Protein 3SGV (pdb70)

Radius of gyration: 23.48 Å; Cα contacts (8 Å, |Δi|>4): 774; chains: 2; bounding box: 66×46×63 Å

GO terms:
  GO:0000287 magnesium ion binding (F, IDA)
  GO:0005737 cytoplasm (C, IDA)
  GO:0005829 cytosol (C, IDA)
  GO:0008834 ditrans,polycis-undecaprenyl-diphosphate synthase [(2E,6E)-farnesyl-diphosphate specific] activity (F, IDA)
  GO:0042803 protein homodimerization activity (F, IDA)
  GO:0016094 polyprenol biosynthetic process (P, IDA)
  GO:0043164 Gram-negative-bacterium-type cell wall biogenesis (P, IMP)
  GO:0009252 peptidoglycan biosynthetic process (P, IMP)
  GO:0036094 small molecule binding (F, EXP)

B-factor: mean 25.58, std 12.19, range [3.76, 89.55]

Solvent-accessible surface area: 21080 Å² total; per-residue (Å²): 167,40,111,22,21,0,91,0,0,0,0,6,18,44,2,22,14,105,49,0,169,146,94,74,86,124,151,39,81,0,21,104,21,5,35,99,1,36,93,75,5,8,43,22,0,39,119,54,46,7,80,1,0,0,2,30,51,50,126,85,60,65,41,65,58,37,76,196,24,22,63,82,52,4,92,46,25,73,188,106,63,0,63,6,56,20,16,13,37,35,85,197,15,87,93,166,47,44,96,115,11,123,96,3,47,72,79,0,61,68,22,122,34,6,5,4,0,39,1,0,40,12,6,1,45,57,1,1,3,36,0,2,78,81,1,4,72,79,4,82,115,55,114,12,76,8,106,97,1,75,65,102,48,0,41,97,22,3,24,16,89,102,26,10,100,10,32,0,4,0,20,0,5,25,80,64,72,2,34,19,2,0,0,1,22,2,0,129,1,2,1,59,46,22,107,46,12,2,12,68,4,44,81,140,42,2,87,33,0,4,71,30,8,41,130,87,128,103,24,114,0,0,0,0,7,21,42,5,23,16,138,33,1,169,157,92,68,111,138,79,53,75,0,65,152,21,2,38,132,0,37,118,58,4,12,62,25,0,41,122,84,63,9,75,0,0,0,3,14,65,98,29,59,108,27,75,110,136,95,82,159,69,27,62,42,53,15,96,102,49,2,162,40,17,52,63,52,11,149,40,22,65,178,124,60,2,52,2,65,21,14,16,44,37,85,131,12,92,94,142,8,67,90,92,6,128,137,4,48,52,80,0,57,67,20,121,34,8,4,6,0,24,17,11,50,12,7,1,41,67,0,1,10,36,0,2,82,86,1,2,85,80,4,81,129,58,112,7,89,3,124,98,0,66,69,113,47,0,41,86,38,2,24,12,79,91,25,14,102,9,28,0,4,0,21,0,8,14,62,46,46,1,35,19,1,1,1,1,20,2,0,131,0,12,1,55,42,21,107,45,18,2,12,73,2,50,82,152,37,1,97,26,0,33,76,28,42,85,152

Foldseek 3Di:
DFLLPFQEEEEQQAFLCVVQVVVVHHSVVSVVLLVVLVVQVVVLCLVRNHAEYEYDHAPPVVVVVCQVCVVVVLVVCQVSLEQEEEDAPCVPPDPVRVVSNVVSNVSNVPRDTHYYYYYYNHFQVVQLVQLVVVQVVCVVVVNDDPVPDDPVSSLCRGPPSVGDQGAEYEYEQPDDDPRRHHDSRCPPHHYHYYPHHNSRCHSVNVVVRSNVSSVVD/DAAEEEEEAFFLCVVQVVVVHHSVNSVVLLVVLVVQVVVLCQVVQRAEYEYHHDDVVVQPDPPVVNLVVLVVVLVSLVVCLVVCQVSLEQEAEDADPVPHDPVSVVSRVVSNVSNVPGRTHYYYYYDHAFQVVQLVQLVVVVVVCVVVVNDDPVRDDDVSSLVRGPPSVGDQRAEYEYEQDDDDPRRDHDSRCPPHHYHYYNHHSSRCHSVNVVVRVVVSVD

Organism: Escherichia coli (strain K12) (NCBI:txid83333)

Nearest PDB structures (foldseek):
  3sgv-assembly1_B  TM=1.005E+00  e=1.023E-47  Escherichia coli K-12
  2e9c-assembly1_B  TM=9.812E-01  e=3.934E-41  Escherichia coli
  3sgx-assembly1_A  TM=9.791E-01  e=6.577E-41  Escherichia coli K-12
  4h2m-assembly1_B  TM=9.699E-01  e=5.086E-41  Escherichia coli
  1jp3-assembly1_B  TM=9.753E-01  e=7.013E-41  Escherichia coli

Sequence (439 aa):
LPAHGCCRHVAIIMDGNGRWAKKQGKIRAFGHKAGAKKSVRRAVSSFAANNGIEALTLYAFVSALMELFVWALDSEVKSLHRHNVRLRIIGDTSRFNSRLLQERIRKSEALTAGNTGLTLNIAANYGGRWDIVQGVRQLAEKVQQGNLQPDQIDEEMLNQHVCMHELAPVDLVIRTGGEHRISNFLLWQIAYAELYFTDVLWPDFDEQDFEGALNAFANREGCRHVAIIMDDGNGRWAKKQGKIRAFGHKAGAKSVRRAVSFAANNGIEALTLYAFSSENWNRPAQEVSALMELFVWALDSEVKSLHRHNVRRLRIIGDTSRFNSRLQERIRKSEALTAGNTGLTLNIAANYGGRWDIVQQGVRQLAEKVQQGNLQPDQIDEEMLNQHVCMHELAPVDLVIRTGGEHRISNFLLWQIAYAELYFTDVLWPDFDEQDFEGALNAFAN

Secondary structure (DSSP, 8-state):
---EEEEE---HHHHHHHTT--HHHHHHHHHHHHHHHHHHHHHTT-SEEEEE---HHHH-S-HHHHHHHHHHHHHHHHHHHHHHHHTTPEEEEES-GGGS-HHHHHHHHHHHHHHTT--S-EEEEESS--HHHHHHHHHHHHHHHHHTTS--GGG--HHHHHTTSTTTTSPPP-EEEE-SS----TTS-SGGGTT-EEEE--S-GGG--HHHHHHHHHHHH-/--TT--SEEEEEE--HHHHHHHTT--HHHHHHHHHHHHHHHHHHHHHTT-SEEEEE---HHHHHHHHTTHHHHHHHHHHTTPEEEEES-GGGS-HHHHHHHHHHHHHHTT--S-EEEEESS--HHHHHHHHHHHHHHHHHHTSS-GGG--HHHHHTTSTTTTSPPP-EEEEESS----TTS-SGGGTT-EEEE--S-GGG--HHHHHHHHHHHHHH-

Structure (mmCIF, N/CA/C/O backbone):
data_3SGV
#
_entry.id   3SGV
#
_cell.length_a   63.139
_cell.length_b   69.004
_cell.length_c   112.561
_cell.angle_alpha   90.000
_cell.angle_beta   90.000
_cell.angle_gamma   90.000
#
_symmetry.space_group_name_H-M   'P 21 21 21'
#
loop_
_entity.id
_entity.type
_entity.pdbx_description
1 polymer 'Undecaprenyl pyrophosphate synthase'
2 non-polymer '2-{[3-(3,4-dimethylphenoxy)phenyl]carbamoyl}-4-nitrobenzoic acid'
3 water water
#
loop_
_atom_site.group_PDB
_atom_site.id
_atom_site.type_symbol
_atom_site.label_atom_id
_atom_site.label_alt_id
_atom_site.label_comp_id
_atom_site.label_asym_id
_atom_site.label_entity_id
_atom_site.label_seq_id
_atom_site.pdbx_PDB_ins_code
_atom_site.Cartn_x
_atom_site.Cartn_y
_atom_site.Cartn_z
_atom_site.occupancy
_atom_site.B_iso_or_equiv
_atom_site.auth_seq_id
_atom_site.auth_comp_id
_atom_site.auth_asym_id
_atom_site.auth_atom_id
_atom_site.pdbx_PDB_model_num
ATOM 1 N N . LEU A 1 13 ? 2.311 -23.767 8.038 1.00 41.39 13 LEU B N 1
ATOM 2 C CA . LEU A 1 13 ? 2.784 -22.347 7.838 1.00 37.96 13 LEU B CA 1
ATOM 3 C C . LEU A 1 13 ? 3.487 -22.220 6.464 1.00 37.16 13 LEU B C 1
ATOM 4 O O . LEU A 1 13 ? 4.340 -23.054 6.126 1.00 38.21 13 LEU B O 1
ATOM 9 N N . PRO A 1 14 ? 3.115 -21.207 5.653 1.00 33.69 14 PRO B N 1
ATOM 10 C CA . PRO A 1 14 ? 3.659 -21.015 4.287 1.00 33.42 14 PRO B CA 1
ATOM 11 C C . PRO A 1 14 ? 5.125 -20.740 4.418 1.00 30.71 14 PRO B C 1
ATOM 12 O O . PRO A 1 14 ? 5.563 -20.351 5.496 1.00 28.04 14 PRO B O 1
ATOM 16 N N . ALA A 1 15 ? 5.899 -20.967 3.356 1.00 29.38 15 ALA B N 1
ATOM 17 C CA . ALA A 1 15 ? 7.358 -20.728 3.461 1.00 29.09 15 ALA B CA 1
ATOM 18 C C . ALA A 1 15 ? 7.700 -19.304 3.787 1.00 26.30 15 ALA B C 1
ATOM 19 O O . ALA A 1 15 ? 8.739 -19.057 4.406 1.00 30.23 15 ALA B O 1
ATOM 21 N N . HIS A 1 16 ? 6.876 -18.341 3.435 1.00 22.17 16 HIS B N 1
ATOM 22 C CA . HIS A 1 16 ? 7.208 -16.948 3.781 1.00 22.35 16 HIS B CA 1
ATOM 23 C C . HIS A 1 16 ? 7.057 -16.656 5.290 1.00 23.18 16 HIS B C 1
ATOM 24 O O . HIS A 1 16 ? 7.562 -15.660 5.744 1.00 25.93 16 HIS B O 1
ATOM 31 N N . GLY A 1 17 ? 6.352 -17.522 6.014 1.00 22.78 17 GLY B N 1
ATOM 32 C CA . GLY A 1 17 ? 6.184 -17.376 7.450 1.00 24.35 17 GLY B CA 1
ATOM 33 C C . GLY A 1 17 ? 5.189 -16.338 7.920 1.00 24.81 17 GLY B C 1
ATOM 34 O O . GLY A 1 17 ? 5.128 -16.132 9.161 1.00 25.67 17 GLY B O 1
ATOM 35 N N . CYS A 1 18 ? 4.369 -15.745 7.031 1.00 20.81 18 CYS B N 1
ATOM 36 C CA A CYS A 1 18 ? 3.562 -14.643 7.431 0.50 20.42 18 CYS B CA 1
ATOM 37 C CA B CYS A 1 18 ? 3.511 -14.625 7.449 0.50 20.50 18 CYS B CA 1
ATOM 38 C C . CYS A 1 18 ? 2.113 -15.122 7.548 1.00 20.37 18 CYS B C 1
ATOM 39 O O . CYS A 1 18 ? 1.561 -15.670 6.525 1.00 24.90 18 CYS B O 1
ATOM 44 N N . ARG A 1 19 ? 1.515 -14.980 8.701 1.00 16.87 19 ARG B N 1
ATOM 45 C CA . ARG A 1 19 ? 0.102 -15.320 8.869 1.00 15.27 19 ARG B CA 1
ATOM 46 C C . ARG A 1 19 ? -0.775 -14.131 8.645 1.00 15.20 19 ARG B C 1
ATOM 47 O O . ARG A 1 19 ? -1.928 -14.288 8.219 1.00 15.75 19 ARG B O 1
ATOM 55 N N . HIS A 1 20 ? -0.342 -12.936 9.035 1.00 12.65 20 HIS B N 1
ATOM 56 C CA . HIS A 1 20 ? -1.283 -11.753 8.981 1.00 11.73 20 HIS B CA 1
ATOM 57 C C . HIS A 1 20 ? -0.478 -10.559 8.524 1.00 13.11 20 HIS B C 1
ATOM 58 O O . HIS A 1 20 ? 0.585 -10.203 9.104 1.00 12.48 20 HIS B O 1
ATOM 65 N N . VAL A 1 21 ? -0.879 -10.011 7.376 1.00 11.67 21 VAL B N 1
ATOM 66 C CA . VAL A 1 21 ? -0.269 -8.818 6.778 1.00 11.55 21 VAL B CA 1
ATOM 67 C C . VAL A 1 21 ? -1.246 -7.645 6.862 1.00 11.35 21 VAL B C 1
ATOM 68 O O . VAL A 1 21 ? -2.452 -7.825 6.643 1.00 11.19 21 VAL B O 1
ATOM 72 N N . ALA A 1 22 ? -0.690 -6.466 7.239 1.00 10.91 22 ALA B N 1
ATOM 73 C CA . ALA A 1 22 ? -1.514 -5.295 7.222 1.00 10.51 22 ALA B CA 1
ATOM 74 C C . ALA A 1 22 ? -0.946 -4.298 6.229 1.00 12.59 22 ALA B C 1
ATOM 75 O O . ALA A 1 22 ? 0.287 -4.260 6.150 1.00 12.76 22 ALA B O 1
ATOM 77 N N . ILE A 1 23 ? -1.789 -3.531 5.496 1.00 10.16 23 ILE B N 1
ATOM 78 C CA . ILE A 1 23 ? -1.253 -2.654 4.449 1.00 10.58 23 ILE B CA 1
ATOM 79 C C . ILE A 1 23 ? -1.869 -1.247 4.583 1.00 10.41 23 ILE B C 1
ATOM 80 O O . ILE A 1 23 ? -3.118 -1.135 4.664 1.00 11.66 23 ILE B O 1
ATOM 85 N N . ILE A 1 24 ? -0.995 -0.214 4.616 1.00 10.83 24 ILE B N 1
ATOM 86 C CA . ILE A 1 24 ? -1.429 1.175 4.456 1.00 11.26 24 ILE B CA 1
ATOM 87 C C . ILE A 1 24 ? -1.297 1.449 2.972 1.00 12.78 24 ILE B C 1
ATOM 88 O O . ILE A 1 24 ? -0.180 1.478 2.454 1.00 12.27 24 ILE B O 1
ATOM 93 N N . MET A 1 25 ? -2.442 1.599 2.287 1.00 11.92 25 MET B N 1
ATOM 94 C CA . MET A 1 25 ? -2.458 1.619 0.796 1.00 12.96 25 MET B CA 1
ATOM 95 C C . MET A 1 25 ? -2.410 3.034 0.251 1.00 16.74 25 MET B C 1
ATOM 96 O O . MET A 1 25 ? -3.335 3.494 -0.386 1.00 20.38 25 MET B O 1
ATOM 101 N N . ASP A 1 26 ? -1.321 3.680 0.462 1.00 12.79 26 ASP B N 1
ATOM 102 C CA . ASP A 1 26 ? -1.183 5.096 0.020 1.00 14.11 26 ASP B CA 1
ATOM 103 C C . ASP A 1 26 ? -0.601 5.243 -1.349 1.00 14.53 26 ASP B C 1
ATOM 104 O O . ASP A 1 26 ? 0.073 4.367 -1.902 1.00 13.76 26 ASP B O 1
ATOM 109 N N . GLY A 1 27 ? -0.966 6.346 -2.003 1.00 15.59 27 GLY B N 1
ATOM 110 C CA . GLY A 1 27 ? -0.389 6.637 -3.309 1.00 14.53 27 GLY B CA 1
ATOM 111 C C . GLY A 1 27 ? -1.431 6.759 -4.415 1.00 16.87 27 GLY B C 1
ATOM 112 O O . GLY A 1 27 ? -1.041 7.014 -5.550 1.00 18.31 27 GLY B O 1
ATOM 113 N N . ASN A 1 28 ? -2.720 6.567 -4.140 1.00 16.29 28 ASN B N 1
ATOM 114 C CA . ASN A 1 28 ? -3.740 6.586 -5.204 1.00 16.06 28 ASN B CA 1
ATOM 115 C C . ASN A 1 28 ? -3.903 7.996 -5.789 1.00 16.99 28 ASN B C 1
ATOM 116 O O . ASN A 1 28 ? -3.924 8.131 -7.004 1.00 18.38 28 ASN B O 1
ATOM 121 N N . GLY A 1 29 ? -3.923 8.996 -4.938 1.00 17.97 29 GLY B N 1
ATOM 122 C CA . GLY A 1 29 ? -4.092 10.316 -5.450 1.00 19.92 29 GLY B CA 1
ATOM 123 C C . GLY A 1 29 ? -2.869 10.760 -6.228 1.00 19.36 29 GLY B C 1
ATOM 124 O O . GLY A 1 29 ? -3.011 11.406 -7.269 1.00 19.25 29 GLY B O 1
ATOM 125 N N . ARG A 1 30 ? -1.676 10.494 -5.679 1.00 18.11 30 ARG B N 1
ATOM 126 C CA . ARG A 1 30 ? -0.449 10.828 -6.456 1.00 20.04 30 ARG B CA 1
ATOM 127 C C . ARG A 1 30 ? -0.424 10.095 -7.786 1.00 17.95 30 ARG B C 1
ATOM 128 O O . ARG A 1 30 ? 0.041 10.644 -8.763 1.00 19.44 30 ARG B O 1
ATOM 136 N N . TRP A 1 31 ? -0.850 8.866 -7.802 1.00 17.30 31 TRP B N 1
ATOM 137 C CA . TRP A 1 31 ? -0.820 8.088 -9.072 1.00 16.90 31 TRP B CA 1
ATOM 138 C C . TRP A 1 31 ? -1.722 8.745 -10.121 1.00 17.22 31 TRP B C 1
ATOM 139 O O . TRP A 1 31 ? -1.305 8.827 -11.286 1.00 18.71 31 TRP B O 1
ATOM 150 N N . ALA A 1 32 ? -2.883 9.248 -9.704 1.00 15.94 32 ALA B N 1
ATOM 151 C CA . ALA A 1 32 ? -3.807 9.927 -10.627 1.00 18.62 32 ALA B CA 1
ATOM 152 C C . ALA A 1 32 ? -3.181 11.268 -11.077 1.00 18.26 32 ALA B C 1
ATOM 153 O O . ALA A 1 32 ? -3.174 11.586 -12.295 1.00 19.34 32 ALA B O 1
ATOM 155 N N . LYS A 1 33 ? -2.621 12.030 -10.143 1.00 18.56 33 LYS B N 1
ATOM 156 C CA . LYS A 1 33 ? -2.015 13.366 -10.454 1.00 22.67 33 LYS B CA 1
ATOM 157 C C . LYS A 1 33 ? -0.885 13.239 -11.481 1.00 23.01 33 LYS B C 1
ATOM 158 O O . LYS A 1 33 ? -0.765 14.102 -12.387 1.00 24.56 33 LYS B O 1
ATOM 164 N N . LYS A 1 34 ? -0.050 12.210 -11.310 1.00 23.43 34 LYS B N 1
ATOM 165 C CA . LYS A 1 34 ? 1.121 12.002 -12.234 1.00 27.95 34 LYS B CA 1
ATOM 166 C C . LYS A 1 34 ? 0.734 11.874 -13.684 1.00 28.88 34 LYS B C 1
ATOM 167 O O . LYS A 1 34 ? 1.483 12.273 -14.574 1.00 31.59 34 LYS B O 1
ATOM 173 N N . GLN A 1 35 ? -0.478 11.382 -13.889 1.00 27.95 35 GLN B N 1
ATOM 174 C CA . GLN A 1 35 ? -1.028 11.134 -15.228 1.00 31.10 35 GLN B CA 1
ATOM 175 C C . GLN A 1 35 ? -1.983 12.197 -15.694 1.00 30.61 35 GLN B C 1
ATOM 176 O O . GLN A 1 35 ? -2.605 12.095 -16.787 1.00 34.19 35 GLN B O 1
ATOM 182 N N . GLY A 1 36 ? -2.100 13.250 -14.905 1.00 28.83 36 GLY B N 1
ATOM 183 C CA . GLY A 1 36 ? -3.008 14.312 -15.313 1.00 27.43 36 GLY B CA 1
ATOM 184 C C . GLY A 1 36 ? -4.467 13.884 -15.191 1.00 25.54 36 GLY B C 1
ATOM 185 O O . GLY A 1 36 ? -5.321 14.468 -15.903 1.00 26.91 36 GLY B O 1
ATOM 186 N N . LYS A 1 37 ? -4.745 12.918 -14.301 1.00 23.14 37 LYS B N 1
ATOM 187 C CA . LYS A 1 37 ? -6.111 12.453 -14.095 1.00 25.31 37 LYS B CA 1
ATOM 188 C C . LYS A 1 37 ? -6.699 12.955 -12.770 1.00 24.26 37 LYS B C 1
ATOM 189 O O . LYS A 1 37 ? -5.956 13.170 -11.788 1.00 23.09 37 LYS B O 1
ATOM 195 N N . ILE A 1 38 ? -8.031 13.043 -12.701 1.00 22.26 38 ILE B N 1
ATOM 196 C CA . ILE A 1 38 ? -8.641 13.443 -11.442 1.00 23.18 38 ILE B CA 1
ATOM 197 C C . ILE A 1 38 ? -8.657 12.250 -10.452 1.00 22.22 38 ILE B C 1
ATOM 198 O O . ILE A 1 38 ? -8.421 11.097 -10.820 1.00 19.52 38 ILE B O 1
ATOM 203 N N . ARG A 1 39 ? -8.918 12.584 -9.197 1.00 23.71 39 ARG B N 1
ATOM 204 C CA . ARG A 1 39 ? -8.758 11.619 -8.071 1.00 23.55 39 ARG B CA 1
ATOM 205 C C . ARG A 1 39 ? -9.558 10.357 -8.264 1.00 22.72 39 ARG B C 1
ATOM 206 O O . ARG A 1 39 ? -9.055 9.282 -7.977 1.00 20.67 39 ARG B O 1
ATOM 214 N N . ALA A 1 40 ? -10.750 10.461 -8.837 1.00 24.73 40 ALA B N 1
ATOM 215 C CA . ALA A 1 40 ? -11.584 9.278 -9.023 1.00 24.28 40 ALA B CA 1
ATOM 216 C C . ALA A 1 40 ? -10.895 8.196 -9.823 1.00 20.02 40 ALA B C 1
ATOM 217 O O . ALA A 1 40 ? -11.167 6.981 -9.580 1.00 22.54 40 ALA B O 1
ATOM 219 N N . PHE A 1 41 ? -10.033 8.586 -10.781 1.00 19.50 41 PHE B N 1
ATOM 220 C CA . PHE A 1 41 ? -9.314 7.602 -11.516 1.00 19.48 41 PHE B CA 1
ATOM 221 C C . PHE A 1 41 ? -8.332 6.834 -10.671 1.00 18.60 41 PHE B C 1
ATOM 222 O O . PHE A 1 41 ? -8.130 5.640 -10.859 1.00 19.20 41 PHE B O 1
ATOM 230 N N . GLY A 1 42 ? -7.730 7.537 -9.756 1.00 16.73 42 GLY B N 1
ATOM 231 C CA . GLY A 1 42 ? -6.835 6.867 -8.787 1.00 16.57 42 GLY B CA 1
ATOM 232 C C . GLY A 1 42 ? -7.575 5.949 -7.854 1.00 16.52 42 GLY B C 1
ATOM 233 O O . GLY A 1 42 ? -7.070 4.921 -7.476 1.00 17.28 42 GLY B O 1
ATOM 234 N N . HIS A 1 43 ? -8.777 6.350 -7.456 1.00 17.82 43 HIS B N 1
ATOM 235 C CA . HIS A 1 43 ? -9.520 5.440 -6.634 1.00 18.26 43 HIS B CA 1
ATOM 236 C C . HIS A 1 43 ? -9.927 4.181 -7.308 1.00 17.90 43 HIS B C 1
ATOM 237 O O . HIS A 1 43 ? -9.910 3.145 -6.671 1.00 17.75 43 HIS B O 1
ATOM 244 N N . LYS A 1 44 ? -10.338 4.281 -8.574 1.00 18.75 44 LYS B N 1
ATOM 245 C CA . LYS A 1 44 ? -10.691 3.100 -9.353 1.00 20.29 44 LYS B CA 1
ATOM 246 C C . LYS A 1 44 ? -9.482 2.214 -9.557 1.00 19.73 44 LYS B C 1
ATOM 247 O O . LYS A 1 44 ? -9.560 1.005 -9.351 1.00 20.25 44 LYS B O 1
ATOM 253 N N . ALA A 1 45 ? -8.299 2.820 -9.821 1.00 18.28 45 ALA B N 1
ATOM 254 C CA . ALA A 1 45 ? -7.090 2.010 -9.949 1.00 18.44 45 ALA B CA 1
ATOM 255 C C . ALA A 1 45 ? -6.667 1.397 -8.600 1.00 15.71 45 ALA B C 1
ATOM 256 O O . ALA A 1 45 ? -6.197 0.245 -8.550 1.00 17.06 45 ALA B O 1
ATOM 258 N N . GLY A 1 46 ? -6.882 2.126 -7.528 1.00 14.65 46 GLY B N 1
ATOM 259 C CA . GLY A 1 46 ? -6.622 1.638 -6.153 1.00 14.30 46 GLY B CA 1
ATOM 260 C C . GLY A 1 46 ? -7.521 0.455 -5.794 1.00 14.58 46 GLY B C 1
ATOM 261 O O . GLY A 1 46 ? -7.085 -0.516 -5.259 1.00 14.35 46 GLY B O 1
ATOM 262 N N . ALA A 1 47 ? -8.790 0.530 -6.202 1.00 15.75 47 ALA B N 1
ATOM 263 C CA . ALA A 1 47 ? -9.721 -0.596 -5.979 1.00 16.80 47 ALA B CA 1
ATOM 264 C C . ALA A 1 47 ? -9.309 -1.822 -6.760 1.00 16.33 47 ALA B C 1
ATOM 265 O O . ALA A 1 47 ? -9.374 -2.961 -6.211 1.00 15.17 47 ALA B O 1
ATOM 267 N N . LYS A 1 48 ? -8.812 -1.645 -7.996 1.00 16.85 48 LYS B N 1
ATOM 268 C CA A LYS A 1 48 ? -8.358 -2.814 -8.725 0.50 18.14 48 LYS B CA 1
ATOM 269 C CA B LYS A 1 48 ? -8.267 -2.755 -8.784 0.50 18.03 48 LYS B CA 1
ATOM 270 C C . LYS A 1 48 ? -7.141 -3.403 -7.990 1.00 16.70 48 LYS B C 1
ATOM 271 O O . LYS A 1 48 ? -6.988 -4.621 -7.924 1.00 16.66 48 LYS B O 1
ATOM 282 N N . SER A 1 49 ? -6.268 -2.533 -7.430 1.00 14.65 49 SER B N 1
ATOM 283 C CA . SER A 1 49 ? -5.104 -3.065 -6.702 1.00 13.56 49 SER B CA 1
ATOM 284 C C . SER A 1 49 ? -5.553 -3.819 -5.395 1.00 13.93 49 SER B C 1
ATOM 285 O O . SER A 1 49 ? -4.930 -4.783 -4.952 1.00 13.81 49 SER B O 1
ATOM 288 N N . VAL A 1 50 ? -6.592 -3.301 -4.758 1.00 13.26 50 VAL B N 1
ATOM 289 C CA . VAL A 1 50 ? -7.139 -4.050 -3.580 1.00 13.18 50 VAL B CA 1
ATOM 290 C C . VAL A 1 50 ? -7.617 -5.456 -3.983 1.00 12.88 50 VAL B C 1
ATOM 291 O O . VAL A 1 50 ? -7.217 -6.442 -3.349 1.00 13.60 50 VAL B O 1
ATOM 295 N N . ARG A 1 51 ? -8.393 -5.566 -5.050 1.00 15.39 51 ARG B N 1
ATOM 296 C CA . ARG A 1 51 ? -8.883 -6.935 -5.445 1.00 15.84 51 ARG B CA 1
ATOM 297 C C . ARG A 1 51 ? -7.694 -7.844 -5.709 1.00 15.75 51 ARG B C 1
ATOM 298 O O . ARG A 1 51 ? -7.754 -9.029 -5.400 1.00 16.95 51 ARG B O 1
ATOM 306 N N . ARG A 1 52 ? -6.686 -7.282 -6.435 1.00 15.34 52 ARG B N 1
ATOM 307 C CA . ARG A 1 52 ? -5.513 -8.048 -6.775 1.00 16.18 52 ARG B CA 1
ATOM 308 C C . ARG A 1 52 ? -4.753 -8.507 -5.513 1.00 14.06 52 ARG B C 1
ATOM 309 O O . ARG A 1 52 ? -4.327 -9.704 -5.442 1.00 16.03 52 ARG B O 1
ATOM 317 N N . ALA A 1 53 ? -4.635 -7.592 -4.521 1.00 13.04 53 ALA B N 1
ATOM 318 C CA . ALA A 1 53 ? -3.913 -7.980 -3.280 1.00 12.83 53 ALA B CA 1
ATOM 319 C C . ALA A 1 53 ? -4.691 -9.046 -2.492 1.00 12.88 53 ALA B C 1
ATOM 320 O O . ALA A 1 53 ? -4.091 -9.914 -1.867 1.00 13.88 53 ALA B O 1
ATOM 322 N N . VAL A 1 54 ? -6.023 -8.893 -2.434 1.00 13.63 54 VAL B N 1
ATOM 323 C CA . VAL A 1 54 ? -6.910 -9.862 -1.712 1.00 14.56 54 VAL B CA 1
ATOM 324 C C . VAL A 1 54 ? -6.717 -11.240 -2.362 1.00 14.72 54 VAL B C 1
ATOM 325 O O . VAL A 1 54 ? -6.465 -12.241 -1.684 1.00 16.14 54 VAL B O 1
ATOM 329 N N . SER A 1 55 ? -6.795 -11.280 -3.694 1.00 16.86 55 SER B N 1
ATOM 330 C CA A SER A 1 55 ? -6.621 -12.521 -4.439 0.50 18.10 55 SER B CA 1
ATOM 331 C CA B SER A 1 55 ? -6.632 -12.522 -4.410 0.50 18.32 55 SER B CA 1
ATOM 332 C C . SER A 1 55 ? -5.229 -13.124 -4.180 1.00 18.16 55 SER B C 1
ATOM 333 O O . SER A 1 55 ? -5.058 -14.338 -3.901 1.00 18.13 55 SER B O 1
ATOM 338 N N . PHE A 1 56 ? -4.217 -12.266 -4.204 1.00 15.52 56 PHE B N 1
ATOM 339 C CA . PHE A 1 56 ? -2.873 -12.832 -3.982 1.00 16.71 56 PHE B CA 1
ATOM 340 C C . PHE A 1 56 ? -2.761 -13.399 -2.543 1.00 17.07 56 PHE B C 1
ATOM 341 O O . PHE A 1 56 ? -2.225 -14.492 -2.338 1.00 18.66 56 PHE B O 1
ATOM 349 N N . ALA A 1 57 ? -3.251 -12.658 -1.536 1.00 15.98 57 ALA B N 1
ATOM 350 C CA . ALA A 1 57 ? -3.117 -13.149 -0.134 1.00 16.52 57 ALA B CA 1
ATOM 351 C C . ALA A 1 57 ? -3.893 -14.475 -0.004 1.00 18.07 57 ALA B C 1
ATOM 352 O O . ALA A 1 57 ? -3.370 -15.455 0.581 1.00 18.67 57 ALA B O 1
ATOM 354 N N . ALA A 1 58 ? -5.094 -14.513 -0.588 1.00 17.57 58 ALA B N 1
ATOM 355 C CA . ALA A 1 58 ? -5.968 -15.737 -0.503 1.00 20.88 58 ALA B CA 1
ATOM 356 C C . ALA A 1 58 ? -5.234 -16.951 -1.097 1.00 23.77 58 ALA B C 1
ATOM 357 O O . ALA A 1 58 ? -5.405 -18.103 -0.634 1.00 26.89 58 ALA B O 1
ATOM 359 N N . ASN A 1 59 ? -4.476 -16.703 -2.150 1.00 20.45 59 ASN B N 1
ATOM 360 C CA . ASN A 1 59 ? -3.762 -17.739 -2.905 1.00 22.46 59 ASN B CA 1
ATOM 361 C C . ASN A 1 59 ? -2.367 -18.112 -2.365 1.00 23.69 59 ASN B C 1
ATOM 362 O O . ASN A 1 59 ? -1.706 -19.116 -2.830 1.00 24.76 59 ASN B O 1
ATOM 367 N N . ASN A 1 60 ? -1.913 -17.365 -1.376 1.00 20.28 60 ASN B N 1
ATOM 368 C CA . ASN A 1 60 ? -0.583 -17.538 -0.907 1.00 21.42 60 ASN B CA 1
ATOM 369 C C . ASN A 1 60 ? -0.601 -17.834 0.595 1.00 22.33 60 ASN B C 1
ATOM 370 O O . ASN A 1 60 ? 0.428 -17.586 1.290 1.00 24.13 60 ASN B O 1
ATOM 375 N N . GLY A 1 61 ? -1.678 -18.411 1.070 1.00 22.63 61 GLY B N 1
ATOM 376 C CA . GLY A 1 61 ? -1.683 -18.987 2.413 1.00 23.09 61 GLY B CA 1
ATOM 377 C C . GLY A 1 61 ? -1.734 -18.002 3.569 1.00 20.49 61 GLY B C 1
ATOM 378 O O . GLY A 1 61 ? -1.517 -18.416 4.702 1.00 23.48 61 GLY B O 1
ATOM 379 N N . ILE A 1 62 ? -1.948 -16.725 3.276 1.00 18.54 62 ILE B N 1
ATOM 380 C CA . ILE A 1 62 ? -2.041 -15.706 4.367 1.00 15.35 62 ILE B CA 1
ATOM 381 C C . ILE A 1 62 ? -3.392 -15.968 5.078 1.00 16.04 62 ILE B C 1
ATOM 382 O O . ILE A 1 62 ? -4.482 -16.166 4.423 1.00 18.41 62 ILE B O 1
ATOM 387 N N . GLU A 1 63 ? -3.388 -15.912 6.411 1.00 13.90 63 GLU B N 1
ATOM 388 C CA . GLU A 1 63 ? -4.634 -16.118 7.168 1.00 15.16 63 GLU B CA 1
ATOM 389 C C . GLU A 1 63 ? -5.456 -14.867 7.210 1.00 15.62 63 GLU B C 1
ATOM 390 O O . GLU A 1 63 ? -6.714 -14.981 7.192 1.00 16.75 63 GLU B O 1
ATOM 396 N N . ALA A 1 64 ? -4.813 -13.701 7.327 1.00 15.29 64 ALA B N 1
ATOM 397 C CA . ALA A 1 64 ? -5.594 -12.493 7.540 1.00 12.70 64 ALA B CA 1
ATOM 398 C C . ALA A 1 64 ? -4.869 -11.354 6.850 1.00 12.89 64 ALA B C 1
ATOM 399 O O . ALA A 1 64 ? -3.593 -11.310 6.812 1.00 12.27 64 ALA B O 1
ATOM 401 N N . LEU A 1 65 ? -5.673 -10.508 6.220 1.00 10.40 65 LEU B N 1
ATOM 402 C CA . LEU A 1 65 ? -5.130 -9.323 5.491 1.00 10.57 65 LEU B CA 1
ATOM 403 C C . LEU A 1 65 ? -5.952 -8.143 6.023 1.00 12.41 65 LEU B C 1
ATOM 404 O O . LEU A 1 65 ? -7.203 -8.217 5.954 1.00 14.27 65 LEU B O 1
ATOM 409 N N . THR A 1 66 ? -5.244 -7.106 6.537 1.00 9.92 66 THR B N 1
ATOM 410 C CA . THR A 1 66 ? -5.983 -5.955 7.124 1.00 10.27 66 THR B CA 1
ATOM 411 C C . THR A 1 66 ? -5.541 -4.726 6.357 1.00 11.19 66 THR B C 1
ATOM 412 O O . THR A 1 66 ? -4.336 -4.412 6.240 1.00 13.24 66 THR B O 1
ATOM 416 N N . LEU A 1 67 ? -6.549 -4.027 5.780 1.00 11.03 67 LEU B N 1
ATOM 417 C CA . LEU A 1 67 ? -6.258 -2.902 4.857 1.00 11.36 67 LEU B CA 1
ATOM 418 C C . LEU A 1 67 ? -6.773 -1.590 5.423 1.00 12.60 67 LEU B C 1
ATOM 419 O O . LEU A 1 67 ? -7.914 -1.484 5.859 1.00 13.50 67 LEU B O 1
ATOM 424 N N . TYR A 1 68 ? -5.921 -0.568 5.344 1.00 12.67 68 TYR B N 1
ATOM 425 C CA . TYR A 1 68 ? -6.260 0.768 5.764 1.00 13.83 68 TYR B CA 1
ATOM 426 C C . TYR A 1 68 ? -6.120 1.629 4.423 1.00 21.97 68 TYR B C 1
ATOM 427 O O . TYR A 1 68 ? -4.990 1.766 3.868 1.00 27.94 68 TYR B O 1
ATOM 436 N N . ALA A 1 69 ? -7.037 2.445 4.165 1.00 26.96 69 ALA B N 1
ATOM 437 C CA . ALA A 1 69 ? -6.737 3.773 3.600 1.00 33.43 69 ALA B CA 1
ATOM 438 C C . ALA A 1 69 ? -7.765 4.694 4.208 1.00 37.41 69 ALA B C 1
ATOM 439 O O . ALA A 1 69 ? -7.396 5.676 4.751 1.00 40.11 69 ALA B O 1
ATOM 441 N N . PHE A 1 70 ? -9.024 4.271 4.283 1.00 40.09 70 PHE B N 1
ATOM 442 C CA . PHE A 1 70 ? -10.003 5.006 5.129 1.00 44.43 70 PHE B CA 1
ATOM 443 C C . PHE A 1 70 ? -9.477 5.627 6.494 1.00 44.22 70 PHE B C 1
ATOM 444 O O . PHE A 1 70 ? -10.034 5.404 7.621 1.00 46.27 70 PHE B O 1
ATOM 452 N N . VAL A 1 82 ? -12.018 11.489 1.849 1.00 48.40 82 VAL B N 1
ATOM 453 C CA . VAL A 1 82 ? -12.837 10.481 2.569 1.00 46.10 82 VAL B CA 1
ATOM 454 C C . VAL A 1 82 ? -14.261 10.415 2.015 1.00 47.01 82 VAL B C 1
ATOM 455 O O . VAL A 1 82 ? -14.770 9.321 1.759 1.00 44.59 82 VAL B O 1
ATOM 459 N N . SER A 1 83 ? -14.899 11.578 1.842 1.00 48.37 83 SER B N 1
ATOM 460 C CA . SER A 1 83 ? -16.296 11.609 1.388 1.00 50.32 83 SER B CA 1
ATOM 461 C C . SER A 1 83 ? -16.455 10.859 0.057 1.00 49.06 83 SER B C 1
ATOM 462 O O . SER A 1 83 ? -17.397 10.071 -0.081 1.00 49.15 83 SER B O 1
ATOM 464 N N . ALA A 1 84 ? -15.514 11.055 -0.885 1.00 46.81 84 ALA B N 1
ATOM 465 C CA . ALA A 1 84 ? -15.604 10.384 -2.203 1.00 45.92 84 ALA B CA 1
ATOM 466 C C . ALA A 1 84 ? -15.427 8.871 -2.043 1.00 43.61 84 ALA B C 1
ATOM 467 O O . ALA A 1 84 ? -16.188 8.086 -2.626 1.00 42.75 84 ALA B O 1
ATOM 469 N N . LEU A 1 85 ? -14.446 8.457 -1.233 1.00 40.65 85 LEU B N 1
ATOM 470 C CA . LEU A 1 85 ? -14.261 7.033 -0.995 1.00 39.21 85 LEU B CA 1
ATOM 471 C C . LEU A 1 85 ? -15.382 6.433 -0.178 1.00 39.53 85 LEU B C 1
ATOM 472 O O . LEU A 1 85 ? -15.627 5.243 -0.278 1.00 39.30 85 LEU B O 1
ATOM 477 N N . MET A 1 86 ? -16.072 7.249 0.625 1.00 40.34 86 MET B N 1
ATOM 478 C CA . MET A 1 86 ? -17.269 6.745 1.310 1.00 42.07 86 MET B CA 1
ATOM 479 C C . MET A 1 86 ? -18.435 6.523 0.374 1.00 42.49 86 MET B C 1
ATOM 480 O O . MET A 1 86 ? -19.213 5.560 0.560 1.00 40.93 86 MET B O 1
ATOM 485 N N . GLU A 1 87 ? -18.583 7.427 -0.600 1.00 41.77 87 GLU B N 1
ATOM 486 C CA . GLU A 1 87 ? -19.594 7.229 -1.606 1.00 43.01 87 GLU B CA 1
ATOM 487 C C . GLU A 1 87 ? -19.292 5.985 -2.446 1.00 40.91 87 GLU B C 1
ATOM 488 O O . GLU A 1 87 ? -20.213 5.231 -2.809 1.00 41.58 87 GLU B O 1
ATOM 490 N N . LEU A 1 88 ? -18.013 5.776 -2.763 1.00 38.15 88 LEU B N 1
ATOM 491 C CA . LEU A 1 88 ? -17.578 4.520 -3.409 1.00 37.25 88 LEU B CA 1
ATOM 492 C C . LEU A 1 88 ? -17.865 3.270 -2.574 1.00 36.89 88 LEU B C 1
ATOM 493 O O . LEU A 1 88 ? -18.435 2.302 -3.123 1.00 37.62 88 LEU B O 1
ATOM 498 N N . PHE A 1 89 ? -17.552 3.329 -1.267 1.00 42.30 89 PHE B N 1
ATOM 499 C CA . PHE A 1 89 ? -17.766 2.248 -0.262 1.00 40.99 89 PHE B CA 1
ATOM 500 C C . PHE A 1 89 ? -19.194 1.725 -0.275 1.00 42.49 89 PHE B C 1
ATOM 501 O O . PHE A 1 89 ? -19.418 0.499 -0.308 1.00 38.23 89 PHE B O 1
ATOM 509 N N . VAL A 1 90 ? -20.147 2.662 -0.268 1.00 45.19 90 VAL B N 1
ATOM 510 C CA . VAL A 1 90 ? -21.591 2.317 -0.173 1.00 46.43 90 VAL B CA 1
ATOM 511 C C . VAL A 1 90 ? -22.086 1.684 -1.466 1.00 46.78 90 VAL B C 1
ATOM 512 O O . VAL A 1 90 ? -22.738 0.630 -1.489 1.00 44.99 90 VAL B O 1
ATOM 516 N N . TRP A 1 91 ? -21.857 2.392 -2.568 1.00 48.33 91 TRP B N 1
ATOM 517 C CA . TRP A 1 91 ? -21.986 1.768 -3.862 1.00 51.16 91 TRP B CA 1
ATOM 518 C C . TRP A 1 91 ? -21.142 0.471 -3.695 1.00 49.62 91 TRP B C 1
ATOM 519 O O . TRP A 1 91 ? -21.407 -0.361 -2.793 1.00 50.07 91 TRP B O 1
ATOM 530 N N . ALA A 1 92 ? -20.101 0.303 -4.493 1.00 48.09 92 ALA B N 1
ATOM 531 C CA . ALA A 1 92 ? -19.417 -0.981 -4.608 1.00 45.19 92 ALA B CA 1
ATOM 532 C C . ALA A 1 92 ? -19.811 -2.155 -3.681 1.00 42.74 92 ALA B C 1
ATOM 533 O O . ALA A 1 92 ? -19.752 -3.280 -4.118 1.00 40.91 92 ALA B O 1
ATOM 535 N N . LEU A 1 93 ? -20.146 -1.864 -2.423 1.00 42.94 93 LEU B N 1
ATOM 536 C CA . LEU A 1 93 ? -20.132 -2.857 -1.307 1.00 40.63 93 LEU B CA 1
ATOM 537 C C . LEU A 1 93 ? -20.771 -4.165 -1.658 1.00 38.76 93 LEU B C 1
ATOM 538 O O . LEU A 1 93 ? -20.206 -5.225 -1.401 1.00 34.05 93 LEU B O 1
ATOM 543 N N . ASP A 1 94 ? -21.958 -4.072 -2.238 1.00 39.84 94 ASP B N 1
ATOM 544 C CA . ASP A 1 94 ? -22.682 -5.256 -2.621 1.00 39.79 94 ASP B CA 1
ATOM 545 C C . ASP A 1 94 ? -21.966 -6.102 -3.648 1.00 36.44 94 ASP B C 1
ATOM 546 O O . ASP A 1 94 ? -21.859 -7.320 -3.488 1.00 34.99 94 ASP B O 1
ATOM 551 N N . SER A 1 95 ? -21.494 -5.480 -4.729 1.00 36.04 95 SER B N 1
ATOM 552 C CA . SER A 1 95 ? -20.832 -6.222 -5.812 1.00 34.79 95 SER B CA 1
ATOM 553 C C . SER A 1 95 ? -19.495 -6.735 -5.307 1.00 32.72 95 SER B C 1
ATOM 554 O O . SER A 1 95 ? -19.079 -7.891 -5.646 1.00 31.70 95 SER B O 1
ATOM 557 N N . GLU A 1 96 ? -18.810 -5.889 -4.503 1.00 29.66 96 GLU B N 1
ATOM 558 C CA . GLU A 1 96 ? -17.520 -6.338 -4.016 1.00 23.57 96 GLU B CA 1
ATOM 559 C C . GLU A 1 96 ? -17.723 -7.526 -3.060 1.00 22.48 96 GLU B C 1
ATOM 560 O O . GLU A 1 96 ? -16.929 -8.490 -3.122 1.00 22.55 96 GLU B O 1
ATOM 566 N N . VAL A 1 97 ? -18.718 -7.471 -2.133 1.00 21.74 97 VAL B N 1
ATOM 567 C CA . VAL A 1 97 ? -18.932 -8.591 -1.204 1.00 24.39 97 VAL B CA 1
ATOM 568 C C . VAL A 1 97 ? -19.300 -9.870 -1.946 1.00 22.73 97 VAL B C 1
ATOM 569 O O . VAL A 1 97 ? -18.903 -10.962 -1.543 1.00 23.26 97 VAL B O 1
ATOM 573 N N . LYS A 1 98 ? -20.048 -9.739 -3.053 1.00 24.05 98 LYS B N 1
ATOM 574 C CA . LYS A 1 98 ? -20.420 -10.982 -3.778 1.00 26.07 98 LYS B CA 1
ATOM 575 C C . LYS A 1 98 ? -19.166 -11.663 -4.315 1.00 26.21 98 LYS B C 1
ATOM 576 O O . LYS A 1 98 ? -19.017 -12.898 -4.205 1.00 23.31 98 LYS B O 1
ATOM 582 N N . SER A 1 99 ? -18.243 -10.885 -4.882 1.00 23.73 99 SER B N 1
ATOM 583 C CA . SER A 1 99 ? -16.967 -11.453 -5.316 1.00 23.89 99 SER B CA 1
ATOM 584 C C . SER A 1 99 ? -16.147 -11.992 -4.157 1.00 22.89 99 SER B C 1
ATOM 585 O O . SER A 1 99 ? -15.631 -13.089 -4.261 1.00 22.02 99 SER B O 1
ATOM 588 N N . LEU A 1 100 ? -16.101 -11.286 -3.010 1.00 19.25 100 LEU B N 1
ATOM 589 C CA . LEU A 1 100 ? -15.366 -11.896 -1.868 1.00 17.11 100 LEU B CA 1
ATOM 590 C C . LEU A 1 100 ? -15.946 -13.248 -1.452 1.00 18.58 100 LEU B C 1
ATOM 591 O O . LEU A 1 100 ? -15.199 -14.231 -1.177 1.00 18.55 100 LEU B O 1
ATOM 596 N N . HIS A 1 101 ? -17.316 -13.292 -1.431 1.00 18.49 101 HIS B N 1
ATOM 597 C CA . HIS A 1 101 ? -17.981 -14.484 -0.978 1.00 20.42 101 HIS B CA 1
ATOM 598 C C . HIS A 1 101 ? -17.637 -15.699 -1.923 1.00 21.64 101 HIS B C 1
ATOM 599 O O . HIS A 1 101 ? -17.356 -16.887 -1.479 1.00 21.49 101 HIS B O 1
ATOM 606 N N . ARG A 1 102 ? -17.630 -15.405 -3.218 1.00 22.90 102 ARG B N 1
ATOM 607 C CA . ARG A 1 102 ? -17.287 -16.371 -4.207 1.00 23.29 102 ARG B CA 1
ATOM 608 C C . ARG A 1 102 ? -15.801 -16.806 -4.146 1.00 24.35 102 ARG B C 1
ATOM 609 O O . ARG A 1 102 ? -15.442 -17.798 -4.789 1.00 26.49 102 ARG B O 1
ATOM 617 N N . HIS A 1 103 ? -14.947 -16.046 -3.445 1.00 21.80 103 HIS B N 1
ATOM 618 C CA . HIS A 1 103 ? -13.555 -16.461 -3.264 1.00 20.75 103 HIS B CA 1
ATOM 619 C C . HIS A 1 103 ? -13.312 -17.024 -1.816 1.00 18.98 103 HIS B C 1
ATOM 620 O O . HIS A 1 103 ? -12.180 -17.126 -1.320 1.00 17.79 103 HIS B O 1
ATOM 627 N N . ASN A 1 104 ? -14.387 -17.306 -1.096 1.00 18.39 104 ASN B N 1
ATOM 628 C CA . ASN A 1 104 ? -14.293 -17.920 0.246 1.00 17.51 104 ASN B CA 1
ATOM 629 C C . ASN A 1 104 ? -13.581 -17.021 1.260 1.00 18.15 104 ASN B C 1
ATOM 630 O O . ASN A 1 104 ? -12.959 -17.494 2.177 1.00 18.40 104 ASN B O 1
ATOM 635 N N . VAL A 1 105 ? -13.785 -15.704 1.096 1.00 14.18 105 VAL B N 1
ATOM 636 C CA . VAL A 1 105 ? -13.174 -14.712 1.983 1.00 13.83 105 VAL B CA 1
ATOM 637 C C . VAL A 1 105 ? -14.175 -14.308 3.043 1.00 14.56 105 VAL B C 1
ATOM 638 O O . VAL A 1 105 ? -15.363 -14.072 2.782 1.00 16.42 105 VAL B O 1
ATOM 642 N N . ARG A 1 106 ? -13.672 -14.240 4.301 1.00 14.97 106 ARG B N 1
ATOM 643 C CA . ARG A 1 106 ? -14.497 -13.818 5.417 1.00 15.96 106 ARG B CA 1
ATOM 644 C C . ARG A 1 106 ? -14.198 -12.329 5.634 1.00 16.67 106 ARG B C 1
ATOM 645 O O . ARG A 1 106 ? -13.031 -11.961 5.865 1.00 16.78 106 ARG B O 1
ATOM 653 N N . LEU A 1 107 ? -15.242 -11.499 5.502 1.00 15.71 107 LEU B N 1
ATOM 654 C CA . LEU A 1 107 ? -15.059 -10.017 5.554 1.00 16.47 107 LEU B CA 1
ATOM 655 C C . LEU A 1 107 ? -15.441 -9.454 6.933 1.00 18.66 107 LEU B C 1
ATOM 656 O O . LEU A 1 107 ? -16.533 -9.742 7.458 1.00 18.62 107 LEU B O 1
ATOM 661 N N . ARG A 1 108 ? -14.580 -8.594 7.469 1.00 18.14 108 ARG B N 1
ATOM 662 C CA . ARG A 1 108 ? -14.942 -7.824 8.652 1.00 19.05 108 ARG B CA 1
ATOM 663 C C . ARG A 1 108 ? -14.569 -6.404 8.476 1.00 17.84 108 ARG B C 1
ATOM 664 O O . ARG A 1 108 ? -13.534 -6.087 7.872 1.00 17.38 108 ARG B O 1
ATOM 672 N N . ILE A 1 109 ? -15.374 -5.510 9.006 1.00 18.51 109 ILE B N 1
ATOM 673 C CA . ILE A 1 109 ? -14.997 -4.104 9.023 1.00 19.77 109 ILE B CA 1
ATOM 674 C C . ILE A 1 109 ? -14.552 -3.736 10.438 1.00 20.66 109 ILE B C 1
ATOM 675 O O . ILE A 1 109 ? -15.299 -4.048 11.403 1.00 23.51 109 ILE B O 1
ATOM 680 N N . ILE A 1 110 ? -13.358 -3.117 10.587 1.00 17.88 110 ILE B N 1
ATOM 681 C CA . ILE A 1 110 ? -12.940 -2.711 11.915 1.00 18.32 110 ILE B CA 1
ATOM 682 C C . ILE A 1 110 ? -12.923 -1.167 11.932 1.00 18.52 110 ILE B C 1
ATOM 683 O O . ILE A 1 110 ? -12.607 -0.549 10.925 1.00 19.43 110 ILE B O 1
ATOM 688 N N . GLY A 1 111 ? -13.267 -0.589 13.071 1.00 18.28 111 GLY B N 1
ATOM 689 C CA . GLY A 1 111 ? -13.287 0.896 13.202 1.00 20.55 111 GLY B CA 1
ATOM 690 C C . GLY A 1 111 ? -14.626 1.356 13.814 1.00 22.85 111 GLY B C 1
ATOM 691 O O . GLY A 1 111 ? -15.472 0.544 14.150 1.00 24.94 111 GLY B O 1
ATOM 692 N N . ASP A 1 112 ? -14.782 2.659 13.959 1.00 26.30 112 ASP B N 1
ATOM 693 C CA . ASP A 1 112 ? -15.987 3.173 14.565 1.00 31.78 112 ASP B CA 1
ATOM 694 C C . ASP A 1 112 ? -17.116 3.319 13.539 1.00 33.72 112 ASP B C 1
ATOM 695 O O . ASP A 1 112 ? -17.294 4.379 12.915 1.00 34.84 112 ASP B O 1
ATOM 700 N N . THR A 1 113 ? -17.876 2.248 13.380 1.00 35.52 113 THR B N 1
ATOM 701 C CA . THR A 1 113 ? -18.964 2.205 12.400 1.00 38.12 113 THR B CA 1
ATOM 702 C C . THR A 1 113 ? -20.281 2.839 12.956 1.00 41.95 113 THR B C 1
ATOM 703 O O . THR A 1 113 ? -21.228 3.046 12.200 1.00 42.80 113 THR B O 1
ATOM 707 N N . SER A 1 114 ? -20.301 3.120 14.254 1.00 45.38 114 SER B N 1
ATOM 708 C CA . SER A 1 114 ? -21.410 3.843 14.918 1.00 51.21 114 SER B CA 1
ATOM 709 C C . SER A 1 114 ? -21.705 5.195 14.210 1.00 55.13 114 SER B C 1
ATOM 710 O O . SER A 1 114 ? -22.824 5.720 14.280 1.00 59.33 114 SER B O 1
ATOM 713 N N . ARG A 1 115 ? -20.676 5.715 13.514 1.00 55.35 115 ARG B N 1
ATOM 714 C CA . ARG A 1 115 ? -20.745 6.995 12.791 1.00 58.27 115 ARG B CA 1
ATOM 715 C C . ARG A 1 115 ? -21.615 6.935 11.528 1.00 58.49 115 ARG B C 1
ATOM 716 O O . ARG A 1 115 ? -22.190 7.943 11.094 1.00 62.78 115 ARG B O 1
ATOM 724 N N . PHE A 1 116 ? -21.730 5.728 10.980 1.00 54.37 116 PHE B N 1
ATOM 725 C CA . PHE A 1 116 ? -22.510 5.433 9.799 1.00 54.73 116 PHE B CA 1
ATOM 726 C C . PHE A 1 116 ? -24.020 5.347 10.196 1.00 57.04 116 PHE B C 1
ATOM 727 O O . PHE A 1 116 ? -24.343 4.916 11.316 1.00 57.51 116 PHE B O 1
ATOM 735 N N . ASN A 1 117 ? -24.948 5.776 9.335 1.00 59.25 117 ASN B N 1
ATOM 736 C CA . ASN A 1 117 ? -26.394 5.734 9.711 1.00 62.37 117 ASN B CA 1
ATOM 737 C C . ASN A 1 117 ? -26.873 4.284 9.896 1.00 59.95 117 ASN B C 1
ATOM 738 O O . ASN A 1 117 ? -26.129 3.360 9.564 1.00 56.74 117 ASN B O 1
ATOM 743 N N . SER A 1 118 ? -28.065 4.070 10.461 1.00 63.48 118 SER B N 1
ATOM 744 C CA . SER A 1 118 ? -28.499 2.713 10.833 1.00 62.23 118 SER B CA 1
ATOM 745 C C . SER A 1 118 ? -28.774 1.782 9.642 1.00 60.55 118 SER B C 1
ATOM 746 O O . SER A 1 118 ? -28.534 0.586 9.740 1.00 57.28 118 SER B O 1
ATOM 749 N N . ARG A 1 119 ? -29.320 2.330 8.545 1.00 63.49 119 ARG B N 1
ATOM 750 C CA . ARG A 1 119 ? -29.426 1.591 7.264 1.00 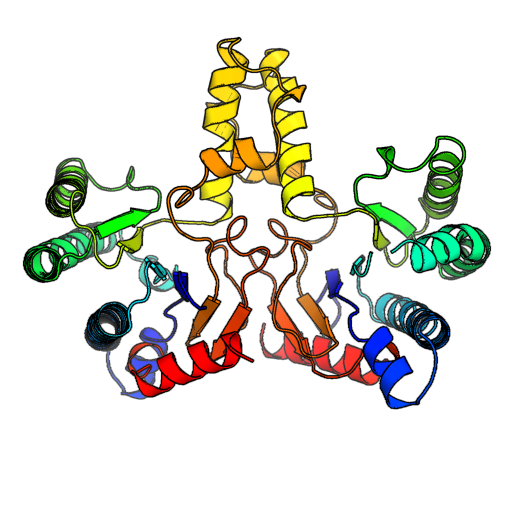63.10 119 ARG B CA 1
ATOM 751 C C . ARG A 1 119 ? -27.999 1.229 6.772 1.00 57.71 119 ARG B C 1
ATOM 752 O O . ARG A 1 119 ? -27.757 0.112 6.267 1.00 56.05 119 ARG B O 1
ATOM 760 N N . LEU A 1 120 ? -27.075 2.165 6.964 1.00 56.44 120 LEU B N 1
ATOM 761 C CA A LEU A 1 120 ? -25.660 2.055 6.535 0.50 51.96 120 LEU B CA 1
ATOM 762 C CA B LEU A 1 120 ? -25.680 2.015 6.500 0.50 52.15 120 LEU B CA 1
ATOM 763 C C . LEU A 1 120 ? -24.916 0.952 7.316 1.00 48.30 120 LEU B C 1
ATOM 764 O O . LEU A 1 120 ? -24.196 0.143 6.775 1.00 46.50 120 LEU B O 1
ATOM 773 N N . GLN A 1 121 ? -25.118 0.949 8.623 1.00 48.38 121 GLN B N 1
ATOM 774 C CA . GLN A 1 121 ? -24.620 -0.088 9.493 1.00 44.69 121 GLN B CA 1
ATOM 775 C C . GLN A 1 121 ? -25.245 -1.461 9.160 1.00 44.49 121 GLN B C 1
ATOM 776 O O . GLN A 1 121 ? -24.531 -2.451 9.191 1.00 41.69 121 GLN B O 1
ATOM 782 N N . GLU A 1 122 ? -26.553 -1.522 8.834 1.00 45.53 122 GLU B N 1
ATOM 783 C CA . GLU A 1 122 ? -27.219 -2.800 8.491 1.00 47.07 122 GLU B CA 1
ATOM 784 C C . GLU A 1 122 ? -26.574 -3.544 7.294 1.00 44.28 122 GLU B C 1
ATOM 785 O O . GLU A 1 122 ? -26.371 -4.763 7.335 1.00 43.59 122 GLU B O 1
ATOM 791 N N . ARG A 1 123 ? -26.276 -2.800 6.245 1.00 42.71 123 ARG B N 1
ATOM 792 C CA . ARG A 1 123 ? -25.604 -3.367 5.088 1.00 42.18 123 ARG B CA 1
ATOM 793 C C . ARG A 1 123 ? -24.199 -3.924 5.327 1.00 38.25 123 ARG B C 1
ATOM 794 O O . ARG A 1 123 ? -23.824 -4.965 4.744 1.00 38.13 123 ARG B O 1
ATOM 802 N N . ILE A 1 124 ? -23.385 -3.193 6.099 1.00 33.19 124 ILE B N 1
ATOM 803 C CA . ILE A 1 124 ? -22.099 -3.697 6.514 1.00 31.29 124 ILE B CA 1
ATOM 804 C C . ILE A 1 124 ? -22.393 -4.959 7.267 1.00 28.12 124 ILE B C 1
ATOM 805 O O . ILE A 1 124 ? -21.758 -5.992 7.036 1.00 27.25 124 ILE B O 1
ATOM 810 N N . ARG A 1 125 ? -23.397 -4.891 8.159 1.00 30.00 125 ARG B N 1
ATOM 811 C CA . ARG A 1 125 ? -23.720 -6.070 8.918 1.00 29.38 125 ARG B CA 1
ATOM 812 C C . ARG A 1 125 ? -24.128 -7.280 8.040 1.00 29.77 125 ARG B C 1
ATOM 813 O O . ARG A 1 125 ? -23.748 -8.412 8.323 1.00 26.64 125 ARG B O 1
ATOM 821 N N . LYS A 1 126 ? -24.911 -7.056 6.999 1.00 30.86 126 LYS B N 1
ATOM 822 C CA . LYS A 1 126 ? -25.341 -8.192 6.183 1.00 32.76 126 LYS B CA 1
ATOM 823 C C . LYS A 1 126 ? -24.165 -8.791 5.404 1.00 29.13 126 LYS B C 1
ATOM 824 O O . LYS A 1 126 ? -24.091 -10.009 5.210 1.00 28.37 126 LYS B O 1
ATOM 830 N N . SER A 1 127 ? -23.204 -7.939 5.035 1.00 26.49 127 SER B N 1
ATOM 831 C CA . SER A 1 127 ? -22.007 -8.432 4.347 1.00 25.03 127 SER B CA 1
ATOM 832 C C . SER A 1 127 ? -21.143 -9.315 5.243 1.00 23.15 127 SER B C 1
ATOM 833 O O . SER A 1 127 ? -20.587 -10.361 4.803 1.00 23.06 127 SER B O 1
ATOM 836 N N . GLU A 1 128 ? -20.956 -8.849 6.464 1.00 23.88 128 GLU B N 1
ATOM 837 C CA . GLU A 1 128 ? -20.231 -9.652 7.459 1.00 20.97 128 GLU B CA 1
ATOM 838 C C . GLU A 1 128 ? -20.961 -10.961 7.714 1.00 23.70 128 GLU B C 1
ATOM 839 O O . GLU A 1 128 ? -20.322 -12.075 7.720 1.00 22.90 128 GLU B O 1
ATOM 845 N N . ALA A 1 129 ? -22.300 -10.913 7.808 1.00 24.23 129 ALA B N 1
ATOM 846 C CA . ALA A 1 129 ? -23.008 -12.080 8.162 1.00 26.11 129 ALA B CA 1
ATOM 847 C C . ALA A 1 129 ? -22.914 -13.116 7.010 1.00 25.77 129 ALA B C 1
ATOM 848 O O . ALA A 1 129 ? -22.751 -14.313 7.257 1.00 27.70 129 ALA B O 1
ATOM 850 N N . LEU A 1 130 ? -23.007 -12.647 5.758 1.00 24.76 130 LEU B N 1
ATOM 851 C CA . LEU A 1 130 ? -23.000 -13.516 4.637 1.00 25.39 130 LEU B CA 1
ATOM 852 C C . LEU A 1 130 ? -21.706 -14.319 4.587 1.00 25.18 130 LEU B C 1
ATOM 853 O O . LEU A 1 130 ? -21.677 -15.523 4.177 1.00 23.98 130 LEU B O 1
ATOM 858 N N . THR A 1 131 ? -20.596 -13.627 4.891 1.00 21.55 131 THR B N 1
ATOM 859 C CA . THR A 1 131 ? -19.287 -14.263 4.702 1.00 20.04 131 THR B CA 1
ATOM 860 C C . THR A 1 131 ? -18.732 -14.894 5.952 1.00 18.30 131 THR B C 1
ATOM 861 O O . THR A 1 131 ? -17.580 -15.365 5.986 1.00 20.64 131 THR B O 1
ATOM 865 N N . ALA A 1 132 ? -19.474 -14.797 7.050 1.00 20.31 132 ALA B N 1
ATOM 866 C CA . ALA A 1 132 ? -18.900 -15.149 8.359 1.00 21.78 132 ALA B CA 1
ATOM 867 C C . ALA A 1 132 ? -18.541 -16.660 8.464 1.00 24.46 132 ALA B C 1
ATOM 868 O O . ALA A 1 132 ? -17.665 -17.023 9.222 1.00 26.39 132 ALA B O 1
ATOM 870 N N . GLY A 1 133 ? -19.162 -17.495 7.649 1.00 26.13 133 GLY B N 1
ATOM 871 C CA . GLY A 1 133 ? -18.884 -18.948 7.605 1.00 24.89 133 GLY B CA 1
ATOM 872 C C . GLY A 1 133 ? -17.775 -19.347 6.641 1.00 25.77 133 GLY B C 1
ATOM 873 O O . GLY A 1 133 ? -17.413 -20.527 6.549 1.00 25.29 133 GLY B O 1
ATOM 874 N N . ASN A 1 134 ? -17.219 -18.362 5.943 1.00 20.20 134 ASN B N 1
ATOM 875 C CA . ASN A 1 134 ? -16.147 -18.599 4.954 1.00 19.25 134 ASN B CA 1
ATOM 876 C C . ASN A 1 134 ? -14.860 -18.999 5.621 1.00 21.61 134 ASN B C 1
ATOM 877 O O . ASN A 1 134 ? -14.471 -18.409 6.637 1.00 24.12 134 ASN B O 1
ATOM 882 N N . THR A 1 135 ? -14.155 -19.923 5.013 1.00 20.73 135 THR B N 1
ATOM 883 C CA . THR A 1 135 ? -13.017 -20.550 5.702 1.00 24.43 135 THR B CA 1
ATOM 884 C C . THR A 1 135 ? -11.676 -20.155 5.092 1.00 24.31 135 THR B C 1
ATOM 885 O O . THR A 1 135 ? -10.626 -20.634 5.515 1.00 26.21 135 THR B O 1
ATOM 889 N N . GLY A 1 136 ? -11.703 -19.245 4.123 1.00 20.25 136 GLY B N 1
ATOM 890 C CA . GLY A 1 136 ? -10.504 -18.745 3.452 1.00 19.65 136 GLY B CA 1
ATOM 891 C C . GLY A 1 136 ? -9.889 -17.532 4.163 1.00 16.65 136 GLY B C 1
ATOM 892 O O . GLY A 1 136 ? -9.853 -17.464 5.428 1.00 19.41 136 GLY B O 1
ATOM 893 N N . LEU A 1 137 ? -9.321 -16.668 3.393 1.00 15.51 137 LEU B N 1
ATOM 894 C CA . LEU A 1 137 ? -8.687 -15.486 3.981 1.00 16.05 137 LEU B CA 1
ATOM 895 C C . LEU A 1 137 ? -9.703 -14.706 4.830 1.00 14.58 137 LEU B C 1
ATOM 896 O O . LEU A 1 137 ? -10.871 -14.531 4.422 1.00 16.56 137 LEU B O 1
ATOM 901 N N . THR A 1 138 ? -9.239 -14.180 5.966 1.00 14.94 138 THR B N 1
ATOM 902 C CA . THR A 1 138 ? -10.070 -13.152 6.676 1.00 15.63 138 THR B CA 1
ATOM 903 C C . THR A 1 138 ? -9.516 -11.758 6.279 1.00 14.43 138 THR B C 1
ATOM 904 O O . THR A 1 138 ? -8.359 -11.525 6.393 1.00 15.58 138 THR B O 1
ATOM 908 N N . LEU A 1 139 ? -10.398 -10.995 5.658 1.00 13.33 139 LEU B N 1
ATOM 909 C CA . LEU A 1 139 ? -10.059 -9.641 5.156 1.00 13.32 139 LEU B CA 1
ATOM 910 C C . LEU A 1 139 ? -10.710 -8.674 6.117 1.00 14.45 139 LEU B C 1
ATOM 911 O O . LEU A 1 139 ? -11.968 -8.589 6.237 1.00 14.44 139 LEU B O 1
ATOM 916 N N . ASN A 1 140 ? -9.878 -7.838 6.769 1.00 11.98 140 ASN B N 1
ATOM 917 C CA . ASN A 1 140 ? -10.374 -6.775 7.655 1.00 11.46 140 ASN B CA 1
ATOM 918 C C . ASN A 1 140 ? -10.185 -5.461 6.961 1.00 16.35 140 ASN B C 1
ATOM 919 O O . ASN A 1 140 ? -9.103 -5.123 6.505 1.00 14.90 140 ASN B O 1
ATOM 924 N N . ILE A 1 141 ? -11.274 -4.741 6.806 1.00 13.63 141 ILE B N 1
ATOM 925 C CA . ILE A 1 141 ? -11.209 -3.428 6.167 1.00 15.20 141 ILE B CA 1
ATOM 926 C C . ILE A 1 141 ? -11.364 -2.345 7.255 1.00 15.81 141 ILE B C 1
ATOM 927 O O . ILE A 1 141 ? -12.396 -2.362 8.018 1.00 15.50 141 ILE B O 1
ATOM 932 N N . ALA A 1 142 ? -10.341 -1.530 7.444 1.00 16.46 142 ALA B N 1
ATOM 933 C CA . ALA A 1 142 ? -10.359 -0.583 8.498 1.00 18.08 142 ALA B CA 1
ATOM 934 C C . ALA A 1 142 ? -10.955 0.651 7.999 1.00 23.51 142 ALA B C 1
ATOM 935 O O . ALA A 1 142 ? -10.186 1.374 7.309 1.00 28.62 142 ALA B O 1
ATOM 937 N N . ALA A 1 143 ? -12.177 0.937 8.482 1.00 22.12 143 ALA B N 1
ATOM 938 C CA . ALA A 1 143 ? -13.006 2.084 8.151 1.00 25.28 143 ALA B CA 1
ATOM 939 C C . ALA A 1 143 ? -13.424 2.918 9.347 1.00 23.60 143 ALA B C 1
ATOM 940 O O . ALA A 1 143 ? -13.993 2.450 10.292 1.00 22.82 143 ALA B O 1
ATOM 942 N N . ASN A 1 144 ? -13.010 4.182 9.292 1.00 24.05 144 ASN B N 1
ATOM 943 C CA . ASN A 1 144 ? -13.126 5.073 10.424 1.00 24.07 144 ASN B CA 1
ATOM 944 C C . ASN A 1 144 ? -12.410 4.460 11.609 1.00 21.44 144 ASN B C 1
ATOM 945 O O . ASN A 1 144 ? -12.945 4.430 12.739 1.00 23.44 144 ASN B O 1
ATOM 950 N N . TYR A 1 145 ? -11.194 3.980 11.303 1.00 20.96 145 TYR B N 1
ATOM 951 C CA . TYR A 1 145 ? -10.410 3.230 12.294 1.00 17.80 145 TYR B CA 1
ATOM 952 C C . TYR A 1 145 ? -9.255 4.098 12.689 1.00 19.28 145 TYR B C 1
ATOM 953 O O . TYR A 1 145 ? -8.622 4.706 11.834 1.00 18.67 145 TYR B O 1
ATOM 962 N N . GLY A 1 146 ? -8.901 4.037 13.986 1.00 17.10 146 GLY B N 1
ATOM 963 C CA . GLY A 1 146 ? -7.555 4.558 14.373 1.00 16.70 146 GLY B CA 1
ATOM 964 C C . GLY A 1 146 ? -6.982 3.674 15.446 1.00 16.12 146 GLY B C 1
ATOM 965 O O . GLY A 1 146 ? -7.736 3.135 16.246 1.00 15.66 146 GLY B O 1
ATOM 966 N N . GLY A 1 147 ? -5.641 3.614 15.537 1.00 14.13 147 GLY B N 1
ATOM 967 C CA . GLY A 1 147 ? -4.980 2.770 16.495 1.00 15.16 147 GLY B CA 1
ATOM 968 C C . GLY A 1 147 ? -5.269 3.308 17.927 1.00 15.86 147 GLY B C 1
ATOM 969 O O . GLY A 1 147 ? -5.502 2.454 18.866 1.00 16.06 147 GLY B O 1
ATOM 970 N N . ARG A 1 148 ? -5.224 4.640 18.163 1.00 14.89 148 ARG B N 1
ATOM 971 C CA . ARG A 1 148 ? -5.581 5.188 19.483 1.00 13.78 148 ARG B CA 1
ATOM 972 C C . ARG A 1 148 ? -7.047 4.958 19.849 1.00 17.41 148 ARG B C 1
ATOM 973 O O . ARG A 1 148 ? -7.352 4.509 20.958 1.00 15.90 148 ARG B O 1
ATOM 981 N N . TRP A 1 149 ? -7.959 5.144 18.899 1.00 16.08 149 TRP B N 1
ATOM 982 C CA . TRP A 1 149 ? -9.371 4.770 19.132 1.00 16.61 149 TRP B CA 1
ATOM 983 C C . TRP A 1 149 ? -9.542 3.300 19.551 1.00 16.70 149 TRP B C 1
ATOM 984 O O . TRP A 1 149 ? -10.321 3.018 20.478 1.00 17.43 149 TRP B O 1
ATOM 995 N N . 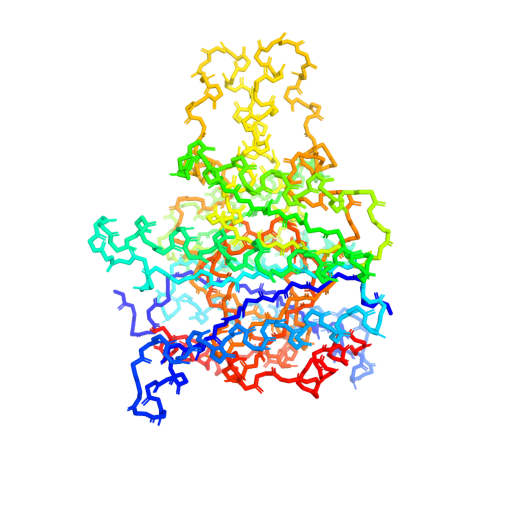ASP A 1 150 ? -8.820 2.380 18.877 1.00 14.79 150 ASP B N 1
ATOM 996 C CA . ASP A 1 150 ? -8.987 0.943 19.133 1.00 15.80 150 ASP B CA 1
ATOM 997 C C . ASP A 1 150 ? -8.571 0.702 20.576 1.00 14.58 150 ASP B C 1
ATOM 998 O O . ASP A 1 150 ? -9.278 0.013 21.335 1.00 16.78 150 ASP B O 1
ATOM 1003 N N . ILE A 1 151 ? -7.425 1.253 20.989 1.00 15.18 151 ILE B N 1
ATOM 1004 C CA . ILE A 1 151 ? -6.980 1.079 22.389 1.00 14.69 151 ILE B CA 1
ATOM 1005 C C . ILE A 1 151 ? -8.056 1.641 23.313 1.00 16.59 151 ILE B C 1
ATOM 1006 O O . ILE A 1 151 ? -8.464 0.985 24.299 1.00 16.76 151 ILE B O 1
ATOM 1011 N N . VAL A 1 152 ? -8.529 2.856 23.062 1.00 15.70 152 VAL B N 1
ATOM 1012 C CA . VAL A 1 152 ? -9.524 3.492 23.981 1.00 17.97 152 VAL B CA 1
ATOM 1013 C C . VAL A 1 152 ? -10.815 2.665 24.041 1.00 18.27 152 VAL B C 1
ATOM 1014 O O . VAL A 1 152 ? -11.410 2.510 25.120 1.00 18.41 152 VAL B O 1
ATOM 1018 N N . GLN A 1 153 ? -11.332 2.117 22.925 1.00 17.42 153 GLN B N 1
ATOM 1019 C CA . GLN A 1 153 ? -12.527 1.281 23.067 1.00 21.38 153 GLN B CA 1
ATOM 1020 C C . GLN A 1 153 ? -12.312 0.043 23.946 1.00 19.82 153 GLN B C 1
ATOM 1021 O O . GLN A 1 153 ? -13.194 -0.299 24.699 1.00 19.27 153 GLN B O 1
ATOM 1027 N N . GLY A 1 154 ? -11.114 -0.516 23.874 1.00 19.45 154 GLY B N 1
ATOM 1028 C CA . GLY A 1 154 ? -10.792 -1.704 24.722 1.00 19.06 154 GLY B CA 1
ATOM 1029 C C . GLY A 1 154 ? -10.742 -1.222 26.201 1.00 19.31 154 GLY B C 1
ATOM 1030 O O . GLY A 1 154 ? -11.236 -1.895 27.115 1.00 20.86 154 GLY B O 1
ATOM 1031 N N . VAL A 1 155 ? -10.100 -0.087 26.422 1.00 18.01 155 VAL B N 1
ATOM 1032 C CA . VAL A 1 155 ? -10.049 0.518 27.796 1.00 18.13 155 VAL B CA 1
ATOM 1033 C C . VAL A 1 155 ? -11.446 0.749 28.367 1.00 20.85 155 VAL B C 1
ATOM 1034 O O . VAL A 1 155 ? -11.749 0.485 29.563 1.00 20.91 155 VAL B O 1
ATOM 1038 N N . ARG A 1 156 ? -12.360 1.209 27.495 1.00 18.76 156 ARG B N 1
ATOM 1039 C CA . ARG A 1 156 ? -13.736 1.465 27.937 1.00 21.02 156 ARG B CA 1
ATOM 1040 C C . ARG A 1 156 ? -14.436 0.170 28.314 1.00 21.42 156 ARG B C 1
ATOM 1041 O O . ARG A 1 156 ? -15.213 0.171 29.237 1.00 24.54 156 ARG B O 1
ATOM 1049 N N . GLN A 1 157 ? -14.148 -0.916 27.610 1.00 22.31 157 GLN B N 1
ATOM 1050 C CA . GLN A 1 157 ? -14.744 -2.190 27.965 1.00 23.40 157 GLN B CA 1
ATOM 1051 C C . GLN A 1 157 ? -14.261 -2.613 29.356 1.00 24.21 157 GLN B C 1
ATOM 1052 O O . GLN A 1 157 ? -15.077 -3.121 30.153 1.00 24.87 157 GLN B O 1
ATOM 1058 N N . LEU A 1 158 ? -12.957 -2.393 29.615 1.00 20.53 158 LEU B N 1
ATOM 1059 C CA . LEU A 1 158 ? -12.390 -2.796 30.926 1.00 21.50 158 LEU B CA 1
ATOM 1060 C C . LEU A 1 158 ? -12.954 -1.918 31.974 1.00 23.98 158 LEU B C 1
ATOM 1061 O O . LEU A 1 158 ? -13.319 -2.415 33.053 1.00 22.18 158 LEU B O 1
ATOM 1066 N N . ALA A 1 159 ? -13.177 -0.656 31.649 1.00 22.45 159 ALA B N 1
ATOM 1067 C CA . ALA A 1 159 ? -13.705 0.253 32.666 1.00 23.66 159 ALA B CA 1
ATOM 1068 C C . ALA A 1 159 ? -15.110 -0.062 33.049 1.00 24.49 159 ALA B C 1
ATOM 1069 O O . ALA A 1 159 ? -15.523 0.066 34.226 1.00 26.29 159 ALA B O 1
ATOM 1071 N N . GLU A 1 160 ? -15.865 -0.518 32.052 1.00 24.91 160 GLU B N 1
ATOM 1072 C CA . GLU A 1 160 ? -17.229 -0.916 32.361 1.00 27.62 160 GLU B CA 1
ATOM 1073 C C . GLU A 1 160 ? -17.234 -2.106 33.296 1.00 28.49 160 GLU B C 1
ATOM 1074 O O . GLU A 1 160 ? -18.066 -2.145 34.199 1.00 28.48 160 GLU B O 1
ATOM 1080 N N . LYS A 1 161 ? -16.300 -3.043 33.090 1.00 24.56 161 LYS B N 1
ATOM 1081 C CA . LYS A 1 161 ? -16.275 -4.264 33.946 1.00 26.07 161 LYS B CA 1
ATOM 1082 C C . LYS A 1 161 ? -15.828 -3.862 35.344 1.00 25.50 161 LYS B C 1
ATOM 1083 O O . LYS A 1 161 ? -16.324 -4.370 36.320 1.00 27.28 161 LYS B O 1
ATOM 1089 N N . VAL A 1 162 ? -14.861 -2.959 35.441 1.00 24.11 162 VAL B N 1
ATOM 1090 C CA . VAL A 1 162 ? -14.515 -2.404 36.782 1.00 25.84 162 VAL B CA 1
ATOM 1091 C C . VAL A 1 162 ? -15.714 -1.775 37.455 1.00 27.38 162 VAL B C 1
ATOM 1092 O O . VAL A 1 162 ? -15.979 -1.984 38.674 1.00 27.26 162 VAL B O 1
ATOM 1096 N N . GLN A 1 163 ? -16.508 -1.007 36.720 1.00 28.48 163 GLN B N 1
ATOM 1097 C CA . GLN A 1 163 ? -17.594 -0.317 37.395 1.00 31.46 163 GLN B CA 1
ATOM 1098 C C . GLN A 1 163 ? -18.653 -1.304 37.916 1.00 32.25 163 GLN B C 1
ATOM 1099 O O . GLN A 1 163 ? -19.227 -1.090 39.004 1.00 33.29 163 GLN B O 1
ATOM 1105 N N . GLN A 1 164 ? -18.873 -2.360 37.146 1.00 31.18 164 GLN B N 1
ATOM 1106 C CA . GLN A 1 164 ? -19.789 -3.451 37.542 1.00 34.16 164 GLN B CA 1
ATOM 1107 C C . GLN A 1 164 ? -19.289 -4.174 38.799 1.00 34.34 164 GLN B C 1
ATOM 1108 O O . GLN A 1 164 ? -20.073 -4.812 39.478 1.00 36.70 164 GLN B O 1
ATOM 1114 N N . GLY A 1 165 ? -18.023 -4.004 39.172 1.00 31.06 165 GLY B N 1
ATOM 1115 C CA . GLY A 1 165 ? -17.403 -4.738 40.260 1.00 33.08 165 GLY B CA 1
ATOM 1116 C C . GLY A 1 165 ? -17.050 -6.125 39.692 1.00 34.05 165 GLY B C 1
ATOM 1117 O O . GLY A 1 165 ? -16.889 -7.028 40.443 1.00 38.32 165 GLY B O 1
ATOM 1118 N N . ASN A 1 166 ? -17.038 -6.305 38.373 1.00 35.63 166 ASN B N 1
ATOM 1119 C CA . ASN A 1 166 ? -16.548 -7.579 37.782 1.00 36.06 166 ASN B CA 1
ATOM 1120 C C . ASN A 1 166 ? -15.000 -7.735 37.614 1.00 35.77 166 ASN B C 1
ATOM 1121 O O . ASN A 1 166 ? -14.552 -8.814 37.192 1.00 40.03 166 ASN B O 1
ATOM 1126 N N . LEU A 1 167 ? -14.230 -6.676 37.847 1.00 32.40 167 LEU B N 1
ATOM 1127 C CA . LEU A 1 167 ? -12.773 -6.625 37.497 1.00 28.44 167 LEU B CA 1
ATOM 1128 C C . LEU A 1 167 ? -12.070 -5.652 38.437 1.00 28.38 167 LEU B C 1
ATOM 1129 O O . LEU A 1 167 ? -12.601 -4.540 38.680 1.00 29.75 167 LEU B O 1
ATOM 1134 N N . GLN A 1 168 ? -10.966 -6.094 39.033 1.00 30.14 168 GLN B N 1
ATOM 1135 C CA . GLN A 1 168 ? -10.121 -5.267 39.899 1.00 31.89 168 GLN B CA 1
ATOM 1136 C C . GLN A 1 168 ? -9.071 -4.544 39.056 1.00 30.30 168 GLN B C 1
ATOM 1137 O O . GLN A 1 168 ? -8.438 -5.152 38.190 1.00 28.79 168 GLN B O 1
ATOM 1143 N N . PRO A 1 169 ? -8.885 -3.228 39.282 1.00 31.52 169 PRO B N 1
ATOM 1144 C CA . PRO A 1 169 ? -7.826 -2.538 38.483 1.00 31.33 169 PRO B CA 1
ATOM 1145 C C . PRO A 1 169 ? -6.508 -3.296 38.485 1.00 31.51 169 PRO B C 1
ATOM 1146 O O . PRO A 1 169 ? -5.835 -3.381 37.408 1.00 30.42 169 PRO B O 1
ATOM 1150 N N . ASP A 1 170 ? -6.093 -3.864 39.624 1.00 34.42 170 ASP B N 1
ATOM 1151 C CA . ASP A 1 170 ? -4.776 -4.543 39.689 1.00 36.00 170 ASP B CA 1
ATOM 1152 C C . ASP A 1 170 ? -4.679 -5.868 38.935 1.00 34.55 170 ASP B C 1
ATOM 1153 O O . ASP A 1 170 ? -3.568 -6.372 38.709 1.00 38.16 170 ASP B O 1
ATOM 1158 N N . GLN A 1 171 ? -5.811 -6.377 38.446 1.00 30.84 171 GLN B N 1
ATOM 1159 C CA . GLN A 1 171 ? -5.865 -7.541 37.538 1.00 29.21 171 GLN B CA 1
ATOM 1160 C C . GLN A 1 171 ? -5.638 -7.184 36.067 1.00 26.84 171 GLN B C 1
ATOM 1161 O O . GLN A 1 171 ? -5.395 -8.097 35.220 1.00 26.20 171 GLN B O 1
ATOM 1167 N N . ILE A 1 172 ? -5.703 -5.882 35.695 1.00 25.50 172 ILE B N 1
ATOM 1168 C CA . ILE A 1 172 ? -5.518 -5.454 34.320 1.00 23.36 172 ILE B CA 1
ATOM 1169 C C . ILE A 1 172 ? -4.042 -5.471 33.969 1.00 23.77 172 ILE B C 1
ATOM 1170 O O . ILE A 1 172 ? -3.205 -4.818 34.599 1.00 27.81 172 ILE B O 1
ATOM 1175 N N . ASP A 1 173 ? -3.772 -6.331 33.018 1.00 21.32 173 ASP B N 1
ATOM 1176 C CA . ASP A 1 173 ? -2.408 -6.504 32.524 1.00 22.03 173 ASP B CA 1
ATOM 1177 C C . ASP A 1 173 ? -2.414 -6.458 30.987 1.00 20.24 173 ASP B C 1
ATOM 1178 O O . ASP A 1 173 ? -3.457 -6.299 30.353 1.00 19.25 173 ASP B O 1
ATOM 1183 N N . GLU A 1 174 ? -1.221 -6.564 30.410 1.00 20.31 174 GLU B N 1
ATOM 1184 C CA . GLU A 1 174 ? -1.135 -6.481 28.962 1.00 20.23 174 GLU B CA 1
ATOM 1185 C C . GLU A 1 174 ? -1.940 -7.543 28.283 1.00 19.11 174 GLU B C 1
ATOM 1186 O O . GLU A 1 174 ? -2.555 -7.270 27.253 1.00 18.32 174 GLU B O 1
ATOM 1192 N N . GLU A 1 175 ? -1.955 -8.764 28.832 1.00 20.91 175 GLU B N 1
ATOM 1193 C CA . GLU A 1 175 ? -2.680 -9.800 28.151 1.00 22.45 175 GLU B CA 1
ATOM 1194 C C . GLU A 1 175 ? -4.146 -9.484 28.145 1.00 21.38 175 GLU B C 1
ATOM 1195 O O . GLU A 1 175 ? -4.842 -9.806 27.151 1.00 20.18 175 GLU B O 1
ATOM 1201 N N . MET A 1 176 ? -4.637 -8.925 29.262 1.00 20.48 176 MET B N 1
ATOM 1202 C CA . MET A 1 176 ? -6.070 -8.613 29.370 1.00 20.80 176 MET B CA 1
ATOM 1203 C C . MET A 1 176 ? -6.447 -7.531 28.394 1.00 19.29 176 MET B C 1
ATOM 1204 O O . MET A 1 176 ? -7.421 -7.722 27.599 1.00 18.03 176 MET B O 1
ATOM 1209 N N . LEU A 1 177 ? -5.647 -6.428 28.323 1.00 17.42 177 LEU B N 1
ATOM 1210 C CA . LEU A 1 177 ? -5.986 -5.402 27.331 1.00 16.03 177 LEU B CA 1
ATOM 1211 C C . LEU A 1 177 ? -5.841 -5.947 25.929 1.00 17.01 177 LEU B C 1
ATOM 1212 O O . LEU A 1 177 ? -6.655 -5.641 25.056 1.00 18.57 177 LEU B O 1
ATOM 1217 N N . ASN A 1 178 ? -4.884 -6.844 25.659 1.00 16.20 178 ASN B N 1
ATOM 1218 C CA . ASN A 1 178 ? -4.739 -7.433 24.336 1.00 17.46 178 ASN B CA 1
ATOM 1219 C C . ASN A 1 178 ? -6.017 -8.147 23.882 1.00 18.56 178 ASN B C 1
ATOM 1220 O O . ASN A 1 178 ? -6.378 -8.102 22.698 1.00 20.50 178 ASN B O 1
ATOM 1225 N N . GLN A 1 179 ? -6.717 -8.726 24.849 1.00 17.65 179 GLN B N 1
ATOM 1226 C CA . GLN A 1 179 ? -7.897 -9.537 24.500 1.00 19.84 179 GLN B CA 1
ATOM 1227 C C . GLN A 1 179 ? -9.090 -8.608 24.271 1.00 19.39 179 GLN B C 1
ATOM 1228 O O . GLN A 1 179 ? -10.186 -9.132 23.946 1.00 21.75 179 GLN B O 1
ATOM 1234 N N . HIS A 1 180 ? -8.905 -7.292 24.413 1.00 18.64 180 HIS B N 1
ATOM 1235 C CA . HIS A 1 180 ? -9.989 -6.328 24.118 1.00 18.98 180 HIS B CA 1
ATOM 1236 C C . HIS A 1 180 ? -9.756 -5.370 22.954 1.00 20.23 180 HIS B C 1
ATOM 1237 O O . HIS A 1 180 ? -10.594 -4.524 22.675 1.00 23.31 180 HIS B O 1
ATOM 1244 N N . VAL A 1 181 ? -8.663 -5.529 22.207 1.00 15.77 181 VAL B N 1
ATOM 1245 C CA . VAL A 1 181 ? -8.399 -4.693 21.055 1.00 16.01 181 VAL B CA 1
ATOM 1246 C C . VAL A 1 181 ? -8.793 -5.409 19.782 1.00 16.14 181 VAL B C 1
ATOM 1247 O O . VAL A 1 181 ? -8.923 -6.652 19.751 1.00 17.47 181 VAL B O 1
ATOM 1251 N N . CYS A 1 182 ? -8.956 -4.629 18.692 1.00 15.58 182 CYS B N 1
ATOM 1252 C CA . CYS A 1 182 ? -9.481 -5.239 17.451 1.00 17.15 182 CYS B CA 1
ATOM 1253 C C . CYS A 1 182 ? -8.541 -6.371 17.024 1.00 16.65 182 CYS B C 1
ATOM 1254 O O . CYS A 1 182 ? -7.301 -6.293 17.085 1.00 16.19 182 CYS B O 1
ATOM 1257 N N . MET A 1 183 ? -9.151 -7.447 16.519 1.00 16.28 183 MET B N 1
ATOM 1258 C CA . MET A 1 183 ? -8.429 -8.581 15.867 1.00 15.23 183 MET B CA 1
ATOM 1259 C C . MET A 1 183 ? -7.651 -9.444 16.862 1.00 14.76 183 MET B C 1
ATOM 1260 O O . MET A 1 183 ? -6.842 -10.273 16.397 1.00 15.12 183 MET B O 1
ATOM 1265 N N . HIS A 1 184 ? -7.946 -9.375 18.156 1.00 17.49 184 HIS B N 1
ATOM 1266 C CA . HIS A 1 184 ? -7.221 -10.149 19.112 1.00 17.98 184 HIS B CA 1
ATOM 1267 C C . HIS A 1 184 ? -7.387 -11.637 18.898 1.00 17.73 184 HIS B C 1
ATOM 1268 O O . HIS A 1 184 ? -6.504 -12.384 19.298 1.00 21.05 184 HIS B O 1
ATOM 1275 N N . GLU A 1 185 ? -8.475 -12.040 18.262 1.00 15.89 185 GLU B N 1
ATOM 1276 C CA . GLU A 1 185 ? -8.619 -13.484 18.001 1.00 18.15 185 GLU B CA 1
ATOM 1277 C C . GLU A 1 185 ? -7.974 -14.024 16.724 1.00 18.05 185 GLU B C 1
ATOM 1278 O O . GLU A 1 185 ? -8.045 -15.229 16.489 1.00 21.07 185 GLU B O 1
ATOM 1284 N N . LEU A 1 186 ? -7.410 -13.134 15.942 1.00 15.39 186 LEU B N 1
ATOM 1285 C CA . LEU A 1 186 ? -6.685 -13.614 14.756 1.00 15.47 186 LEU B CA 1
ATOM 1286 C C . LEU A 1 186 ? -5.168 -13.674 15.093 1.00 15.53 186 LEU B C 1
ATOM 1287 O O . LEU A 1 186 ? -4.680 -13.134 16.119 1.00 15.40 186 LEU B O 1
ATOM 1292 N N . ALA A 1 187 ? -4.430 -14.309 14.131 1.00 15.90 187 ALA B N 1
ATOM 1293 C CA . ALA A 1 187 ? -2.989 -14.356 14.351 1.00 16.57 187 ALA B CA 1
ATOM 1294 C C . ALA A 1 187 ? -2.432 -12.951 14.536 1.00 16.11 187 ALA B C 1
ATOM 1295 O O . ALA A 1 187 ? -2.918 -12.000 13.929 1.00 15.67 187 ALA B O 1
ATOM 1297 N N . PRO A 1 188 ? -1.374 -12.774 15.318 1.00 15.58 188 PRO B N 1
ATOM 1298 C CA . PRO A 1 188 ? -0.752 -11.447 15.387 1.00 16.00 188 PRO B CA 1
ATOM 1299 C C . PRO A 1 188 ? -0.301 -10.927 14.068 1.00 13.16 188 PRO B C 1
ATOM 1300 O O . PRO A 1 188 ? 0.094 -11.698 13.169 1.00 14.28 188 PRO B O 1
ATOM 1304 N N . VAL A 1 189 ? -0.322 -9.616 13.936 1.00 14.42 189 VAL B N 1
ATOM 1305 C CA . VAL A 1 189 ? 0.231 -8.994 12.672 1.00 13.70 189 VAL B CA 1
ATOM 1306 C C . VAL A 1 189 ? 1.740 -9.223 12.604 1.00 13.73 189 VAL B C 1
ATOM 1307 O O . VAL A 1 189 ? 2.489 -8.801 13.506 1.00 16.07 189 VAL B O 1
ATOM 1311 N N . ASP A 1 190 ? 2.168 -9.822 11.502 1.00 13.84 190 ASP B N 1
ATOM 1312 C CA . ASP A 1 190 ? 3.565 -10.161 11.301 1.00 13.86 190 ASP B CA 1
ATOM 1313 C C . ASP A 1 190 ? 4.240 -9.038 10.524 1.00 13.07 190 ASP B C 1
ATOM 1314 O O . ASP A 1 190 ? 5.464 -8.829 10.722 1.00 12.90 190 ASP B O 1
ATOM 1319 N N . LEU A 1 191 ? 3.523 -8.445 9.578 1.00 11.60 191 LEU B N 1
ATOM 1320 C CA . LEU A 1 191 ? 4.162 -7.561 8.560 1.00 11.26 191 LEU B CA 1
ATOM 1321 C C . LEU A 1 191 ? 3.235 -6.429 8.306 1.00 11.33 191 LEU B C 1
ATOM 1322 O O . LEU A 1 191 ? 2.072 -6.697 8.026 1.00 12.22 191 LEU B O 1
ATOM 1327 N N . VAL A 1 192 ? 3.729 -5.177 8.331 1.00 10.46 192 VAL B N 1
ATOM 1328 C CA . VAL A 1 192 ? 2.933 -4.007 7.900 1.00 10.76 192 VAL B CA 1
ATOM 1329 C C . VAL A 1 192 ? 3.633 -3.475 6.668 1.00 11.67 192 VAL B C 1
ATOM 1330 O O . VAL A 1 192 ? 4.862 -3.221 6.744 1.00 13.09 192 VAL B O 1
ATOM 1334 N N . ILE A 1 193 ? 2.901 -3.332 5.549 1.00 9.03 193 ILE B N 1
ATOM 1335 C CA . ILE A 1 193 ? 3.447 -2.772 4.287 1.00 9.70 193 ILE B CA 1
ATOM 1336 C C . ILE A 1 193 ? 2.842 -1.396 4.199 1.00 10.52 193 ILE B C 1
ATOM 1337 O O . ILE A 1 193 ? 1.626 -1.229 4.367 1.00 12.01 193 ILE B O 1
ATOM 1342 N N . ARG A 1 194 ? 3.680 -0.405 3.896 1.00 9.68 194 ARG B N 1
ATOM 1343 C CA . ARG A 1 194 ? 3.068 0.903 3.531 1.00 9.32 194 ARG B CA 1
ATOM 1344 C C . ARG A 1 194 ? 3.608 1.322 2.166 1.00 10.50 194 ARG B C 1
ATOM 1345 O O . ARG A 1 194 ? 4.880 1.473 2.003 1.00 12.14 194 ARG B O 1
ATOM 1353 N N . THR A 1 195 ? 2.703 1.559 1.208 1.00 11.95 195 THR B N 1
ATOM 1354 C CA . THR A 1 195 ? 3.108 1.988 -0.117 1.00 11.11 195 THR B CA 1
ATOM 1355 C C . THR A 1 195 ? 3.045 3.486 -0.193 1.00 11.35 195 THR B C 1
ATOM 1356 O O . THR A 1 195 ? 2.522 4.116 0.764 1.00 13.35 195 THR B O 1
ATOM 1360 N N . GLY A 1 196 ? 3.584 4.072 -1.243 1.00 12.22 196 GLY B N 1
ATOM 1361 C CA . GLY A 1 196 ? 3.369 5.525 -1.427 1.00 13.55 196 GLY B CA 1
ATOM 1362 C C . GLY A 1 196 ? 4.522 6.387 -0.997 1.00 15.94 196 GLY B C 1
ATOM 1363 O O . GLY A 1 196 ? 4.446 7.610 -1.184 1.00 18.48 196 GLY B O 1
ATOM 1364 N N . GLY A 1 197 ? 5.485 5.812 -0.270 1.00 12.82 197 GLY B N 1
ATOM 1365 C CA . GLY A 1 197 ? 6.759 6.581 -0.019 1.00 14.64 197 GLY B CA 1
ATOM 1366 C C . GLY A 1 197 ? 6.841 7.203 1.390 1.00 15.64 197 GLY B C 1
ATOM 1367 O O . GLY A 1 197 ? 7.951 7.570 1.778 1.00 17.46 197 GLY B O 1
ATOM 1368 N N . GLU A 1 198 ? 5.730 7.353 2.124 1.00 13.51 198 GLU B N 1
ATOM 1369 C CA . GLU A 1 198 ? 5.852 7.901 3.461 1.00 15.22 198 GLU B CA 1
ATOM 1370 C C . GLU A 1 198 ? 6.222 6.841 4.479 1.00 14.21 198 GLU B C 1
ATOM 1371 O O . GLU A 1 198 ? 5.873 5.646 4.358 1.00 14.41 198 GLU B O 1
ATOM 1377 N N . HIS A 1 199 ? 6.957 7.302 5.524 1.00 13.49 199 HIS B N 1
ATOM 1378 C CA . HIS A 1 199 ? 7.477 6.333 6.515 1.00 12.93 199 HIS B CA 1
ATOM 1379 C C . HIS A 1 199 ? 6.883 6.595 7.866 1.00 14.13 199 HIS B C 1
ATOM 1380 O O . HIS A 1 199 ? 7.521 7.082 8.792 1.00 15.49 199 HIS B O 1
ATOM 1387 N N . ARG A 1 200 ? 5.582 6.344 7.979 1.00 12.94 200 ARG B N 1
ATOM 1388 C CA . ARG A 1 200 ? 4.842 6.548 9.227 1.00 13.70 200 ARG B CA 1
ATOM 1389 C C . ARG A 1 200 ? 3.712 5.590 9.306 1.00 13.21 200 ARG B C 1
ATOM 1390 O O . ARG A 1 200 ? 3.267 5.072 8.293 1.00 14.94 200 ARG B O 1
ATOM 1398 N N . ILE A 1 201 ? 3.156 5.421 10.511 1.00 11.74 201 ILE B N 1
ATOM 1399 C CA . ILE A 1 201 ? 2.028 4.461 10.703 1.00 12.95 201 ILE B CA 1
ATOM 1400 C C . ILE A 1 201 ? 0.714 5.239 10.615 1.00 13.81 201 ILE B C 1
ATOM 1401 O O . ILE A 1 201 ? -0.351 4.590 10.371 1.00 15.63 201 ILE B O 1
ATOM 1406 N N . SER A 1 202 ? 0.744 6.587 10.808 1.00 15.39 202 SER B N 1
ATOM 1407 C CA . SER A 1 202 ? -0.489 7.404 10.571 1.00 16.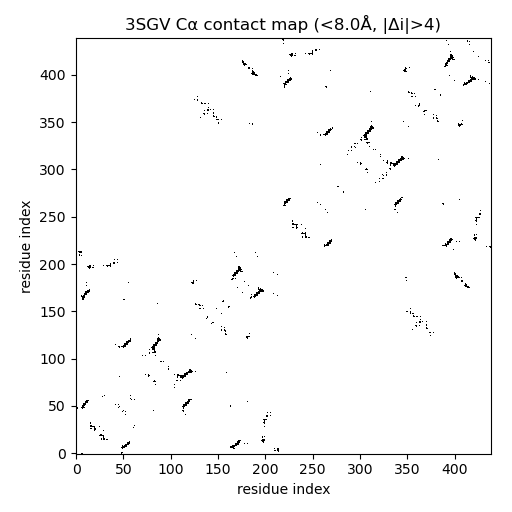52 202 SER B CA 1
ATOM 1408 C C . SER A 1 202 ? -1.672 6.858 11.384 1.00 16.78 202 SER B C 1
ATOM 1409 O O . SER A 1 202 ? -2.830 6.888 10.883 1.00 17.82 202 SER B O 1
ATOM 1412 N N . ASN A 1 203 ? -1.391 6.475 12.617 1.00 14.45 203 ASN B N 1
ATOM 1413 C CA . ASN A 1 203 ? -2.508 6.052 13.524 1.00 14.03 203 ASN B CA 1
ATOM 1414 C C . ASN A 1 203 ? -3.325 4.927 12.933 1.00 15.97 203 ASN B C 1
ATOM 1415 O O . ASN A 1 203 ? -4.514 4.800 13.216 1.00 15.89 203 ASN B O 1
ATOM 1420 N N . PHE A 1 204 ? -2.710 4.054 12.140 1.00 16.40 204 PHE B N 1
ATOM 1421 C CA . PHE A 1 204 ? -3.248 2.741 11.858 1.00 16.30 204 PHE B CA 1
ATOM 1422 C C . PHE A 1 204 ? -3.007 1.925 13.125 1.00 17.28 204 PHE B C 1
ATOM 1423 O O . PHE A 1 204 ? -3.035 2.476 14.223 1.00 17.53 204 PHE B O 1
ATOM 1431 N N . LEU A 1 205 ? -2.853 0.641 13.017 1.00 17.47 205 LEU B N 1
ATOM 1432 C CA . LEU A 1 205 ? -2.662 -0.274 14.183 1.00 15.36 205 LEU B CA 1
ATOM 1433 C C . LEU A 1 205 ? -1.499 0.176 14.963 1.00 16.46 205 LEU B C 1
ATOM 1434 O O . LEU A 1 205 ? -0.434 0.597 14.371 1.00 17.06 205 LEU B O 1
ATOM 1439 N N . LEU A 1 206 ? -1.667 0.271 16.269 1.00 13.68 206 LEU B N 1
ATOM 1440 C CA . LEU A 1 206 ? -0.551 0.669 17.160 1.00 12.85 206 LEU B CA 1
ATOM 1441 C C . LEU A 1 206 ? -0.241 -0.442 18.124 1.00 13.98 206 LEU B C 1
ATOM 1442 O O . LEU A 1 206 ? 0.860 -1.026 18.118 1.00 14.68 206 LEU B O 1
ATOM 1447 N N . TRP A 1 207 ? -1.215 -0.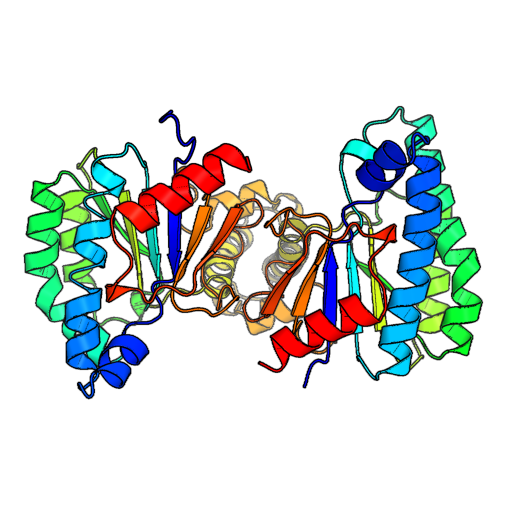791 18.985 1.00 13.53 207 TRP B N 1
ATOM 1448 C CA . TRP A 1 207 ? -0.929 -1.871 19.918 1.00 12.82 207 TRP B CA 1
ATOM 1449 C C . TRP A 1 207 ? -0.509 -3.172 19.212 1.00 11.88 207 TRP B C 1
ATOM 1450 O O . TRP A 1 207 ? 0.424 -3.847 19.621 1.00 12.89 207 TRP B O 1
ATOM 1461 N N . GLN A 1 208 ? -1.195 -3.469 18.106 1.00 12.61 208 GLN B N 1
ATOM 1462 C CA . GLN A 1 208 ? -0.958 -4.727 17.394 1.00 12.71 208 GLN B CA 1
ATOM 1463 C C . GLN A 1 208 ? 0.335 -4.784 16.605 1.00 12.69 208 GLN B C 1
ATOM 1464 O O . GLN A 1 208 ? 0.682 -5.920 16.183 1.00 14.40 208 GLN B O 1
ATOM 1470 N N . ILE A 1 209 ? 1.030 -3.679 16.409 1.00 12.41 209 ILE B N 1
ATOM 1471 C CA . ILE A 1 209 ? 2.281 -3.777 15.633 1.00 12.90 209 ILE B CA 1
ATOM 1472 C C . ILE A 1 209 ? 3.529 -3.701 16.452 1.00 11.90 209 ILE B C 1
ATOM 1473 O O . ILE A 1 209 ? 4.594 -3.536 15.854 1.00 14.79 209 ILE B O 1
ATOM 1478 N N . ALA A 1 210 ? 3.394 -3.880 17.758 1.00 12.65 210 ALA B N 1
ATOM 1479 C CA . ALA A 1 210 ? 4.543 -3.814 18.728 1.00 12.76 210 ALA B CA 1
ATOM 1480 C C . ALA A 1 210 ? 5.696 -4.695 18.264 1.00 14.32 210 ALA B C 1
ATOM 1481 O O . ALA A 1 210 ? 6.851 -4.244 18.415 1.00 16.11 210 ALA B O 1
ATOM 1483 N N . TYR A 1 211 ? 5.411 -5.827 17.595 1.00 13.33 211 TYR B N 1
ATOM 1484 C CA . TYR A 1 211 ? 6.495 -6.711 17.201 1.00 14.57 211 TYR B CA 1
ATOM 1485 C C . TYR A 1 211 ? 6.507 -6.995 15.700 1.00 15.29 211 TYR B C 1
ATOM 1486 O O . TYR A 1 211 ? 7.383 -7.819 15.243 1.00 18.67 211 TYR B O 1
ATOM 1495 N N . ALA A 1 212 ? 5.727 -6.254 14.893 1.00 12.44 212 ALA B N 1
ATOM 1496 C CA . ALA A 1 212 ? 5.658 -6.525 13.481 1.00 11.71 212 ALA B CA 1
ATOM 1497 C C . ALA A 1 212 ? 6.826 -6.011 12.687 1.00 12.23 212 ALA B C 1
ATOM 1498 O O . ALA A 1 212 ? 7.455 -4.996 13.063 1.00 14.42 212 ALA B O 1
ATOM 1500 N N . GLU A 1 213 ? 7.179 -6.679 11.581 1.00 10.99 213 GLU B N 1
ATOM 1501 C CA . GLU A 1 213 ? 8.162 -6.125 10.679 1.00 12.12 213 GLU B CA 1
ATOM 1502 C C . GLU A 1 213 ? 7.455 -4.988 9.902 1.00 13.02 213 GLU B C 1
ATOM 1503 O O . GLU A 1 213 ? 6.291 -5.132 9.500 1.00 12.98 213 GLU B O 1
ATOM 1509 N N . LEU A 1 214 ? 8.159 -3.886 9.671 1.00 12.81 214 LEU B N 1
ATOM 1510 C CA . LEU A 1 214 ? 7.583 -2.707 8.957 1.00 12.10 214 LEU B CA 1
ATOM 1511 C C . LEU A 1 214 ? 8.300 -2.592 7.652 1.00 14.06 214 LEU B C 1
ATOM 1512 O O . LEU A 1 214 ? 9.552 -2.521 7.643 1.00 16.87 214 LEU B O 1
ATOM 1517 N N . TYR A 1 215 ? 7.542 -2.603 6.564 1.00 11.78 215 TYR B N 1
ATOM 1518 C CA . TYR A 1 215 ? 8.152 -2.550 5.208 1.00 12.98 215 TYR B CA 1
ATOM 1519 C C . TYR A 1 215 ? 7.578 -1.383 4.470 1.00 13.09 215 TYR B C 1
ATOM 1520 O O . TYR A 1 215 ? 6.363 -1.345 4.256 1.00 13.97 215 TYR B O 1
ATOM 1529 N N . PHE A 1 216 ? 8.470 -0.456 4.045 1.00 12.67 216 PHE B N 1
ATOM 1530 C CA . PHE A 1 216 ? 7.990 0.764 3.315 1.00 12.39 216 PHE B CA 1
ATOM 1531 C C . PHE A 1 216 ? 8.504 0.645 1.917 1.00 12.94 216 PHE B C 1
ATOM 1532 O O . PHE A 1 216 ? 9.694 0.283 1.645 1.00 15.98 216 PHE B O 1
ATOM 1540 N N . THR A 1 217 ? 7.569 0.873 0.977 1.00 13.85 217 THR B N 1
ATOM 1541 C CA . THR A 1 217 ? 7.964 0.972 -0.405 1.00 13.47 217 THR B CA 1
ATOM 1542 C C . THR A 1 217 ? 7.468 2.277 -1.083 1.00 13.82 217 THR B C 1
ATOM 1543 O O . THR A 1 217 ? 6.419 2.790 -0.723 1.00 13.72 217 THR B O 1
ATOM 1547 N N . ASP A 1 218 ? 8.292 2.815 -2.022 1.00 14.21 218 ASP B N 1
ATOM 1548 C CA . ASP A 1 218 ? 7.848 4.009 -2.719 1.00 14.63 218 ASP B CA 1
ATOM 1549 C C . ASP A 1 218 ? 6.831 3.701 -3.819 1.00 14.88 218 ASP B C 1
ATOM 1550 O O . ASP A 1 218 ? 6.257 4.662 -4.378 1.00 16.74 218 ASP B O 1
ATOM 1555 N N . VAL A 1 219 ? 6.640 2.432 -4.174 1.00 13.49 219 VAL B N 1
ATOM 1556 C CA . VAL A 1 219 ? 5.620 2.107 -5.191 1.00 13.06 219 VAL B CA 1
ATOM 1557 C C . VAL A 1 219 ? 4.254 2.635 -4.754 1.00 13.02 219 VAL B C 1
ATOM 1558 O O . VAL A 1 219 ? 3.866 2.521 -3.598 1.00 12.85 219 VAL B O 1
ATOM 1562 N N . LEU A 1 220 ? 3.559 3.285 -5.691 1.00 13.55 220 LEU B N 1
ATOM 1563 C CA . LEU A 1 220 ? 2.211 3.808 -5.322 1.00 14.78 220 LEU B CA 1
ATOM 1564 C C . LEU A 1 220 ? 1.192 2.672 -5.292 1.00 13.99 220 LEU B C 1
ATOM 1565 O O . LEU A 1 220 ? 1.312 1.730 -6.086 1.00 12.81 220 LEU B O 1
ATOM 1570 N N . TRP A 1 221 ? 0.163 2.798 -4.459 1.00 13.56 221 TRP B N 1
ATOM 1571 C CA . TRP A 1 221 ? -0.754 1.634 -4.287 1.00 12.75 221 TRP B CA 1
ATOM 1572 C C . TRP A 1 221 ? -1.346 1.065 -5.613 1.00 12.38 221 TRP B C 1
ATOM 1573 O O . TRP A 1 221 ? -1.357 -0.150 -5.775 1.00 13.58 221 TRP B O 1
ATOM 1584 N N . PRO A 1 222 ? -1.797 1.916 -6.561 1.00 14.76 222 PRO B N 1
ATOM 1585 C CA . PRO A 1 222 ? -2.370 1.289 -7.797 1.00 15.47 222 PRO B CA 1
ATOM 1586 C C . PRO A 1 222 ? -1.361 0.448 -8.551 1.00 15.28 222 PRO B C 1
ATOM 1587 O O . PRO A 1 222 ? -1.808 -0.453 -9.266 1.00 16.57 222 PRO B O 1
ATOM 1591 N N . ASP A 1 223 ? -0.027 0.701 -8.382 1.00 16.13 223 ASP B N 1
ATOM 1592 C CA . ASP A 1 223 ? 1.007 -0.039 -9.099 1.00 13.85 223 ASP B CA 1
ATOM 1593 C C . ASP A 1 223 ? 1.528 -1.254 -8.285 1.00 15.46 223 ASP B C 1
ATOM 1594 O O . ASP A 1 223 ? 2.363 -2.015 -8.815 1.00 16.89 223 ASP B O 1
ATOM 1599 N N . PHE A 1 224 ? 1.130 -1.357 -6.992 1.00 13.49 224 PHE B N 1
ATOM 1600 C CA . PHE A 1 224 ? 1.651 -2.436 -6.112 1.00 13.68 224 PHE B CA 1
ATOM 1601 C C . PHE A 1 224 ? 0.967 -3.730 -6.539 1.00 15.10 224 PHE B C 1
ATOM 1602 O O . PHE A 1 224 ? -0.255 -3.842 -6.369 1.00 15.58 224 PHE B O 1
ATOM 1610 N N . ASP A 1 225 ? 1.714 -4.643 -7.160 1.00 13.66 225 ASP B N 1
ATOM 1611 C CA . ASP A 1 225 ? 1.127 -5.868 -7.765 1.00 13.03 225 ASP B CA 1
ATOM 1612 C C . ASP A 1 225 ? 1.627 -7.123 -7.092 1.00 14.58 225 ASP B C 1
ATOM 1613 O O . ASP A 1 225 ? 2.132 -7.086 -5.945 1.00 14.91 225 ASP B O 1
ATOM 1618 N N . GLU A 1 226 ? 1.313 -8.268 -7.717 1.00 15.24 226 GLU B N 1
ATOM 1619 C CA . GLU A 1 226 ? 1.629 -9.511 -7.053 1.00 15.35 226 GLU B CA 1
ATOM 1620 C C . GLU A 1 226 ? 3.107 -9.669 -6.825 1.00 15.15 226 GLU B C 1
ATOM 1621 O O . GLU A 1 226 ? 3.581 -10.184 -5.784 1.00 17.93 226 GLU B O 1
ATOM 1627 N N . GLN A 1 227 ? 3.925 -9.211 -7.749 1.00 16.66 227 GLN B N 1
ATOM 1628 C CA . GLN A 1 227 ? 5.364 -9.306 -7.559 1.00 17.40 227 GLN B CA 1
ATOM 1629 C C . GLN A 1 227 ? 5.841 -8.398 -6.414 1.00 17.34 227 GLN B C 1
ATOM 1630 O O . GLN A 1 227 ? 6.777 -8.762 -5.683 1.00 17.78 227 GLN B O 1
ATOM 1636 N N . ASP A 1 228 ? 5.244 -7.214 -6.289 1.00 15.43 228 ASP B N 1
ATOM 1637 C CA . ASP A 1 228 ? 5.597 -6.357 -5.147 1.00 14.32 228 ASP B CA 1
ATOM 1638 C C . ASP A 1 228 ? 5.179 -7.037 -3.810 1.00 14.15 228 ASP B C 1
ATOM 1639 O O . ASP A 1 228 ? 5.914 -6.964 -2.835 1.00 15.47 228 ASP B O 1
ATOM 1644 N N . PHE A 1 229 ? 4.029 -7.693 -3.776 1.00 12.94 229 PHE B N 1
ATOM 1645 C CA . PHE A 1 229 ? 3.570 -8.344 -2.536 1.00 13.17 229 PHE B CA 1
ATOM 1646 C C . PHE A 1 229 ? 4.513 -9.546 -2.273 1.00 13.31 229 PHE B C 1
ATOM 1647 O O . PHE A 1 229 ? 4.938 -9.729 -1.094 1.00 15.42 229 PHE B O 1
ATOM 1655 N N . GLU A 1 230 ? 4.801 -10.304 -3.318 1.00 15.17 230 GLU B N 1
ATOM 1656 C CA . GLU A 1 230 ? 5.777 -11.412 -3.169 1.00 17.60 230 GLU B CA 1
ATOM 1657 C C . GLU A 1 230 ? 7.102 -10.853 -2.648 1.00 17.35 230 GLU B C 1
ATOM 1658 O O . GLU A 1 230 ? 7.724 -11.472 -1.753 1.00 18.84 230 GLU B O 1
ATOM 1664 N N . GLY A 1 231 ? 7.557 -9.687 -3.152 1.00 17.34 231 GLY B N 1
ATOM 1665 C CA . GLY A 1 231 ? 8.792 -9.090 -2.671 1.00 19.19 231 GLY B CA 1
ATOM 1666 C C . GLY A 1 231 ? 8.775 -8.826 -1.180 1.00 17.56 231 GLY B C 1
ATOM 1667 O O . GLY A 1 231 ? 9.792 -9.066 -0.467 1.00 19.48 231 GLY B O 1
ATOM 1668 N N . ALA A 1 232 ? 7.639 -8.302 -0.695 1.00 16.48 232 ALA B N 1
ATOM 1669 C CA . ALA A 1 232 ? 7.557 -7.912 0.705 1.00 15.60 232 ALA B CA 1
ATOM 1670 C C . ALA A 1 232 ? 7.530 -9.165 1.574 1.00 16.02 232 ALA B C 1
ATOM 1671 O O . ALA A 1 232 ? 8.169 -9.215 2.643 1.00 15.50 232 ALA B O 1
ATOM 1673 N N . LEU A 1 233 ? 6.821 -10.174 1.116 1.00 14.68 233 LEU B N 1
ATOM 1674 C CA . LEU A 1 233 ? 6.797 -11.474 1.865 1.00 16.22 233 LEU B CA 1
ATOM 1675 C C . LEU A 1 233 ? 8.149 -12.081 1.911 1.00 17.60 233 LEU B C 1
ATOM 1676 O O . LEU A 1 233 ? 8.532 -12.663 2.944 1.00 20.30 233 LEU B O 1
ATOM 1681 N N . ASN A 1 234 ? 8.911 -12.034 0.810 1.00 17.66 234 ASN B N 1
ATOM 1682 C CA . ASN A 1 234 ? 10.193 -12.705 0.847 1.00 21.99 234 ASN B CA 1
ATOM 1683 C C . ASN A 1 234 ? 11.175 -11.883 1.666 1.00 19.84 234 ASN B C 1
ATOM 1684 O O . ASN A 1 234 ? 12.064 -12.465 2.337 1.00 21.51 234 ASN B O 1
ATOM 1689 N N . ALA A 1 235 ? 11.028 -10.557 1.665 1.00 20.53 235 ALA B N 1
ATOM 1690 C CA . ALA A 1 235 ? 11.856 -9.752 2.556 1.00 19.52 235 ALA B CA 1
ATOM 1691 C C . ALA A 1 235 ? 11.556 -10.147 4.020 1.00 18.90 235 ALA B C 1
ATOM 1692 O O . ALA A 1 235 ? 12.475 -10.254 4.841 1.00 21.12 235 ALA B O 1
ATOM 1694 N N . PHE A 1 236 ? 10.298 -10.338 4.342 1.00 16.84 236 PHE B N 1
ATOM 1695 C CA . PHE A 1 236 ? 9.924 -10.737 5.682 1.00 17.33 236 PHE B CA 1
ATOM 1696 C C . PHE A 1 236 ? 10.616 -12.088 6.007 1.00 17.48 236 PHE B C 1
ATOM 1697 O O . PHE A 1 236 ? 11.209 -12.284 7.070 1.00 19.21 236 PHE B O 1
ATOM 1705 N N . ALA A 1 237 ? 10.539 -13.026 5.064 1.00 18.60 237 ALA B N 1
ATOM 1706 C CA . ALA A 1 237 ? 11.028 -14.370 5.316 1.00 18.95 237 ALA B CA 1
ATOM 1707 C C . ALA A 1 237 ? 12.533 -14.287 5.606 1.00 22.19 237 ALA B C 1
ATOM 1708 O O . ALA A 1 237 ? 13.047 -14.963 6.492 1.00 25.27 237 ALA B O 1
ATOM 1710 N N . ASN A 1 238 ? 13.226 -13.454 4.841 1.00 21.15 238 ASN B N 1
ATOM 1711 C CA . ASN A 1 238 ? 14.639 -13.388 5.005 1.00 23.27 238 ASN B CA 1
ATOM 1712 C C . ASN A 1 238 ? 15.101 -12.593 6.238 1.00 25.26 238 ASN B C 1
ATOM 1713 O O . ASN A 1 238 ? 16.168 -12.891 6.799 1.00 28.59 238 ASN B O 1
ATOM 1718 N N . ARG A 1 239 ? 14.290 -11.625 6.602 1.00 25.25 239 ARG B N 1
ATOM 1719 C CA . ARG A 1 239 ? 14.689 -10.738 7.741 1.00 27.51 239 ARG B CA 1
ATOM 1720 C C . ARG A 1 239 ? 14.257 -11.348 9.072 1.00 29.22 239 ARG B C 1
ATOM 1721 O O . ARG A 1 239 ? 14.949 -11.174 10.069 1.00 31.01 239 ARG B O 1
ATOM 1729 N N . GLU A 1 240 ? 13.113 -12.027 9.108 1.00 27.57 240 GLU B N 1
ATOM 1730 C CA . GLU A 1 240 ? 12.700 -12.795 10.286 1.00 30.35 240 GLU B CA 1
ATOM 1731 C C . GLU A 1 240 ? 13.725 -13.903 10.540 1.00 33.30 240 GLU B C 1
ATOM 1732 O O . GLU A 1 240 ? 14.235 -14.009 11.654 1.00 35.41 240 GLU B O 1
ATOM 1738 N N . GLY B 1 17 ? 11.488 22.029 12.454 1.00 43.40 17 GLY A N 1
ATOM 1739 C CA . GLY B 1 17 ? 10.257 21.438 12.997 1.00 42.39 17 GLY A CA 1
ATOM 1740 C C . GLY B 1 17 ? 10.455 20.217 13.912 1.00 37.48 17 GLY A C 1
ATOM 1741 O O . GLY B 1 17 ? 9.472 19.839 14.573 1.00 42.19 17 GLY A O 1
ATOM 1742 N N . CYS B 1 18 ? 11.640 19.594 13.982 1.00 34.66 18 CYS A N 1
ATOM 1743 C CA . CYS B 1 18 ? 11.803 18.278 14.778 1.00 30.43 18 CYS A CA 1
ATOM 1744 C C . CYS B 1 18 ? 12.071 18.549 16.277 1.00 26.32 18 CYS A C 1
ATOM 1745 O O . CYS B 1 18 ? 13.166 18.982 16.641 1.00 26.93 18 CYS A O 1
ATOM 1748 N N . ARG B 1 19 ? 11.068 18.333 17.104 1.00 19.76 19 ARG A N 1
ATOM 1749 C CA . ARG B 1 19 ? 11.142 18.761 18.539 1.00 17.58 19 ARG A CA 1
ATOM 1750 C C . ARG B 1 19 ? 11.465 17.595 19.446 1.00 18.53 19 ARG A C 1
ATOM 1751 O O . ARG B 1 19 ? 12.088 17.820 20.505 1.00 17.53 19 ARG A O 1
ATOM 1759 N N . HIS B 1 20 ? 11.124 16.351 19.062 1.00 14.29 20 HIS A N 1
ATOM 1760 C CA . HIS B 1 20 ? 11.285 15.265 20.033 1.00 14.68 20 HIS A CA 1
ATOM 1761 C C . HIS B 1 20 ? 11.702 14.075 19.193 1.00 13.78 20 HIS A C 1
ATOM 1762 O O . HIS B 1 20 ? 10.957 13.624 18.292 1.00 14.38 20 HIS A O 1
ATOM 1769 N N . VAL B 1 21 ? 12.868 13.545 19.479 1.00 11.97 21 VAL A N 1
ATOM 1770 C CA . VAL B 1 21 ? 13.414 12.393 18.729 1.00 11.50 21 VAL A CA 1
ATOM 1771 C C . VAL B 1 21 ? 13.480 11.194 19.694 1.00 11.92 21 VAL A C 1
ATOM 1772 O O . VAL B 1 21 ? 13.903 11.394 20.843 1.00 11.45 21 VAL A O 1
ATOM 1776 N N . ALA B 1 22 ? 13.140 9.985 19.237 1.00 11.58 22 ALA A N 1
ATOM 1777 C CA . ALA B 1 22 ? 13.300 8.823 20.126 1.00 11.27 22 ALA A CA 1
ATOM 1778 C C . ALA B 1 22 ? 14.200 7.846 19.313 1.00 11.77 22 ALA A C 1
ATOM 1779 O O . ALA B 1 22 ? 14.148 7.823 18.095 1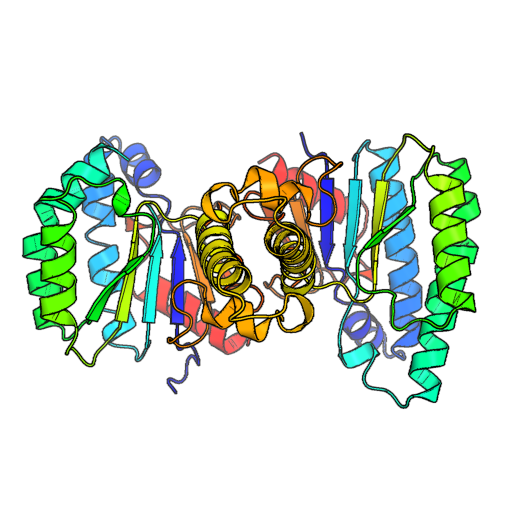.00 13.04 22 ALA A O 1
ATOM 1781 N N . ILE B 1 23 ? 15.096 7.187 20.028 1.00 9.87 23 ILE A N 1
ATOM 1782 C CA . ILE B 1 23 ? 16.037 6.308 19.297 1.00 11.07 23 ILE A CA 1
ATOM 1783 C C . ILE B 1 23 ? 16.060 4.933 19.945 1.00 11.57 23 ILE A C 1
ATOM 1784 O O . ILE B 1 23 ? 16.243 4.795 21.161 1.00 11.88 23 ILE A O 1
ATOM 1789 N N . ILE B 1 24 ? 15.937 3.933 19.071 1.00 11.51 24 ILE A N 1
ATOM 1790 C CA . ILE B 1 24 ? 16.183 2.555 19.466 1.00 10.92 24 ILE A CA 1
ATOM 1791 C C . ILE B 1 24 ? 17.632 2.263 19.121 1.00 12.20 24 ILE A C 1
ATOM 1792 O O . ILE B 1 24 ? 17.977 2.146 17.925 1.00 12.42 24 ILE A O 1
ATOM 1797 N N . MET B 1 25 ? 18.466 2.105 20.134 1.00 11.97 25 MET A N 1
ATOM 1798 C CA . MET B 1 25 ? 19.944 2.101 19.931 1.00 10.53 25 MET A CA 1
ATOM 1799 C C . MET B 1 25 ? 20.430 0.650 19.809 1.00 15.04 25 MET A C 1
ATOM 1800 O O . MET B 1 25 ? 21.157 0.181 20.618 1.00 21.09 25 MET A O 1
ATOM 1805 N N . ASP B 1 26 ? 20.274 0.026 18.670 1.00 15.47 26 ASP A N 1
ATOM 1806 C CA A ASP B 1 26 ? 20.623 -1.376 18.486 0.50 15.82 26 ASP A CA 1
ATOM 1807 C CA B ASP B 1 26 ? 20.659 -1.362 18.530 0.50 15.76 26 ASP A CA 1
ATOM 1808 C C . ASP B 1 26 ? 21.996 -1.420 17.799 1.00 16.27 26 ASP A C 1
ATOM 1809 O O . ASP B 1 26 ? 22.274 -0.604 16.911 1.00 15.29 26 ASP A O 1
ATOM 1818 N N . GLY B 1 27 ? 22.806 -2.400 18.178 1.00 16.94 27 GLY A N 1
ATOM 1819 C CA . GLY B 1 27 ? 24.004 -2.713 17.384 1.00 16.73 27 GLY A CA 1
ATOM 1820 C C . GLY B 1 27 ? 25.284 -2.834 18.227 1.00 18.13 27 GLY A C 1
ATOM 1821 O O . GLY B 1 27 ? 26.325 -3.193 17.658 1.00 20.55 27 GLY A O 1
ATOM 1822 N N . ASN B 1 28 ? 25.223 -2.552 19.545 1.00 18.02 28 ASN A N 1
ATOM 1823 C CA . ASN B 1 28 ? 26.467 -2.662 20.355 1.00 18.60 28 ASN A CA 1
ATOM 1824 C C . ASN B 1 28 ? 27.066 -4.071 20.285 1.00 18.84 28 ASN A C 1
ATOM 1825 O O . ASN B 1 28 ? 28.276 -4.192 20.170 1.00 19.58 28 ASN A O 1
ATOM 1830 N N . GLY B 1 29 ? 26.202 -5.125 20.373 1.00 20.38 29 GLY A N 1
ATOM 1831 C CA . GLY B 1 29 ? 26.668 -6.539 20.404 1.00 22.39 29 GLY A CA 1
ATOM 1832 C C . GLY B 1 29 ? 27.346 -6.910 19.109 1.00 23.60 29 GLY A C 1
ATOM 1833 O O . GLY B 1 29 ? 28.459 -7.442 19.133 1.00 25.24 29 GLY A O 1
ATOM 1834 N N . ARG B 1 30 ? 26.647 -6.607 18.004 1.00 23.95 30 ARG A N 1
ATOM 1835 C CA . ARG B 1 30 ? 27.208 -6.934 16.707 1.00 25.76 30 ARG A CA 1
ATOM 1836 C C . ARG B 1 30 ? 28.453 -6.137 16.451 1.00 23.67 30 ARG A C 1
ATOM 1837 O O . ARG B 1 30 ? 29.338 -6.628 15.821 1.00 23.67 30 ARG A O 1
ATOM 1845 N N . TRP B 1 31 ? 28.493 -4.887 16.934 1.00 21.38 31 TRP A N 1
ATOM 1846 C CA . TRP B 1 31 ? 29.688 -4.058 16.751 1.00 21.83 31 TRP A CA 1
ATOM 1847 C C . TRP B 1 31 ? 30.914 -4.696 17.409 1.00 23.95 31 TRP A C 1
ATOM 1848 O O . TRP B 1 31 ? 32.016 -4.738 16.796 1.00 24.00 31 TRP A O 1
ATOM 1859 N N . ALA B 1 32 ? 30.699 -5.257 18.605 1.00 21.47 32 ALA A N 1
ATOM 1860 C CA . ALA B 1 32 ? 31.841 -5.778 19.368 1.00 22.54 32 ALA A CA 1
ATOM 1861 C C . ALA B 1 32 ? 32.266 -7.079 18.736 1.00 24.70 32 ALA A C 1
ATOM 1862 O O . ALA B 1 32 ? 33.435 -7.345 18.587 1.00 26.71 32 ALA A O 1
ATOM 1864 N N . LYS B 1 33 ? 31.289 -7.809 18.231 1.00 25.34 33 LYS A N 1
ATOM 1865 C CA . LYS B 1 33 ? 31.627 -9.092 17.601 1.00 31.12 33 LYS A CA 1
ATOM 1866 C C . LYS B 1 33 ? 32.438 -8.846 16.336 1.00 32.19 33 LYS A C 1
ATOM 1867 O O . LYS B 1 33 ? 33.412 -9.601 16.042 1.00 35.34 33 LYS A O 1
ATOM 1873 N N . LYS B 1 34 ? 32.071 -7.835 15.552 1.00 32.30 34 LYS A N 1
ATOM 1874 C CA . LYS B 1 34 ? 32.839 -7.482 14.318 1.00 36.05 34 LYS A CA 1
ATOM 1875 C C . LYS B 1 34 ? 34.285 -7.074 14.630 1.00 37.41 34 LYS A C 1
ATOM 1876 O O . LYS B 1 34 ? 35.220 -7.394 13.864 1.00 41.79 34 LYS A O 1
ATOM 1882 N N . GLN B 1 35 ? 34.465 -6.345 15.732 1.00 39.65 35 GLN A N 1
ATOM 1883 C CA . GLN B 1 35 ? 35.788 -5.994 16.282 1.00 40.35 35 GLN A CA 1
ATOM 1884 C C . GLN B 1 35 ? 36.584 -7.173 16.907 1.00 41.02 35 GLN A C 1
ATOM 1885 O O . GLN B 1 35 ? 37.739 -6.987 17.320 1.00 42.74 35 GLN A O 1
ATOM 1891 N N . GLY B 1 36 ? 36.011 -8.387 16.961 1.00 39.38 36 GLY A N 1
ATOM 1892 C CA . GLY B 1 36 ? 36.587 -9.537 17.677 1.00 37.86 36 GLY A CA 1
ATOM 1893 C C . GLY B 1 36 ? 36.757 -9.357 19.196 1.00 35.38 36 GLY A C 1
ATOM 1894 O O . GLY B 1 36 ? 37.766 -9.765 19.799 1.00 39.33 36 GLY A O 1
ATOM 1895 N N . LYS B 1 37 ? 35.780 -8.695 19.807 1.00 32.75 37 LYS A N 1
ATOM 1896 C CA . LYS B 1 37 ? 35.877 -8.249 21.203 1.00 31.15 37 LYS A CA 1
ATOM 1897 C C . LYS B 1 37 ? 34.652 -8.756 21.972 1.00 30.07 37 LYS A C 1
ATOM 1898 O O . LYS B 1 37 ? 33.639 -9.134 21.372 1.00 29.40 37 LYS A O 1
ATOM 1904 N N . ILE B 1 38 ? 34.738 -8.723 23.301 1.00 29.63 38 ILE A N 1
ATOM 1905 C CA . ILE B 1 38 ? 33.594 -9.164 24.116 1.00 28.94 38 ILE A CA 1
ATOM 1906 C C . ILE B 1 38 ? 32.516 -8.087 24.130 1.00 28.00 38 ILE A C 1
ATOM 1907 O O . ILE B 1 38 ? 32.808 -6.923 23.874 1.00 26.61 38 ILE A O 1
ATOM 1912 N N . ARG B 1 39 ? 31.313 -8.485 24.505 1.00 29.88 39 ARG A N 1
ATOM 1913 C CA . ARG B 1 39 ? 30.147 -7.588 24.495 1.00 29.34 39 ARG A CA 1
ATOM 1914 C C . ARG B 1 39 ? 30.401 -6.262 25.267 1.00 27.39 39 ARG A C 1
ATOM 1915 O O . ARG B 1 39 ? 30.023 -5.181 24.812 1.00 24.62 39 ARG A O 1
ATOM 1923 N N . ALA B 1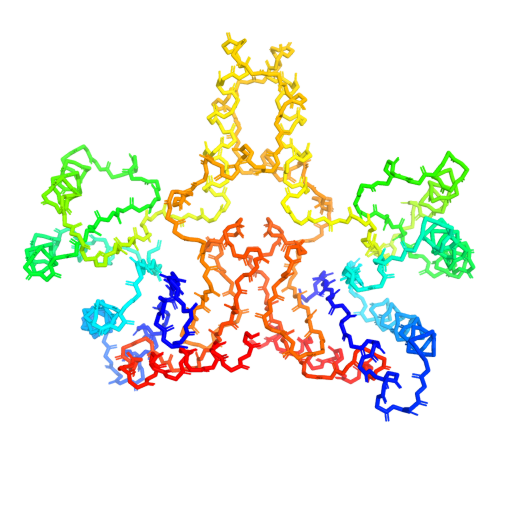 40 ? 31.089 -6.359 26.419 1.00 28.12 40 ALA A N 1
ATOM 1924 C CA . ALA B 1 40 ? 31.353 -5.181 27.263 1.00 29.97 40 ALA A CA 1
ATOM 1925 C C . ALA B 1 40 ? 32.114 -4.082 26.538 1.00 27.94 40 ALA A C 1
ATOM 1926 O O . ALA B 1 40 ? 31.881 -2.902 26.774 1.00 26.29 40 ALA A O 1
ATOM 1928 N N . PHE B 1 41 ? 32.968 -4.479 25.609 1.00 27.82 41 PHE A N 1
ATOM 1929 C CA . PHE B 1 41 ? 33.639 -3.541 24.717 1.00 27.79 41 PHE A CA 1
ATOM 1930 C C . PHE B 1 41 ? 32.662 -2.778 23.828 1.00 26.40 41 PHE A C 1
ATOM 1931 O O . PHE B 1 41 ? 32.772 -1.548 23.661 1.00 24.96 41 PHE A O 1
ATOM 1939 N N . GLY B 1 42 ? 31.625 -3.495 23.349 1.00 24.22 42 GLY A N 1
ATOM 1940 C CA . GLY B 1 42 ? 30.585 -2.910 22.522 1.00 21.23 42 GLY A CA 1
ATOM 1941 C C . GLY B 1 42 ? 29.813 -1.907 23.349 1.00 20.57 42 GLY A C 1
ATOM 1942 O O . GLY B 1 42 ? 29.431 -0.812 22.875 1.00 21.30 42 GLY A O 1
ATOM 1943 N N . HIS B 1 43 ? 29.511 -2.275 24.583 1.00 21.22 43 HIS A N 1
ATOM 1944 C CA . HIS B 1 43 ? 28.711 -1.393 25.419 1.00 20.39 43 HIS A CA 1
ATOM 1945 C C . HIS B 1 43 ? 29.489 -0.141 25.852 1.00 20.93 43 HIS A C 1
ATOM 1946 O O . HIS B 1 43 ? 28.910 0.938 25.953 1.00 19.87 43 HIS A O 1
ATOM 1953 N N . LYS B 1 44 ? 30.783 -0.259 26.089 1.00 21.20 44 LYS A N 1
ATOM 1954 C CA . LYS B 1 44 ? 31.540 0.972 26.363 1.00 23.37 44 LYS A CA 1
ATOM 1955 C C . LYS B 1 44 ? 31.490 1.926 25.138 1.00 22.10 44 LYS A C 1
ATOM 1956 O O . LYS B 1 44 ? 31.338 3.120 25.287 1.00 24.02 44 LYS A O 1
ATOM 1962 N N . ALA B 1 45 ? 31.644 1.410 23.934 1.00 21.79 45 ALA A N 1
ATOM 1963 C CA . ALA B 1 45 ? 31.559 2.289 22.758 1.00 20.67 45 ALA A CA 1
ATOM 1964 C C . ALA B 1 45 ? 30.112 2.766 22.605 1.00 19.71 45 ALA A C 1
ATOM 1965 O O . ALA B 1 45 ? 29.912 3.923 22.115 1.00 19.14 45 ALA A O 1
ATOM 1967 N N . GLY B 1 46 ? 29.140 1.918 22.982 1.00 18.99 46 GLY A N 1
ATOM 1968 C CA . GLY B 1 46 ? 27.673 2.275 22.928 1.00 17.94 46 GLY A CA 1
ATOM 1969 C C . GLY B 1 46 ? 27.448 3.522 23.831 1.00 17.62 46 GLY A C 1
ATOM 1970 O O . GLY B 1 46 ? 26.709 4.460 23.471 1.00 16.33 46 GLY A O 1
ATOM 1971 N N . ALA B 1 47 ? 28.110 3.516 25.007 1.00 18.18 47 ALA A N 1
ATOM 1972 C CA . ALA B 1 47 ? 27.862 4.617 25.964 1.00 17.55 47 ALA A CA 1
ATOM 1973 C C . ALA B 1 47 ? 28.508 5.884 25.404 1.00 18.28 47 ALA A C 1
ATOM 1974 O O . ALA B 1 47 ? 27.973 6.971 25.571 1.00 16.56 47 ALA A O 1
ATOM 1976 N N . LYS B 1 48 ? 29.682 5.743 24.734 1.00 17.63 48 LYS A N 1
ATOM 1977 C CA . LYS B 1 48 ? 30.258 6.912 24.068 1.00 17.91 48 LYS A CA 1
ATOM 1978 C C . LYS B 1 48 ? 29.271 7.521 23.055 1.00 17.55 48 LYS A C 1
ATOM 1979 O O . LYS B 1 48 ? 29.128 8.751 22.881 1.00 16.07 48 LYS A O 1
ATOM 1985 N N . SER B 1 49 ? 28.621 6.653 22.320 1.00 17.00 49 SER A N 1
ATOM 1986 C CA . SER B 1 49 ? 27.689 7.118 21.286 1.00 16.80 49 SER A CA 1
ATOM 1987 C C . SER B 1 49 ? 26.426 7.752 21.948 1.00 14.99 49 SER A C 1
ATOM 1988 O O . SER B 1 49 ? 25.842 8.718 21.388 1.00 14.93 49 SER A O 1
ATOM 1991 N N . VAL B 1 50 ? 26.019 7.206 23.108 1.00 13.89 50 VAL A N 1
ATOM 1992 C CA . VAL B 1 50 ? 24.938 7.895 23.858 1.00 14.05 50 VAL A CA 1
ATOM 1993 C C . VAL B 1 50 ? 25.341 9.336 24.174 1.00 15.47 50 VAL A C 1
ATOM 1994 O O . VAL B 1 50 ? 24.592 10.288 23.865 1.00 15.02 50 VAL A O 1
ATOM 1998 N N . ARG B 1 51 ? 26.535 9.509 24.761 1.00 14.22 51 ARG A N 1
ATOM 1999 C CA . ARG B 1 51 ? 26.966 10.859 25.141 1.00 17.49 51 ARG A CA 1
ATOM 2000 C C . ARG B 1 51 ? 26.982 11.794 23.906 1.00 18.01 51 ARG A C 1
ATOM 2001 O O . ARG B 1 51 ? 26.600 12.970 23.981 1.00 17.57 51 ARG A O 1
ATOM 2009 N N . ARG B 1 52 ? 27.527 11.291 22.768 1.00 16.60 52 ARG A N 1
ATOM 2010 C CA . ARG B 1 52 ? 27.594 12.074 21.557 1.00 17.97 52 ARG A CA 1
ATOM 2011 C C . ARG B 1 52 ? 26.194 12.456 21.035 1.00 16.56 52 ARG A C 1
ATOM 2012 O O . ARG B 1 52 ? 26.020 13.595 20.591 1.00 16.94 52 ARG A O 1
ATOM 2020 N N . ALA B 1 53 ? 25.219 11.564 21.133 1.00 14.92 53 ALA A N 1
ATOM 2021 C CA . ALA B 1 53 ? 23.906 11.890 20.623 1.00 14.42 53 ALA A CA 1
ATOM 2022 C C . ALA B 1 53 ? 23.201 12.898 21.507 1.00 14.56 53 ALA A C 1
ATOM 2023 O O . ALA B 1 53 ? 22.490 13.791 21.015 1.00 15.34 53 ALA A O 1
ATOM 2025 N N . VAL B 1 54 ? 23.364 12.732 22.835 1.00 13.35 54 VAL A N 1
ATOM 2026 C CA . VAL B 1 54 ? 22.762 13.712 23.773 1.00 13.63 54 VAL A CA 1
ATOM 2027 C C . VAL B 1 54 ? 23.359 15.102 23.489 1.00 16.15 54 VAL A C 1
ATOM 2028 O O . VAL B 1 54 ? 22.680 16.101 23.417 1.00 15.60 54 VAL A O 1
ATOM 2032 N N . SER B 1 55 ? 24.692 15.176 23.318 1.00 14.95 55 SER A N 1
ATOM 2033 C CA . SER B 1 55 ? 25.336 16.465 23.098 1.00 19.02 55 SER A CA 1
ATOM 2034 C C . SER B 1 55 ? 24.858 17.058 21.760 1.00 18.03 55 SER A C 1
ATOM 2035 O O . SER B 1 55 ? 24.569 18.258 21.702 1.00 19.77 55 SER A O 1
ATOM 2038 N N . PHE B 1 56 ? 24.685 16.227 20.727 1.00 16.24 56 PHE A N 1
ATOM 2039 C CA . PHE B 1 56 ? 24.249 16.749 19.437 1.00 18.52 56 PHE A CA 1
ATOM 2040 C C . PHE B 1 56 ? 22.852 17.248 19.586 1.00 18.38 56 PHE A C 1
ATOM 2041 O O . PHE B 1 56 ? 22.514 18.313 19.118 1.00 17.83 56 PHE A O 1
ATOM 2049 N N . ALA B 1 57 ? 21.964 16.532 20.271 1.00 14.45 57 ALA A N 1
ATOM 2050 C CA . ALA B 1 57 ? 20.617 17.058 20.430 1.00 14.98 57 ALA A CA 1
ATOM 2051 C C . ALA B 1 57 ? 20.528 18.313 21.215 1.00 17.27 57 ALA A C 1
ATOM 2052 O O . ALA B 1 57 ? 19.809 19.255 20.867 1.00 18.37 57 ALA A O 1
ATOM 2054 N N . ALA B 1 58 ? 21.319 18.379 22.296 1.00 15.84 58 ALA A N 1
ATOM 2055 C CA . ALA B 1 58 ? 21.262 19.630 23.066 1.00 18.86 58 ALA A CA 1
ATOM 2056 C C . ALA B 1 58 ? 21.844 20.806 22.290 1.00 21.27 58 ALA A C 1
ATOM 2057 O O . ALA B 1 58 ? 21.333 21.915 22.433 1.00 26.60 58 ALA A O 1
ATOM 2059 N N . ASN B 1 59 ? 22.842 20.591 21.462 1.00 20.71 59 ASN A N 1
ATOM 2060 C CA . ASN B 1 59 ? 23.545 21.682 20.724 1.00 24.83 59 ASN A CA 1
ATOM 2061 C C . ASN B 1 59 ? 22.688 22.124 19.531 1.00 23.45 59 ASN A C 1
ATOM 2062 O O . ASN B 1 59 ? 22.931 23.204 19.005 1.00 25.87 59 ASN A O 1
ATOM 2067 N N . ASN B 1 60 ? 21.680 21.311 19.146 1.00 21.34 60 ASN A N 1
ATOM 2068 C CA . ASN B 1 60 ? 20.839 21.659 17.964 1.00 21.61 60 ASN A CA 1
ATOM 2069 C C . ASN B 1 60 ? 19.399 21.976 18.271 1.00 20.93 60 ASN A C 1
ATOM 2070 O O . ASN B 1 60 ? 18.581 21.913 17.374 1.00 23.20 60 ASN A O 1
ATOM 2075 N N . GLY B 1 61 ? 19.110 22.232 19.549 1.00 21.03 61 GLY A N 1
ATOM 2076 C CA . GLY B 1 61 ? 17.836 22.691 20.011 1.00 22.40 61 GLY A CA 1
ATOM 2077 C C . GLY B 1 61 ? 16.654 21.758 19.950 1.00 21.31 61 GLY A C 1
ATOM 2078 O O . GLY B 1 61 ? 15.519 22.182 19.907 1.00 24.22 61 GLY A O 1
ATOM 2079 N N . ILE B 1 62 ? 16.955 20.459 19.885 1.00 18.12 62 ILE A N 1
ATOM 2080 C CA . ILE B 1 62 ? 15.952 19.410 20.063 1.00 16.30 62 ILE A CA 1
ATOM 2081 C C . ILE B 1 62 ? 15.426 19.587 21.480 1.00 16.95 62 ILE A C 1
ATOM 2082 O O . ILE B 1 62 ? 16.205 19.737 22.444 1.00 17.39 62 ILE A O 1
ATOM 2087 N N . GLU B 1 63 ? 14.094 19.519 21.644 1.00 15.30 63 GLU A N 1
ATOM 2088 C CA . GLU B 1 63 ? 13.544 19.694 22.976 1.00 16.36 63 GLU A CA 1
ATOM 2089 C C . GLU B 1 63 ? 13.556 18.418 23.837 1.00 15.27 63 GLU A C 1
ATOM 2090 O O . GLU B 1 63 ? 13.619 18.538 25.073 1.00 16.28 63 GLU A O 1
ATOM 2096 N N . ALA B 1 64 ? 13.415 17.274 23.207 1.00 13.65 64 ALA A N 1
ATOM 2097 C CA . ALA B 1 64 ? 13.369 16.059 24.013 1.00 12.05 64 ALA A CA 1
ATOM 2098 C C . ALA B 1 64 ? 14.019 14.970 23.222 1.00 11.16 64 ALA A C 1
ATOM 2099 O O . ALA B 1 64 ? 13.890 14.886 21.985 1.00 12.60 64 ALA A O 1
ATOM 2101 N N . LEU B 1 65 ? 14.747 14.131 23.935 1.00 11.40 65 LEU A N 1
ATOM 2102 C CA . LEU B 1 65 ? 15.400 12.960 23.320 1.00 10.81 65 LEU A CA 1
ATOM 2103 C C . LEU B 1 65 ? 15.087 11.740 24.171 1.00 12.48 65 LEU A C 1
ATOM 2104 O O . LEU B 1 65 ? 15.368 11.845 25.372 1.00 13.10 65 LEU A O 1
ATOM 2109 N N . THR B 1 66 ? 14.560 10.661 23.604 1.00 10.64 66 THR A N 1
ATOM 2110 C CA . THR B 1 66 ? 14.118 9.541 24.378 1.00 10.97 66 THR A CA 1
ATOM 2111 C C . THR B 1 66 ? 14.887 8.297 23.853 1.00 13.28 66 THR A C 1
ATOM 2112 O O . THR B 1 66 ? 14.793 7.955 22.693 1.00 13.85 66 THR A O 1
ATOM 2116 N N . LEU B 1 67 ? 15.647 7.642 24.753 1.00 11.02 67 LEU A N 1
ATOM 2117 C CA . LEU B 1 67 ? 16.585 6.623 24.300 1.00 10.22 67 LEU A CA 1
ATOM 2118 C C . LEU B 1 67 ? 16.207 5.264 24.883 1.00 12.05 67 LEU A C 1
ATOM 2119 O O . LEU B 1 67 ? 15.955 5.079 26.101 1.00 13.88 67 LEU A O 1
ATOM 2124 N N . TYR B 1 68 ? 16.208 4.268 23.980 1.00 10.45 68 TYR A N 1
ATOM 2125 C CA . TYR B 1 68 ? 15.804 2.902 24.351 1.00 11.36 68 TYR A CA 1
ATOM 2126 C C . TYR B 1 68 ? 17.017 2.001 23.959 1.00 13.65 68 TYR A C 1
ATOM 2127 O O . TYR B 1 68 ? 17.557 2.033 22.793 1.00 15.56 68 TYR A O 1
ATOM 2136 N N . ALA B 1 69 ? 17.470 1.188 24.905 1.00 14.17 69 ALA A N 1
ATOM 2137 C CA . ALA B 1 69 ? 18.687 0.331 24.740 1.00 15.57 69 ALA A CA 1
ATOM 2138 C C . ALA B 1 69 ? 18.473 -1.141 24.998 1.00 16.60 69 ALA A C 1
ATOM 2139 O O . ALA B 1 69 ? 19.399 -1.956 24.919 1.00 17.41 69 ALA A O 1
ATOM 2141 N N . PHE B 1 70 ? 17.211 -1.489 25.320 1.00 18.23 70 PHE A N 1
ATOM 2142 C CA . PHE B 1 70 ? 16.942 -2.828 25.834 1.00 18.06 70 PHE A CA 1
ATOM 2143 C C . PHE B 1 70 ? 17.053 -3.961 24.797 1.00 20.11 70 PHE A C 1
ATOM 2144 O O . PHE B 1 70 ? 16.514 -3.855 23.694 1.00 21.50 70 PHE A O 1
ATOM 2152 N N . SER B 1 71 ? 17.760 -5.027 25.170 1.00 20.39 71 SER A N 1
ATOM 2153 C CA . SER B 1 71 ? 17.768 -6.270 24.401 1.00 23.16 71 SER A CA 1
ATOM 2154 C C . SER B 1 71 ? 17.715 -7.387 25.440 1.00 26.37 71 SER A C 1
ATOM 2155 O O . SER B 1 71 ? 18.496 -7.374 26.346 1.00 24.95 71 SER A O 1
ATOM 2158 N N . SER B 1 72 ? 16.794 -8.340 25.312 1.00 28.85 72 SER A N 1
ATOM 2159 C CA . SER B 1 72 ? 16.751 -9.451 26.310 1.00 32.05 72 SER A CA 1
ATOM 2160 C C . SER B 1 72 ? 18.085 -10.216 26.383 1.00 34.11 72 SER A C 1
ATOM 2161 O O . SER B 1 72 ? 18.429 -10.716 27.452 1.00 34.26 72 SER A O 1
ATOM 2164 N N . GLU B 1 73 ? 18.816 -10.330 25.265 1.00 35.18 73 GLU A N 1
ATOM 2165 C CA . GLU B 1 73 ? 20.184 -10.945 25.240 1.00 39.31 73 GLU A CA 1
ATOM 2166 C C . GLU B 1 73 ? 21.056 -10.454 26.378 1.00 37.70 73 GLU A C 1
ATOM 2167 O O . GLU B 1 73 ? 21.679 -11.276 27.105 1.00 38.66 73 GLU A O 1
ATOM 2173 N N . ASN B 1 74 ? 21.111 -9.125 26.532 1.00 32.63 74 ASN A N 1
ATOM 2174 C CA . ASN B 1 74 ? 21.957 -8.493 27.556 1.00 32.10 74 ASN A CA 1
ATOM 2175 C C . ASN B 1 74 ? 21.536 -8.835 28.989 1.00 31.92 74 ASN A C 1
ATOM 2176 O O . ASN B 1 74 ? 22.334 -8.735 29.873 1.00 32.40 74 ASN A O 1
ATOM 2181 N N . TRP B 1 75 ? 20.289 -9.266 29.187 1.00 32.53 75 TRP A N 1
ATOM 2182 C CA . TRP B 1 75 ? 19.764 -9.459 30.554 1.00 32.72 75 TRP A CA 1
ATOM 2183 C C . TRP B 1 75 ? 19.499 -10.932 30.895 1.00 36.35 75 TRP A C 1
ATOM 2184 O O . TRP B 1 75 ? 19.159 -11.271 32.026 1.00 36.47 75 TRP A O 1
ATOM 2195 N N . ASN B 1 76 ? 19.665 -11.818 29.923 1.00 38.02 76 ASN A N 1
ATOM 2196 C CA . ASN B 1 76 ? 19.467 -13.255 30.184 1.00 42.27 76 ASN A CA 1
ATOM 2197 C C . ASN B 1 76 ? 20.754 -13.853 30.796 1.00 44.31 76 ASN A C 1
ATOM 2198 O O . ASN B 1 76 ? 21.575 -14.472 30.121 1.00 45.19 76 ASN A O 1
ATOM 2203 N N . ARG B 1 77 ? 20.939 -13.552 32.086 1.00 44.69 77 ARG A N 1
ATOM 2204 C CA . ARG B 1 77 ? 22.175 -13.783 32.837 1.00 46.87 77 ARG A CA 1
ATOM 2205 C C . ARG B 1 77 ? 21.799 -14.265 34.253 1.00 47.14 77 ARG A C 1
ATOM 2206 O O . ARG B 1 77 ? 20.650 -14.091 34.669 1.00 45.45 77 ARG A O 1
ATOM 2214 N N . PRO B 1 78 ? 22.753 -14.859 35.002 1.00 49.84 78 PRO A N 1
ATOM 2215 C CA . PRO B 1 78 ? 22.389 -15.264 36.379 1.00 50.82 78 PRO A CA 1
ATOM 2216 C C . PRO B 1 78 ? 22.045 -14.027 37.231 1.00 49.46 78 PRO A C 1
ATOM 2217 O O . PRO B 1 78 ? 22.435 -12.897 36.874 1.00 47.71 78 PRO A O 1
ATOM 2221 N N . ALA B 1 79 ? 21.321 -14.227 38.339 1.00 49.84 79 ALA A N 1
ATOM 2222 C CA . ALA B 1 79 ? 20.803 -13.105 39.132 1.00 48.43 79 ALA A CA 1
ATOM 2223 C C . ALA B 1 79 ? 21.919 -12.193 39.578 1.00 47.88 79 ALA A C 1
ATOM 2224 O O . ALA B 1 79 ? 21.754 -10.980 39.545 1.00 44.50 79 ALA A O 1
ATOM 2226 N N . GLN B 1 80 ? 23.059 -12.764 39.966 1.00 48.58 80 GLN A N 1
ATOM 2227 C CA . GLN B 1 80 ? 24.206 -11.980 40.457 1.00 50.10 80 GLN A CA 1
ATOM 2228 C C . GLN B 1 80 ? 24.623 -10.918 39.451 1.00 46.79 80 GLN A C 1
ATOM 2229 O O . GLN B 1 80 ? 24.868 -9.771 39.835 1.00 46.20 80 GLN A O 1
ATOM 2235 N N . GLU B 1 81 ? 24.657 -11.319 38.169 1.00 44.82 81 GLU A N 1
ATOM 2236 C CA . GLU B 1 81 ? 25.096 -10.470 37.074 1.00 42.61 81 GLU A CA 1
ATOM 2237 C C . GLU B 1 81 ? 24.019 -9.420 36.782 1.00 37.28 81 GLU A C 1
ATOM 2238 O O . GLU B 1 81 ? 24.338 -8.271 36.561 1.00 36.15 81 GLU A O 1
ATOM 2244 N N . VAL B 1 82 ? 22.750 -9.810 36.824 1.00 34.78 82 VAL A N 1
ATOM 2245 C CA . VAL B 1 82 ? 21.650 -8.829 36.653 1.00 33.76 82 VAL A CA 1
ATOM 2246 C C . VAL B 1 82 ? 21.681 -7.751 37.739 1.00 33.50 82 VAL A C 1
ATOM 2247 O O . VAL B 1 82 ? 21.614 -6.597 37.384 1.00 33.02 82 VAL A O 1
ATOM 2251 N N . SER B 1 83 ? 21.808 -8.127 39.017 1.00 35.46 83 SER A N 1
ATOM 2252 C CA . SER B 1 83 ? 21.911 -7.090 40.045 1.00 36.07 83 SER A CA 1
ATOM 2253 C C . SER B 1 83 ? 23.099 -6.210 39.770 1.00 34.46 83 SER A C 1
ATOM 2254 O O . SER B 1 83 ? 23.035 -5.006 40.008 1.00 32.62 83 SER A O 1
ATOM 2257 N N . ALA B 1 84 ? 24.212 -6.815 39.336 1.00 34.57 84 ALA A N 1
ATOM 2258 C CA . ALA B 1 84 ? 25.434 -6.072 39.006 1.00 34.73 84 ALA A CA 1
ATOM 2259 C C . ALA B 1 84 ? 25.217 -5.060 37.880 1.00 32.26 84 ALA A C 1
ATOM 2260 O O . ALA B 1 84 ? 25.680 -3.925 37.949 1.00 31.03 84 ALA A O 1
ATOM 2262 N N . LEU B 1 85 ? 24.496 -5.462 36.829 1.00 29.81 85 LEU A N 1
ATOM 2263 C CA . LEU B 1 85 ? 24.221 -4.545 35.759 1.00 26.88 85 LEU A CA 1
ATOM 2264 C C . LEU B 1 85 ? 23.319 -3.344 36.195 1.00 26.05 85 LEU A C 1
ATOM 2265 O O . LEU B 1 85 ? 23.446 -2.222 35.705 1.00 24.68 85 LEU A O 1
ATOM 2270 N N . MET B 1 86 ? 22.344 -3.636 37.054 1.00 27.28 86 MET A N 1
ATOM 2271 C CA . MET B 1 86 ? 21.507 -2.590 37.633 1.00 25.56 86 MET A CA 1
ATOM 2272 C C . MET B 1 86 ? 22.349 -1.557 38.372 1.00 25.83 86 MET A C 1
ATOM 2273 O O . MET B 1 86 ? 22.079 -0.368 38.269 1.00 23.14 86 MET A O 1
ATOM 2278 N N . GLU B 1 87 ? 23.321 -1.998 39.136 1.00 26.85 87 GLU A N 1
ATOM 2279 C CA . GLU B 1 87 ? 24.178 -1.082 39.870 1.00 25.55 87 GLU A CA 1
ATOM 2280 C C . GLU B 1 87 ? 24.981 -0.271 38.886 1.00 25.51 87 GLU A C 1
ATOM 2281 O O . GLU B 1 87 ? 25.217 0.927 39.138 1.00 24.47 87 GLU A O 1
ATOM 2287 N N . LEU B 1 88 ? 25.426 -0.902 37.781 1.00 24.09 88 LEU A N 1
ATOM 2288 C CA . LEU B 1 88 ? 26.242 -0.184 36.769 1.00 24.58 88 LEU A CA 1
ATOM 2289 C C . LEU B 1 88 ? 25.399 0.846 36.028 1.00 23.20 88 LEU A C 1
ATOM 2290 O O . LEU B 1 88 ? 25.910 1.908 35.660 1.00 23.23 88 LEU A O 1
ATOM 2295 N N . PHE B 1 89 ? 24.132 0.537 35.764 1.00 19.89 89 PHE A N 1
ATOM 2296 C CA . PHE B 1 89 ? 23.253 1.547 35.189 1.00 19.10 89 PHE A CA 1
ATOM 2297 C C . PHE B 1 89 ? 23.160 2.758 36.065 1.00 18.56 89 PHE A C 1
ATOM 2298 O O . PHE B 1 89 ? 23.213 3.910 35.572 1.00 17.70 89 PHE A O 1
ATOM 2306 N N . VAL B 1 90 ? 22.873 2.556 37.351 1.00 19.10 90 VAL A N 1
ATOM 2307 C CA . VAL B 1 90 ? 22.718 3.741 38.226 1.00 19.07 90 VAL A CA 1
ATOM 2308 C C . VAL B 1 90 ? 24.087 4.447 38.385 1.00 20.84 90 VAL A C 1
ATOM 2309 O O . VAL B 1 90 ? 24.123 5.659 38.409 1.00 21.43 90 VAL A O 1
ATOM 2313 N N . TRP B 1 91 ? 25.184 3.686 38.385 1.00 22.87 91 TRP A N 1
ATOM 2314 C CA . TRP B 1 91 ? 26.501 4.305 38.391 1.00 27.08 91 TRP A CA 1
ATOM 2315 C C . TRP B 1 91 ? 26.696 5.213 37.179 1.00 24.60 91 TRP A C 1
ATOM 2316 O O . TRP B 1 91 ? 27.267 6.337 37.300 1.00 25.78 91 TRP A O 1
ATOM 2327 N N . ALA B 1 92 ? 26.242 4.763 36.025 1.00 23.54 92 ALA A N 1
ATOM 2328 C CA . ALA B 1 92 ? 26.363 5.489 34.774 1.00 23.15 92 ALA A CA 1
ATOM 2329 C C . ALA B 1 92 ? 25.547 6.808 34.901 1.00 22.45 92 ALA A C 1
ATOM 2330 O O . ALA B 1 92 ? 26.011 7.906 34.525 1.00 26.01 92 ALA A O 1
ATOM 2332 N N . LEU B 1 93 ? 24.335 6.693 35.411 1.00 18.76 93 LEU A N 1
ATOM 2333 C CA . LEU B 1 93 ? 23.516 7.884 35.623 1.00 18.25 93 LEU A CA 1
ATOM 2334 C C . LEU B 1 93 ? 24.218 8.818 36.612 1.00 20.86 93 LEU A C 1
ATOM 2335 O O . LEU B 1 93 ? 24.221 10.034 36.399 1.00 21.52 93 LEU A O 1
ATOM 2340 N N . ASP B 1 94 ? 24.657 8.262 37.741 1.00 21.05 94 ASP A N 1
ATOM 2341 C CA . ASP B 1 94 ? 25.307 9.075 38.777 1.00 25.86 94 ASP A CA 1
ATOM 2342 C C . ASP B 1 94 ? 26.563 9.778 38.196 1.00 25.99 94 ASP A C 1
ATOM 2343 O O . ASP B 1 94 ? 26.870 10.931 38.561 1.00 26.27 94 ASP A O 1
ATOM 2348 N N . SER B 1 95 ? 27.295 9.078 37.337 1.00 24.33 95 SER A N 1
ATOM 2349 C CA . SER B 1 95 ? 28.574 9.622 36.845 1.00 27.60 95 SER A CA 1
ATOM 2350 C C . SER B 1 95 ? 28.351 10.692 35.708 1.00 27.23 95 SER A C 1
ATOM 2351 O O . SER B 1 95 ? 29.320 11.420 35.325 1.00 30.54 95 SER A O 1
ATOM 2354 N N . GLU B 1 96 ? 27.133 10.803 35.165 1.00 23.68 96 GLU A N 1
ATOM 2355 C CA . GLU B 1 96 ? 26.849 11.781 34.106 1.00 24.25 96 GLU A CA 1
ATOM 2356 C C . GLU B 1 96 ? 26.010 12.943 34.561 1.00 22.78 96 GLU A C 1
ATOM 2357 O O . GLU B 1 96 ? 25.903 13.938 33.835 1.00 22.62 96 GLU A O 1
ATOM 2363 N N . VAL B 1 97 ? 25.300 12.760 35.687 1.00 20.15 97 VAL A N 1
ATOM 2364 C CA . VAL B 1 97 ? 24.217 13.701 36.004 1.00 20.88 97 VAL A CA 1
ATOM 2365 C C . VAL B 1 97 ? 24.765 15.126 36.302 1.00 20.70 97 VAL A C 1
ATOM 2366 O O . VAL B 1 97 ? 24.120 16.129 35.975 1.00 20.99 97 VAL A O 1
ATOM 2370 N N . LYS B 1 98 ? 25.958 15.234 36.892 1.00 23.85 98 LYS A N 1
ATOM 2371 C CA . LYS B 1 98 ? 26.442 16.571 37.198 1.00 24.69 98 LYS A CA 1
ATOM 2372 C C . LYS B 1 98 ? 26.698 17.329 35.912 1.00 24.18 98 LYS A C 1
ATOM 2373 O O . LYS B 1 98 ? 26.382 18.505 35.840 1.00 23.25 98 LYS A O 1
ATOM 2379 N N . SER B 1 99 ? 27.294 16.671 34.920 1.00 24.73 99 SER A N 1
ATOM 2380 C CA . SER B 1 99 ? 27.421 17.266 33.574 1.00 25.56 99 SER A CA 1
ATOM 2381 C C . SER B 1 99 ? 26.119 17.645 32.912 1.00 24.40 99 SER A C 1
ATOM 2382 O O . SER B 1 99 ? 25.937 18.772 32.409 1.00 23.60 99 SER A O 1
ATOM 2385 N N . LEU B 1 100 ? 25.165 16.724 32.942 1.00 18.68 100 LEU A N 1
ATOM 2386 C CA . LEU B 1 100 ? 23.856 17.026 32.360 1.00 17.93 100 LEU A CA 1
ATOM 2387 C C . LEU B 1 100 ? 23.241 18.248 33.030 1.00 16.27 100 LEU A C 1
ATOM 2388 O O . LEU B 1 100 ? 22.726 19.122 32.352 1.00 17.09 100 LEU A O 1
ATOM 2393 N N . HIS B 1 101 ? 23.390 18.337 34.367 1.00 16.56 101 HIS A N 1
ATOM 2394 C CA . HIS B 1 101 ? 22.799 19.413 35.100 1.00 18.51 101 HIS A CA 1
ATOM 2395 C C . HIS B 1 101 ? 23.439 20.746 34.729 1.00 18.01 101 HIS A C 1
ATOM 2396 O O . HIS B 1 101 ? 22.735 21.795 34.536 1.00 20.05 101 HIS A O 1
ATOM 2403 N N . ARG B 1 102 ? 24.772 20.771 34.656 1.00 20.61 102 ARG A N 1
ATOM 2404 C CA . ARG B 1 102 ? 25.453 21.986 34.251 1.00 23.08 102 ARG A CA 1
ATOM 2405 C C . ARG B 1 102 ? 25.026 22.405 32.847 1.00 21.88 102 ARG A C 1
ATOM 2406 O O . ARG B 1 102 ? 25.051 23.598 32.541 1.00 23.10 102 ARG A O 1
ATOM 2414 N N . HIS B 1 103 ? 24.653 21.446 31.977 1.00 19.99 103 HIS A N 1
ATOM 2415 C CA . HIS B 1 103 ? 24.181 21.808 30.642 1.00 19.59 103 HIS A CA 1
ATOM 2416 C C . HIS B 1 103 ? 22.635 21.978 30.547 1.00 19.82 103 HIS A C 1
ATOM 2417 O O . HIS B 1 103 ? 22.102 22.071 29.418 1.00 18.60 103 HIS A O 1
ATOM 2424 N N . ASN B 1 104 ? 22.009 22.158 31.704 1.00 17.60 104 ASN A N 1
ATOM 2425 C CA . ASN B 1 104 ? 20.570 22.522 31.761 1.00 16.97 104 ASN A CA 1
ATOM 2426 C C . ASN B 1 104 ? 19.738 21.427 31.178 1.00 17.09 104 ASN A C 1
ATOM 2427 O O . ASN B 1 104 ? 18.661 21.710 30.646 1.00 16.11 104 ASN A O 1
ATOM 2432 N N . VAL B 1 105 ? 20.190 20.170 31.271 1.00 15.78 105 VAL A N 1
ATOM 2433 C CA . VAL B 1 105 ? 19.399 18.996 30.740 1.00 13.81 105 VAL A CA 1
ATOM 2434 C C . VAL B 1 105 ? 18.517 18.497 31.897 1.00 15.47 105 VAL A C 1
ATOM 2435 O O . VAL B 1 105 ? 18.992 18.346 33.022 1.00 16.09 105 VAL A O 1
ATOM 2439 N N . ARG B 1 106 ? 17.253 18.194 31.587 1.00 12.66 106 ARG A N 1
ATOM 2440 C CA A ARG B 1 106 ? 16.353 17.553 32.548 0.50 14.49 106 ARG A CA 1
ATOM 2441 C CA B ARG B 1 106 ? 16.403 17.562 32.602 0.50 14.37 106 ARG A CA 1
ATOM 2442 C C . ARG B 1 106 ? 16.404 16.045 32.297 1.00 13.53 10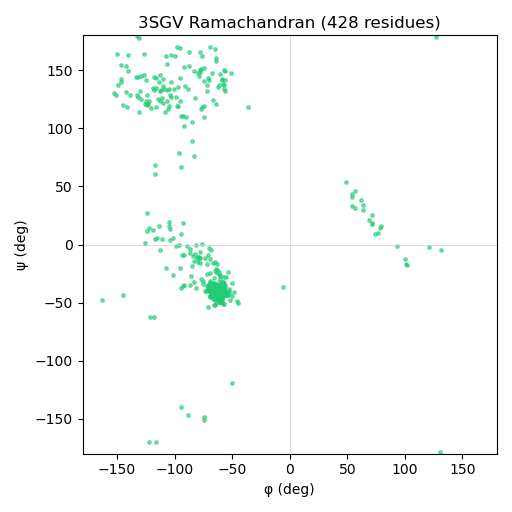6 ARG A C 1
ATOM 2443 O O . ARG B 1 106 ? 16.074 15.585 31.206 1.00 14.05 106 ARG A O 1
ATOM 2458 N N . LEU B 1 107 ? 16.816 15.232 33.297 1.00 12.25 107 LEU A N 1
ATOM 2459 C CA . LEU B 1 107 ? 16.930 13.758 33.127 1.00 13.06 107 LEU A CA 1
ATOM 2460 C C . LEU B 1 107 ? 15.705 13.118 33.696 1.00 13.44 107 LEU A C 1
ATOM 2461 O O . LEU B 1 107 ? 15.308 13.407 34.871 1.00 15.12 107 LEU A O 1
ATOM 2466 N N . ARG B 1 108 ? 15.046 12.290 32.908 1.00 12.67 108 ARG A N 1
ATOM 2467 C CA . ARG B 1 108 ? 13.892 11.496 33.417 1.00 14.65 108 ARG A CA 1
ATOM 2468 C C . ARG B 1 108 ? 14.114 10.044 33.033 1.00 12.96 108 ARG A C 1
ATOM 2469 O O . ARG B 1 108 ? 14.603 9.758 31.948 1.00 15.73 108 ARG A O 1
ATOM 2477 N N . ILE B 1 109 ? 13.689 9.141 33.920 1.00 16.10 109 ILE A N 1
ATOM 2478 C CA . ILE B 1 109 ? 13.718 7.714 33.570 1.00 15.74 109 ILE A CA 1
ATOM 2479 C C . ILE B 1 109 ? 12.242 7.318 33.290 1.00 17.86 109 ILE A C 1
ATOM 2480 O O . ILE B 1 109 ? 11.314 7.742 34.021 1.00 22.28 109 ILE A O 1
ATOM 2485 N N . ILE B 1 110 ? 11.999 6.596 32.193 1.00 14.41 110 ILE A N 1
ATOM 2486 C CA . ILE B 1 110 ? 10.673 6.100 31.923 1.00 16.18 110 ILE A CA 1
ATOM 2487 C C . ILE B 1 110 ? 10.730 4.554 31.961 1.00 14.61 110 ILE A C 1
ATOM 2488 O O . ILE B 1 110 ? 11.703 4.000 31.512 1.00 15.19 110 ILE A O 1
ATOM 2493 N N . GLY B 1 111 ? 9.661 3.950 32.472 1.00 15.79 111 GLY A N 1
ATOM 2494 C CA . GLY B 1 111 ? 9.740 2.527 32.634 1.00 16.37 111 GLY A CA 1
ATOM 2495 C C . GLY B 1 111 ? 9.408 2.097 34.051 1.00 17.17 111 GLY A C 1
ATOM 2496 O O . GLY B 1 111 ? 9.201 2.927 34.980 1.00 17.98 111 GLY A O 1
ATOM 2497 N N . ASP B 1 112 ? 9.437 0.784 34.253 1.00 18.04 112 ASP A N 1
ATOM 2498 C CA . ASP B 1 112 ? 9.052 0.176 35.560 1.00 21.38 112 ASP A CA 1
ATOM 2499 C C . ASP B 1 112 ? 10.304 0.047 36.398 1.00 24.22 112 ASP A C 1
ATOM 2500 O O . ASP B 1 112 ? 11.102 -0.885 36.218 1.00 27.02 112 ASP A O 1
ATOM 2505 N N . THR B 1 113 ? 10.436 0.952 37.324 1.00 22.69 113 THR A N 1
ATOM 2506 C CA . THR B 1 113 ? 11.643 0.926 38.199 1.00 24.83 113 THR A CA 1
ATOM 2507 C C . THR B 1 113 ? 11.416 0.193 39.481 1.00 26.36 113 THR A C 1
ATOM 2508 O O . THR B 1 113 ? 12.311 0.204 40.342 1.00 26.51 113 THR A O 1
ATOM 2512 N N . SER B 1 114 ? 10.268 -0.483 39.602 1.00 28.20 114 SER A N 1
ATOM 2513 C CA . SER B 1 114 ? 9.925 -1.169 40.863 1.00 31.42 114 SER A CA 1
ATOM 2514 C C . SER B 1 114 ? 10.852 -2.362 41.083 1.00 34.04 114 SER A C 1
ATOM 2515 O O . SER B 1 114 ? 10.946 -2.842 42.198 1.00 37.51 114 SER A O 1
ATOM 2518 N N . ARG B 1 115 ? 11.619 -2.779 40.067 1.00 35.70 115 ARG A N 1
ATOM 2519 C CA . ARG B 1 115 ? 12.510 -3.966 40.224 1.00 39.42 115 ARG A CA 1
ATOM 2520 C C . ARG B 1 115 ? 13.876 -3.629 40.848 1.00 36.77 115 ARG A C 1
ATOM 2521 O O . ARG B 1 115 ? 14.545 -4.524 41.389 1.00 39.22 115 ARG A O 1
ATOM 2529 N N . PHE B 1 116 ? 14.258 -2.347 40.812 1.00 32.83 116 PHE A N 1
ATOM 2530 C CA . PHE B 1 116 ? 15.460 -1.869 41.489 1.00 29.05 116 PHE A CA 1
ATOM 2531 C C . PHE B 1 116 ? 15.266 -1.968 42.995 1.00 29.22 116 PHE A C 1
ATOM 2532 O O . PHE B 1 116 ? 14.165 -1.722 43.494 1.00 29.31 116 PHE A O 1
ATOM 2540 N N . ASN B 1 117 ? 16.324 -2.232 43.768 1.00 28.46 117 ASN A N 1
ATOM 2541 C CA . ASN B 1 117 ? 16.200 -2.103 45.210 1.00 28.47 117 ASN A CA 1
ATOM 2542 C C . ASN B 1 117 ? 16.040 -0.642 45.649 1.00 27.06 117 ASN A C 1
ATOM 2543 O O . ASN B 1 117 ? 16.204 0.297 44.788 1.00 24.78 117 ASN A O 1
ATOM 2548 N N . SER B 1 118 ? 15.707 -0.467 46.919 1.00 27.84 118 SER A N 1
ATOM 2549 C CA . SER B 1 118 ? 15.363 0.844 47.458 1.00 28.78 118 SER A CA 1
ATOM 2550 C C . SER B 1 118 ? 16.512 1.822 47.254 1.00 27.17 118 SER A C 1
ATOM 2551 O O . SER B 1 118 ? 16.298 3.000 46.896 1.00 25.16 118 SER A O 1
ATOM 2554 N N . ARG B 1 119 ? 17.745 1.349 47.499 1.00 23.44 119 ARG A N 1
ATOM 2555 C CA . ARG B 1 119 ? 18.873 2.227 47.369 1.00 22.97 119 ARG A CA 1
ATOM 2556 C C . ARG B 1 119 ? 19.069 2.738 45.944 1.00 21.18 119 ARG A C 1
ATOM 2557 O O . ARG B 1 119 ? 19.300 3.955 45.736 1.00 21.95 119 ARG A O 1
ATOM 2565 N N . LEU B 1 120 ? 18.976 1.836 44.951 1.00 19.34 120 LEU A N 1
ATOM 2566 C CA . LEU B 1 120 ? 19.134 2.312 43.563 1.00 18.15 120 LEU A CA 1
ATOM 2567 C C . LEU B 1 120 ? 17.898 3.137 43.161 1.00 19.01 120 LEU A C 1
ATOM 2568 O O . LEU B 1 120 ? 18.091 4.128 42.390 1.00 19.47 120 LEU A O 1
ATOM 2573 N N . GLN B 1 121 ? 16.677 2.743 43.578 1.00 19.96 121 GLN A N 1
ATOM 2574 C CA . GLN B 1 121 ? 15.521 3.634 43.277 1.00 20.25 121 GLN A CA 1
ATOM 2575 C C . GLN B 1 121 ? 15.746 5.046 43.789 1.00 19.25 121 GLN A C 1
ATOM 2576 O O . GLN B 1 121 ? 15.441 6.010 43.073 1.00 19.28 121 GLN A O 1
ATOM 2582 N N . GLU B 1 122 ? 16.263 5.173 45.011 1.00 21.88 122 GLU A N 1
ATOM 2583 C CA . GLU B 1 122 ? 16.492 6.516 45.581 1.00 22.41 122 GLU A CA 1
ATOM 2584 C C . GLU B 1 122 ? 17.552 7.244 44.810 1.00 21.27 122 GLU A C 1
ATOM 2585 O O . GLU B 1 122 ? 17.421 8.432 44.622 1.00 19.88 122 GLU A O 1
ATOM 2591 N N . ARG B 1 123 ? 18.573 6.526 44.370 1.00 18.93 123 ARG A N 1
ATOM 2592 C CA . ARG B 1 123 ? 19.612 7.201 43.541 1.00 18.94 123 ARG A CA 1
ATOM 2593 C C . ARG B 1 123 ? 19.050 7.707 42.218 1.00 16.69 123 ARG A C 1
ATOM 2594 O O . ARG B 1 123 ? 19.398 8.869 41.749 1.00 18.66 123 ARG A O 1
ATOM 2602 N N . ILE B 1 124 ? 18.194 6.914 41.555 1.00 14.45 124 ILE A N 1
ATOM 2603 C CA . ILE B 1 124 ? 17.591 7.377 40.316 1.00 15.36 124 ILE A CA 1
ATOM 2604 C C . ILE B 1 124 ? 16.731 8.605 40.643 1.00 17.24 124 ILE A C 1
ATOM 2605 O O . ILE B 1 124 ? 16.788 9.658 39.934 1.00 18.61 124 ILE A O 1
ATOM 2610 N N . ARG B 1 125 ? 15.934 8.519 41.701 1.00 18.27 125 ARG A N 1
ATOM 2611 C CA . ARG B 1 125 ? 15.034 9.671 42.003 1.00 20.11 125 ARG A CA 1
ATOM 2612 C C . ARG B 1 125 ? 15.872 10.961 42.285 1.00 19.19 125 ARG A C 1
ATOM 2613 O O . ARG B 1 125 ? 15.486 12.083 41.878 1.00 19.77 125 ARG A O 1
ATOM 2621 N N . LYS B 1 126 ? 16.992 10.803 42.946 1.00 17.71 126 LYS A N 1
ATOM 2622 C CA . LYS B 1 126 ? 17.830 11.958 43.303 1.00 18.62 126 LYS A CA 1
ATOM 2623 C C . LYS B 1 126 ? 18.338 12.622 42.034 1.00 17.89 126 LYS A C 1
ATOM 2624 O O . LYS B 1 126 ? 18.389 13.830 41.992 1.00 17.72 126 LYS A O 1
ATOM 2630 N N . SER B 1 127 ? 18.763 11.871 41.030 1.00 16.85 127 SER A N 1
ATOM 2631 C CA . SER B 1 127 ? 19.235 12.508 39.805 1.00 17.10 127 SER A CA 1
ATOM 2632 C C . SER B 1 127 ? 18.100 13.194 39.047 1.00 16.91 127 SER A C 1
ATOM 2633 O O . SER B 1 127 ? 18.323 14.221 38.456 1.00 17.49 127 SER A O 1
ATOM 2636 N N . GLU B 1 128 ? 16.940 12.563 39.018 1.00 16.16 128 GLU A N 1
ATOM 2637 C CA . GLU B 1 128 ? 15.738 13.227 38.415 1.00 16.66 128 GLU A CA 1
ATOM 2638 C C . GLU B 1 128 ? 15.441 14.534 39.148 1.00 17.47 128 GLU A C 1
ATOM 2639 O O . GLU B 1 128 ? 15.181 15.580 38.526 1.00 16.52 128 GLU A O 1
ATOM 2645 N N . ALA B 1 129 ? 15.443 14.466 40.496 1.00 16.39 129 ALA A N 1
ATOM 2646 C CA . ALA B 1 129 ? 15.045 15.649 41.268 1.00 18.10 129 ALA A CA 1
ATOM 2647 C C . ALA B 1 129 ? 16.061 16.770 41.101 1.00 18.50 129 ALA A C 1
ATOM 2648 O O . ALA B 1 129 ? 15.667 17.937 40.973 1.00 20.33 129 ALA A O 1
ATOM 2650 N N . LEU B 1 130 ? 17.341 16.426 40.955 1.00 17.78 130 LEU A N 1
ATOM 2651 C CA . LEU B 1 130 ? 18.375 17.453 40.849 1.00 19.52 130 LEU A CA 1
ATOM 2652 C C . LEU B 1 130 ? 18.128 18.249 39.565 1.00 18.63 130 LEU A C 1
ATOM 2653 O O . LEU B 1 130 ? 18.326 19.473 39.558 1.00 20.58 130 LEU A O 1
ATOM 2658 N N . THR B 1 131 ? 17.685 17.547 38.502 1.00 15.35 131 THR A N 1
ATOM 2659 C CA . THR B 1 131 ? 17.684 18.217 37.233 1.00 14.52 131 THR A CA 1
ATOM 2660 C C . THR B 1 131 ? 16.256 18.637 36.825 1.00 14.34 131 THR A C 1
ATOM 2661 O O . THR B 1 131 ? 16.071 19.121 35.699 1.00 14.89 131 THR A O 1
ATOM 2665 N N . ALA B 1 132 ? 15.256 18.410 37.680 1.00 15.96 132 ALA A N 1
ATOM 2666 C CA . ALA B 1 132 ? 13.864 18.552 37.239 1.00 15.97 132 ALA A CA 1
ATOM 2667 C C . ALA B 1 132 ? 13.496 20.004 36.887 1.00 15.87 132 ALA A C 1
ATOM 2668 O O . ALA B 1 132 ? 12.538 20.176 36.083 1.00 16.44 132 ALA A O 1
ATOM 2670 N N . GLY B 1 133 ? 14.169 20.943 37.535 1.00 17.37 133 GLY A N 1
ATOM 2671 C CA . GLY B 1 133 ? 13.920 22.382 37.267 1.00 20.60 133 GLY A CA 1
ATOM 2672 C C . GLY B 1 133 ? 14.580 22.855 35.978 1.00 19.92 133 GLY A C 1
ATOM 2673 O O . GLY B 1 133 ? 14.386 23.992 35.526 1.00 21.58 133 GLY A O 1
ATOM 2674 N N . ASN B 1 134 ? 15.390 22.016 35.327 1.00 17.47 134 ASN A N 1
ATOM 2675 C CA . ASN B 1 134 ? 16.148 22.517 34.175 1.00 17.73 134 ASN A CA 1
ATOM 2676 C C . ASN B 1 134 ? 15.265 22.708 32.958 1.00 19.54 134 ASN A C 1
ATOM 2677 O O . ASN B 1 134 ? 14.309 21.960 32.722 1.00 22.57 134 ASN A O 1
ATOM 2682 N N . THR B 1 135 ? 15.666 23.656 32.096 1.00 16.42 135 THR A N 1
ATOM 2683 C CA . THR B 1 135 ? 14.762 24.060 31.036 1.00 18.43 135 THR A CA 1
ATOM 2684 C C . THR B 1 135 ? 15.314 23.810 29.640 1.00 19.41 135 THR A C 1
ATOM 2685 O O . THR B 1 135 ? 14.661 24.253 28.645 1.00 21.90 135 THR A O 1
ATOM 2689 N N . GLY B 1 136 ? 16.386 23.048 29.579 1.00 16.76 136 GLY A N 1
ATOM 2690 C CA . GLY B 1 136 ? 16.981 22.730 28.255 1.00 18.25 136 GLY A CA 1
ATOM 2691 C C . GLY B 1 136 ? 16.427 21.402 27.748 1.00 16.76 136 GLY A C 1
ATOM 2692 O O . GLY B 1 136 ? 15.192 21.190 27.824 1.00 18.81 136 GLY A O 1
ATOM 2693 N N . LEU B 1 137 ? 17.281 20.610 27.149 1.00 16.30 137 LEU A N 1
ATOM 2694 C CA . LEU B 1 137 ? 16.800 19.296 26.571 1.00 14.65 137 LEU A CA 1
ATOM 2695 C C . LEU B 1 137 ? 16.232 18.422 27.701 1.00 13.91 137 LEU A C 1
ATOM 2696 O O . LEU B 1 137 ? 16.792 18.370 28.783 1.00 14.57 137 LEU A O 1
ATOM 2701 N N . THR B 1 138 ? 15.103 17.782 27.416 1.00 12.82 138 THR A N 1
ATOM 2702 C CA . THR B 1 138 ? 14.681 16.729 28.329 1.00 12.57 138 THR A CA 1
ATOM 2703 C C . THR B 1 138 ? 15.173 15.416 27.794 1.00 13.90 138 THR A C 1
ATOM 2704 O O . THR B 1 138 ? 14.874 15.060 26.648 1.00 14.85 138 THR A O 1
ATOM 2708 N N . LEU B 1 139 ? 15.933 14.686 28.588 1.00 11.19 139 LEU A N 1
ATOM 2709 C CA . LEU B 1 139 ? 16.522 13.389 28.171 1.00 9.35 139 LEU A CA 1
ATOM 2710 C C . LEU B 1 139 ? 15.758 12.314 28.935 1.00 12.15 139 LEU A C 1
ATOM 2711 O O . LEU B 1 139 ? 15.866 12.202 30.176 1.00 12.82 139 LEU A O 1
ATOM 2716 N N . ASN B 1 140 ? 15.008 11.496 28.167 1.00 10.65 140 ASN A N 1
ATOM 2717 C CA . ASN B 1 140 ? 14.301 10.389 28.814 1.00 11.01 140 ASN A CA 1
ATOM 2718 C C . ASN B 1 140 ? 15.065 9.111 28.516 1.00 12.52 140 ASN A C 1
ATOM 2719 O O . ASN B 1 140 ? 15.284 8.797 27.369 1.00 13.80 140 ASN A O 1
ATOM 2724 N N . ILE B 1 141 ? 15.392 8.375 29.595 1.00 10.82 141 ILE A N 1
ATOM 2725 C CA . ILE B 1 141 ? 16.152 7.109 29.490 1.00 11.20 141 ILE A CA 1
ATOM 2726 C C . ILE B 1 141 ? 15.196 6.006 29.840 1.00 12.48 141 ILE A C 1
ATOM 2727 O O . ILE B 1 141 ? 14.604 5.981 30.943 1.00 12.24 141 ILE A O 1
ATOM 2732 N N . ALA B 1 142 ? 14.972 5.029 28.947 1.00 12.07 142 ALA A N 1
ATOM 2733 C CA . ALA B 1 142 ? 14.022 3.905 29.208 1.00 13.74 142 ALA A CA 1
ATOM 2734 C C . ALA B 1 142 ? 14.728 2.860 30.025 1.00 16.17 142 ALA A C 1
ATOM 2735 O O . ALA B 1 142 ? 15.892 2.404 29.731 1.00 18.44 142 ALA A O 1
ATOM 2737 N N . ALA B 1 143 ? 14.104 2.525 31.135 1.00 13.10 143 ALA A N 1
ATOM 2738 C CA . ALA B 1 143 ? 14.581 1.381 31.977 1.00 14.11 143 ALA A CA 1
ATOM 2739 C C . ALA B 1 143 ? 13.389 0.516 32.281 1.00 16.84 143 ALA A C 1
ATOM 2740 O O . ALA B 1 143 ? 12.472 0.956 32.957 1.00 16.97 143 ALA A O 1
ATOM 2742 N N . ASN B 1 144 ? 13.437 -0.697 31.731 1.00 16.73 144 ASN A N 1
ATOM 2743 C CA . ASN B 1 144 ? 12.294 -1.635 31.761 1.00 20.04 144 ASN A CA 1
ATOM 2744 C C . ASN B 1 144 ? 11.027 -0.927 31.324 1.00 18.86 144 ASN A C 1
ATOM 2745 O O . ASN B 1 144 ? 9.989 -0.981 32.001 1.00 18.90 144 ASN A O 1
ATOM 2750 N N . TYR B 1 145 ? 11.092 -0.299 30.147 1.00 15.70 145 TYR A N 1
ATOM 2751 C CA . TYR B 1 145 ? 9.951 0.364 29.501 1.00 14.15 145 TYR A CA 1
ATOM 2752 C C . TYR B 1 145 ? 9.447 -0.516 28.379 1.00 14.91 145 TYR A C 1
ATOM 2753 O O . TYR B 1 145 ? 10.237 -1.118 27.630 1.00 17.28 145 TYR A O 1
ATOM 2762 N N . GLY B 1 146 ? 8.145 -0.568 28.261 1.00 13.34 146 GLY A N 1
ATOM 2763 C CA . GLY B 1 146 ? 7.531 -1.180 27.039 1.00 15.32 146 GLY A CA 1
ATOM 2764 C C . GLY B 1 146 ? 6.374 -0.329 26.706 1.00 15.12 146 GLY A C 1
ATOM 2765 O O . GLY B 1 146 ? 5.694 0.189 27.581 1.00 14.05 146 GLY A O 1
ATOM 2766 N N . GLY B 1 147 ? 6.088 -0.272 25.387 1.00 13.83 147 GLY A N 1
ATOM 2767 C CA . GLY B 1 147 ? 4.969 0.558 24.992 1.00 14.41 147 GLY A CA 1
ATOM 2768 C C . GLY B 1 147 ? 3.613 0.042 25.468 1.00 14.66 147 GLY A C 1
ATOM 2769 O O . GLY B 1 147 ? 2.713 0.831 25.831 1.00 14.50 147 GLY A O 1
ATOM 2770 N N . ARG B 1 148 ? 3.476 -1.292 25.485 1.00 13.38 148 ARG A N 1
ATOM 2771 C CA . ARG B 1 148 ? 2.198 -1.932 25.994 1.00 15.12 148 ARG A CA 1
ATOM 2772 C C . ARG B 1 148 ? 2.120 -1.728 27.493 1.00 14.73 148 ARG A C 1
ATOM 2773 O O . ARG B 1 148 ? 1.080 -1.337 27.981 1.00 16.74 148 ARG A O 1
ATOM 2781 N N . TRP B 1 149 ? 3.253 -1.860 28.210 1.00 14.79 149 TRP A N 1
ATOM 2782 C CA . TRP B 1 149 ? 3.234 -1.604 29.648 1.00 16.26 149 TRP A CA 1
ATOM 2783 C C . TRP B 1 149 ? 2.795 -0.140 29.943 1.00 15.47 149 TRP A C 1
ATOM 2784 O O . TRP B 1 149 ? 2.059 0.074 30.916 1.00 17.20 149 TRP A O 1
ATOM 2795 N N . ASP B 1 150 ? 3.271 0.793 29.151 1.00 14.80 150 ASP A N 1
ATOM 2796 C CA . ASP B 1 150 ? 3.059 2.224 29.446 1.00 13.79 150 ASP A CA 1
ATOM 2797 C C . ASP B 1 150 ? 1.552 2.433 29.342 1.00 14.96 150 ASP A C 1
ATOM 2798 O O . ASP B 1 150 ? 0.930 3.057 30.234 1.00 17.20 150 ASP A O 1
ATOM 2803 N N . ILE B 1 151 ? 0.977 1.881 28.279 1.00 14.43 151 ILE A N 1
ATOM 2804 C CA . ILE B 1 151 ? -0.483 2.052 28.099 1.00 15.70 151 ILE A CA 1
ATOM 2805 C C . ILE B 1 151 ? -1.192 1.423 29.288 1.00 17.00 151 ILE A C 1
ATOM 2806 O O . ILE B 1 151 ? -2.121 2.060 29.851 1.00 18.21 151 ILE A O 1
ATOM 2811 N N . VAL B 1 152 ? -0.810 0.190 29.641 1.00 17.11 152 VAL A N 1
ATOM 2812 C CA . VAL B 1 152 ? -1.514 -0.523 30.728 1.00 17.16 152 VAL A CA 1
ATOM 2813 C C . VAL B 1 152 ? -1.380 0.243 32.066 1.00 18.45 152 VAL A C 1
ATOM 2814 O O . VAL B 1 152 ? -2.329 0.271 32.843 1.00 19.92 152 VAL A O 1
ATOM 2818 N N . GLN B 1 153 ? -0.203 0.841 32.365 1.00 18.14 153 GLN A N 1
ATOM 2819 C CA A GLN B 1 153 ? -0.002 1.693 33.565 0.50 20.85 153 GLN A CA 1
ATOM 2820 C CA B GLN B 1 153 ? -0.158 1.611 33.630 0.50 19.53 153 GLN A CA 1
ATOM 2821 C C . GLN B 1 153 ? -1.101 2.793 33.612 1.00 21.93 153 GLN A C 1
ATOM 2822 O O . GLN B 1 153 ? -1.700 3.043 34.662 1.00 22.81 153 GLN A O 1
ATOM 2833 N N . GLY B 1 154 ? -1.290 3.491 32.471 1.00 21.85 154 GLY A N 1
ATOM 2834 C CA . GLY B 1 154 ? -2.344 4.524 32.395 1.00 23.00 154 GLY A CA 1
ATOM 2835 C C . GLY B 1 154 ? -3.743 3.978 32.576 1.00 24.11 154 GLY A C 1
ATOM 2836 O O . GLY B 1 154 ? -4.551 4.543 33.282 1.00 24.63 154 GLY A O 1
ATOM 2837 N N . VAL B 1 155 ? -3.996 2.828 31.986 1.00 22.25 155 VAL A N 1
ATOM 2838 C CA . VAL B 1 155 ? -5.305 2.175 32.075 1.00 21.78 155 VAL A CA 1
ATOM 2839 C C . VAL B 1 155 ? -5.576 1.827 33.521 1.00 22.74 155 VAL A C 1
ATOM 2840 O O . VAL B 1 155 ? -6.725 2.025 34.004 1.00 23.83 155 VAL A O 1
ATOM 2844 N N . ARG B 1 156 ? -4.611 1.237 34.221 1.00 19.71 156 ARG A N 1
ATOM 2845 C CA . ARG B 1 156 ? -4.841 0.919 35.637 1.00 21.73 156 ARG A CA 1
ATOM 2846 C C . ARG B 1 156 ? -5.141 2.157 36.459 1.00 25.37 156 ARG A C 1
ATOM 2847 O O . ARG B 1 156 ? -5.941 2.073 37.379 1.00 26.28 156 ARG A O 1
ATOM 2855 N N . GLN B 1 157 ? -4.540 3.300 36.118 1.00 24.19 157 GLN A N 1
ATOM 2856 C CA . GLN B 1 157 ? -4.845 4.553 36.803 1.00 27.36 157 GLN A CA 1
ATOM 2857 C C . GLN B 1 157 ? -6.298 4.944 36.565 1.00 27.41 157 GLN A C 1
ATOM 2858 O O . GLN B 1 157 ? -6.984 5.409 37.500 1.00 28.66 157 GLN A O 1
ATOM 2864 N N . LEU B 1 158 ? -6.751 4.823 35.329 1.00 25.31 158 LEU A N 1
ATOM 2865 C CA . LEU B 1 158 ? -8.107 5.251 35.031 1.00 26.34 158 LEU A CA 1
ATOM 2866 C C . LEU B 1 158 ? -9.050 4.247 35.699 1.00 25.17 158 LEU A C 1
ATOM 2867 O O . LEU B 1 158 ? -10.089 4.644 36.220 1.00 27.07 158 LEU A O 1
ATOM 2872 N N . ALA B 1 159 ? -8.667 2.961 35.712 1.00 24.28 159 ALA A N 1
ATOM 2873 C CA . ALA B 1 159 ? -9.506 1.961 36.354 1.00 25.30 159 ALA A CA 1
ATOM 2874 C C . ALA B 1 159 ? -9.669 2.217 37.835 1.00 28.49 159 ALA A C 1
ATOM 2875 O O . ALA B 1 159 ? -10.764 1.978 38.408 1.00 29.99 159 ALA A O 1
ATOM 2877 N N . GLU B 1 160 ? -8.601 2.666 38.509 1.00 28.88 160 GLU A N 1
ATOM 2878 C CA . GLU B 1 160 ? -8.703 3.008 39.916 1.00 33.41 160 GLU A CA 1
ATOM 2879 C C . GLU B 1 160 ? -9.726 4.153 40.149 1.00 33.41 160 GLU A C 1
ATOM 2880 O O . GLU B 1 160 ? -10.527 4.165 41.155 1.00 33.30 160 GLU A O 1
ATOM 2886 N N . LYS B 1 161 ? -9.716 5.125 39.226 1.00 30.83 161 LYS A N 1
ATOM 2887 C CA . LYS B 1 161 ? -10.622 6.262 39.301 1.00 32.99 161 LYS A CA 1
ATOM 2888 C C . LYS B 1 161 ? -12.069 5.823 39.114 1.00 31.50 161 LYS A C 1
ATOM 2889 O O . LYS B 1 161 ? -12.968 6.328 39.782 1.00 33.39 161 LYS A O 1
ATOM 2895 N N . VAL B 1 162 ? -12.276 4.908 38.165 1.00 31.08 162 VAL A N 1
ATOM 2896 C CA . VAL B 1 162 ? -13.620 4.354 37.908 1.00 30.42 162 VAL A CA 1
ATOM 2897 C C . VAL B 1 162 ? -14.068 3.631 39.162 1.00 32.46 162 VAL A C 1
ATOM 2898 O O . VAL B 1 162 ? -15.212 3.785 39.627 1.00 32.30 162 VAL A O 1
ATOM 2902 N N . GLN B 1 163 ? -13.169 2.883 39.795 1.00 31.76 163 GLN A N 1
ATOM 2903 C CA . GLN B 1 163 ? -13.566 2.087 40.960 1.00 33.98 163 GLN A CA 1
ATOM 2904 C C . GLN B 1 163 ? -13.969 2.980 42.141 1.00 38.03 163 GLN A C 1
ATOM 2905 O O . GLN B 1 163 ? -14.878 2.672 42.926 1.00 40.02 163 GLN A O 1
ATOM 2911 N N . GLN B 1 164 ? -13.241 4.078 42.261 1.00 38.06 164 GLN A N 1
ATOM 2912 C CA . GLN B 1 164 ? -13.435 5.050 43.335 1.00 43.21 164 GLN A CA 1
ATOM 2913 C C . GLN B 1 164 ? -14.662 5.912 43.082 1.00 43.82 164 GLN A C 1
ATOM 2914 O O . GLN B 1 164 ? -15.029 6.756 43.939 1.00 46.93 164 GLN A O 1
ATOM 2920 N N . GLY B 1 165 ? -15.349 5.645 41.958 1.00 41.78 165 GLY A N 1
ATOM 2921 C CA . GLY B 1 165 ? -16.543 6.445 41.533 1.00 44.47 165 GLY A CA 1
ATOM 2922 C C . GLY B 1 165 ? -16.253 7.870 41.039 1.00 45.04 165 GLY A C 1
ATOM 2923 O O . GLY B 1 165 ? -17.138 8.723 40.978 1.00 47.96 165 GLY A O 1
ATOM 2924 N N . ASN B 1 166 ? -15.012 8.143 40.673 1.00 43.74 166 ASN A N 1
ATOM 2925 C CA . ASN B 1 166 ? -14.634 9.479 40.226 1.00 45.53 166 ASN A CA 1
ATOM 2926 C C . ASN B 1 166 ? -14.578 9.654 38.703 1.00 43.38 166 ASN A C 1
ATOM 2927 O O . ASN B 1 166 ? -14.242 10.743 38.182 1.00 45.78 166 ASN A O 1
ATOM 2932 N N . LEU B 1 167 ? -14.842 8.581 37.959 1.00 38.78 167 LEU A N 1
ATOM 2933 C CA . LEU B 1 167 ? -14.762 8.694 36.523 1.00 36.33 167 LEU A CA 1
ATOM 2934 C C . LEU B 1 167 ? -15.772 7.728 35.907 1.00 34.39 167 LEU A C 1
ATOM 2935 O O . LEU B 1 167 ? -15.894 6.561 36.355 1.00 33.64 167 LEU A O 1
ATOM 2940 N N . GLN B 1 168 ? -16.479 8.175 34.881 1.00 34.28 168 GLN A N 1
ATOM 2941 C CA . GLN B 1 168 ? -17.405 7.235 34.213 1.00 34.50 168 GLN A CA 1
ATOM 2942 C C . GLN B 1 168 ? -16.730 6.614 33.016 1.00 32.88 168 GLN A C 1
ATOM 2943 O O . GLN B 1 168 ? -15.974 7.303 32.367 1.00 31.99 168 GLN A O 1
ATOM 2949 N N . PRO B 1 169 ? -16.999 5.316 32.732 1.00 32.42 169 PRO A N 1
ATOM 2950 C CA . PRO B 1 169 ? -16.309 4.676 31.556 1.00 32.25 169 PRO A CA 1
ATOM 2951 C C . PRO B 1 169 ? -16.483 5.483 30.257 1.00 32.13 169 PRO A C 1
ATOM 2952 O O . PRO B 1 169 ? -15.530 5.637 29.486 1.00 30.28 169 PRO A O 1
ATOM 2956 N N . ASP B 1 170 ? -17.690 6.047 30.087 1.00 37.15 170 ASP A N 1
ATOM 2957 C CA . ASP B 1 170 ? -18.061 6.860 28.921 1.00 40.34 170 ASP A CA 1
ATOM 2958 C C . ASP B 1 170 ? -17.223 8.088 28.730 1.00 39.41 170 ASP A C 1
ATOM 2959 O O . ASP B 1 170 ? -17.148 8.628 27.638 1.00 41.85 170 ASP A O 1
ATOM 2964 N N . GLN B 1 171 ? -16.659 8.582 29.822 1.00 38.34 171 GLN A N 1
ATOM 2965 C CA . GLN B 1 171 ? -15.871 9.797 29.820 1.00 35.61 171 GLN A CA 1
ATOM 2966 C C . GLN B 1 171 ? -14.448 9.535 29.308 1.00 32.15 171 GLN A C 1
ATOM 2967 O O . GLN B 1 171 ? -13.708 10.484 29.055 1.00 32.63 171 GLN A O 1
ATOM 2973 N N . ILE B 1 172 ? -14.028 8.266 29.232 1.00 28.41 172 ILE A N 1
ATOM 2974 C CA . ILE B 1 172 ? -12.626 7.976 28.826 1.00 25.06 172 ILE A CA 1
ATOM 2975 C C . ILE B 1 172 ? -12.445 8.186 27.322 1.00 25.21 172 ILE A C 1
ATOM 2976 O O . ILE B 1 172 ? -13.160 7.578 26.540 1.00 27.95 172 ILE A O 1
ATOM 2981 N N . ASP B 1 173 ? -11.568 9.107 26.917 1.00 23.81 173 ASP A N 1
ATOM 2982 C CA . ASP B 1 173 ? -11.294 9.323 25.503 1.00 23.49 173 ASP A CA 1
ATOM 2983 C C . ASP B 1 173 ? -9.809 9.381 25.268 1.00 22.67 173 ASP A C 1
ATOM 2984 O O . ASP B 1 173 ? -9.000 9.116 26.183 1.00 20.83 173 ASP A O 1
ATOM 2989 N N . GLU B 1 174 ? -9.422 9.566 24.009 1.00 22.32 174 GLU A N 1
ATOM 2990 C CA . GLU B 1 174 ? -7.995 9.654 23.720 1.00 20.90 174 GLU A CA 1
ATOM 2991 C C . GLU B 1 174 ? -7.231 10.698 24.514 1.00 24.24 174 GLU A C 1
ATOM 2992 O O . GLU B 1 174 ? -6.134 10.414 24.992 1.00 23.44 174 GLU A O 1
ATOM 2998 N N . GLU B 1 175 ? -7.789 11.921 24.675 1.00 25.71 175 GLU A N 1
ATOM 2999 C CA . GLU B 1 175 ? -7.035 12.973 25.410 1.00 29.78 175 GLU A CA 1
ATOM 3000 C C . GLU B 1 175 ? -6.837 12.533 26.878 1.00 28.27 175 GLU A C 1
ATOM 3001 O O . GLU B 1 175 ? -5.733 12.746 27.459 1.00 26.91 175 GLU A O 1
ATOM 3007 N N . MET B 1 176 ? -7.849 11.839 27.437 1.00 25.95 176 MET A N 1
ATOM 3008 C CA . MET B 1 176 ? -7.738 11.367 28.806 1.00 26.92 176 MET A CA 1
ATOM 3009 C C . MET B 1 176 ? -6.654 10.311 28.987 1.00 25.00 176 MET A C 1
ATOM 3010 O O . MET B 1 176 ? -5.819 10.419 29.901 1.00 26.00 176 MET A O 1
ATOM 3015 N N . LEU B 1 177 ? -6.708 9.290 28.160 1.00 21.97 177 LEU A N 1
ATOM 3016 C CA . LEU B 1 177 ? -5.683 8.280 28.216 1.00 21.43 177 LEU A CA 1
ATOM 3017 C C . LEU B 1 177 ? -4.312 8.895 27.933 1.00 23.53 177 LEU A C 1
ATOM 3018 O O . LEU B 1 177 ? -3.300 8.545 28.580 1.00 22.57 177 LEU A O 1
ATOM 3023 N N . ASN B 1 178 ? -4.234 9.860 27.009 1.00 20.53 178 ASN A N 1
ATOM 3024 C CA . ASN B 1 178 ? -2.924 10.478 26.718 1.00 23.82 178 ASN A CA 1
ATOM 3025 C C . ASN B 1 178 ? -2.286 11.130 27.936 1.00 24.50 178 ASN A C 1
ATOM 3026 O O . ASN B 1 178 ? -1.054 11.099 28.086 1.00 25.70 178 ASN A O 1
ATOM 3031 N N . GLN B 1 179 ? -3.103 11.775 28.787 1.00 26.27 179 GLN A N 1
ATOM 3032 C CA . GLN B 1 179 ? -2.618 12.396 29.983 1.00 28.06 179 GLN A CA 1
ATOM 3033 C C . GLN B 1 179 ? -2.123 11.426 31.051 1.00 26.96 179 GLN A C 1
ATOM 3034 O O . GLN B 1 179 ? -1.624 11.871 32.102 1.00 29.25 179 GLN A O 1
ATOM 3040 N N . HIS B 1 180 ? -2.285 10.119 30.793 1.00 24.29 180 HIS A N 1
ATOM 3041 C CA . HIS B 1 180 ? -1.871 9.099 31.751 1.00 26.04 180 HIS A CA 1
ATOM 3042 C C . HIS B 1 180 ? -0.762 8.214 31.171 1.00 24.26 180 HIS A C 1
ATOM 3043 O O . HIS B 1 180 ? -0.453 7.173 31.747 1.00 27.49 180 HIS A O 1
ATOM 3050 N N . VAL B 1 181 ? -0.260 8.524 29.979 1.00 22.32 181 VAL A N 1
ATOM 3051 C CA . VAL B 1 181 ? 0.856 7.696 29.428 1.00 22.49 181 VAL A CA 1
ATOM 3052 C C . VAL B 1 181 ? 2.122 8.505 29.505 1.00 19.77 181 VAL A C 1
ATOM 3053 O O . VAL B 1 181 ? 2.080 9.763 29.670 1.00 20.83 181 VAL A O 1
ATOM 3057 N N . CYS B 1 182 ? 3.256 7.821 29.416 1.00 18.68 182 CYS A N 1
ATOM 3058 C CA . CYS B 1 182 ? 4.537 8.545 29.599 1.00 19.15 182 CYS A CA 1
ATOM 3059 C C . CYS B 1 182 ? 4.704 9.672 28.598 1.00 17.48 182 CYS A C 1
ATOM 3060 O O . CYS B 1 182 ? 4.320 9.560 27.428 1.00 17.77 182 CYS A O 1
ATOM 3063 N N . MET B 1 183 ? 5.300 10.774 29.086 1.00 17.25 183 MET A N 1
ATOM 3064 C CA . MET B 1 183 ? 5.812 11.882 28.256 1.00 16.89 183 MET A CA 1
ATOM 3065 C C . MET B 1 183 ? 4.722 12.814 27.775 1.00 17.53 183 MET A C 1
ATOM 3066 O O . MET B 1 183 ? 4.982 13.609 26.850 1.00 17.20 183 MET A O 1
ATOM 3071 N N . HIS B 1 184 ? 3.527 12.733 28.349 1.00 19.27 184 HIS A N 1
ATOM 3072 C CA . HIS B 1 184 ? 2.461 13.633 27.872 1.00 20.96 184 HIS A CA 1
ATOM 3073 C C . HIS B 1 184 ? 2.718 15.092 28.111 1.00 22.96 184 HIS A C 1
ATOM 3074 O O . HIS B 1 184 ? 2.102 15.879 27.442 1.00 24.16 184 HIS A O 1
ATOM 3081 N N . GLU B 1 185 ? 3.691 15.446 28.969 1.00 21.08 185 GLU A N 1
ATOM 3082 C CA . GLU B 1 185 ? 4.031 16.844 29.184 1.00 24.42 185 GLU A CA 1
ATOM 3083 C C . GLU B 1 185 ? 4.956 17.404 28.064 1.00 21.87 185 GLU A C 1
ATOM 3084 O O . GLU B 1 185 ? 5.208 18.647 27.958 1.00 25.37 185 GLU A O 1
ATOM 3090 N N . LEU B 1 186 ? 5.505 16.525 27.229 1.00 17.85 186 LEU A N 1
ATOM 3091 C CA . LEU B 1 186 ? 6.522 16.944 26.236 1.00 17.76 186 LEU A CA 1
ATOM 3092 C C . LEU B 1 186 ? 5.915 17.041 24.840 1.00 18.79 186 LEU A C 1
ATOM 3093 O O . LEU B 1 186 ? 4.793 16.562 24.606 1.00 19.33 186 LEU A O 1
ATOM 3098 N N . ALA B 1 187 ? 6.626 17.724 23.949 1.00 19.16 187 ALA A N 1
ATOM 3099 C CA . ALA B 1 187 ? 6.240 17.776 22.545 1.00 20.30 187 ALA A CA 1
ATOM 3100 C C . ALA B 1 187 ? 6.016 16.334 22.055 1.00 19.17 187 ALA A C 1
ATOM 3101 O O . ALA B 1 187 ? 6.685 15.374 22.473 1.00 18.20 187 ALA A O 1
ATOM 3103 N N . PRO B 1 188 ? 5.089 16.139 21.118 1.00 19.97 188 PRO A N 1
ATOM 3104 C CA . PRO B 1 188 ? 4.850 14.859 20.557 1.00 18.77 188 PRO A CA 1
ATOM 3105 C C . PRO B 1 188 ? 6.109 14.334 19.869 1.00 16.82 188 PRO A C 1
ATOM 3106 O O . PRO B 1 188 ? 6.913 15.115 19.335 1.00 17.79 188 PRO A O 1
ATOM 3110 N N . VAL B 1 189 ? 6.256 13.009 19.936 1.00 15.82 189 VAL A N 1
ATOM 3111 C CA . VAL B 1 189 ? 7.423 12.374 19.192 1.00 15.47 189 VAL A CA 1
ATOM 3112 C C . VAL B 1 189 ? 7.276 12.590 17.700 1.00 17.45 189 VAL A C 1
ATOM 3113 O O . VAL B 1 189 ? 6.286 12.161 17.090 1.00 18.25 189 VAL A O 1
ATOM 3117 N N . ASP B 1 190 ? 8.279 13.237 17.155 1.00 14.65 190 ASP A N 1
ATOM 3118 C CA . ASP B 1 190 ? 8.327 13.604 15.717 1.00 16.69 190 ASP A CA 1
ATOM 3119 C C . ASP B 1 190 ? 9.019 12.534 14.909 1.00 14.48 190 ASP A C 1
ATOM 3120 O O . ASP B 1 190 ? 8.680 12.382 13.708 1.00 14.40 190 ASP A O 1
ATOM 3125 N N . LEU B 1 191 ? 10.039 11.874 15.472 1.00 13.70 191 LEU A N 1
ATOM 3126 C CA . LEU B 1 191 ? 10.951 11.050 14.686 1.00 12.32 191 LEU A CA 1
ATOM 3127 C C . LEU B 1 191 ? 11.437 9.978 15.584 1.00 13.02 191 LEU A C 1
ATOM 3128 O O . LEU B 1 191 ? 11.888 10.252 16.706 1.00 13.02 191 LEU A O 1
ATOM 3133 N N . VAL B 1 192 ? 11.313 8.739 15.093 1.00 12.56 192 VAL A N 1
ATOM 3134 C CA . VAL B 1 192 ? 11.910 7.576 15.750 1.00 11.40 192 VAL A CA 1
ATOM 3135 C C . VAL B 1 192 ? 13.038 7.059 14.876 1.00 12.66 192 VAL A C 1
ATOM 3136 O O . VAL B 1 192 ? 12.759 6.780 13.649 1.00 14.61 192 VAL A O 1
ATOM 3140 N N . ILE B 1 193 ? 14.241 6.911 15.440 1.00 11.32 193 ILE A N 1
ATOM 3141 C CA . ILE B 1 193 ? 15.379 6.368 14.678 1.00 11.07 193 ILE A CA 1
ATOM 3142 C C . ILE B 1 193 ? 15.634 4.999 15.248 1.00 12.61 193 ILE A C 1
ATOM 3143 O O . ILE B 1 193 ? 15.659 4.870 16.455 1.00 13.47 193 ILE A O 1
ATOM 3148 N N . ARG B 1 194 ? 15.821 3.996 14.363 1.00 10.66 194 ARG A N 1
ATOM 3149 C CA . ARG B 1 194 ? 16.336 2.688 14.888 1.00 11.58 194 ARG A CA 1
ATOM 3150 C C . ARG B 1 194 ? 17.559 2.355 14.086 1.00 12.29 194 ARG A C 1
ATOM 3151 O O . ARG B 1 194 ? 17.540 2.185 12.833 1.00 13.28 194 ARG A O 1
ATOM 3159 N N . THR B 1 195 ? 18.644 2.218 14.834 1.00 12.99 195 THR A N 1
ATOM 3160 C CA . THR B 1 195 ? 19.965 1.770 14.287 1.00 12.35 195 THR A CA 1
ATOM 3161 C C . THR B 1 195 ? 20.032 0.275 14.305 1.00 13.37 195 THR A C 1
ATOM 3162 O O . THR B 1 195 ? 19.191 -0.385 14.896 1.00 14.81 195 THR A O 1
ATOM 3166 N N . GLY B 1 196 ? 20.984 -0.253 13.599 1.00 15.42 196 GLY A N 1
ATOM 3167 C CA . GLY B 1 196 ? 21.316 -1.669 13.686 1.00 16.57 196 GLY A CA 1
ATOM 3168 C C . GLY B 1 196 ? 20.648 -2.578 12.711 1.00 18.72 196 GLY A C 1
ATOM 3169 O O . GLY B 1 196 ? 20.942 -3.789 12.721 1.00 19.61 196 GLY A O 1
ATOM 3170 N N . GLY B 1 197 ? 19.793 -2.001 11.865 1.00 17.16 197 GLY A N 1
ATOM 3171 C CA . GLY B 1 197 ? 19.341 -2.770 10.720 1.00 18.16 197 GLY A CA 1
ATOM 3172 C C . GLY B 1 197 ? 17.964 -3.388 10.834 1.00 16.71 197 GLY A C 1
ATOM 3173 O O . GLY B 1 197 ? 17.491 -3.852 9.745 1.00 19.19 197 GLY A O 1
ATOM 3174 N N . GLU B 1 198 ? 17.392 -3.502 12.027 1.00 14.07 198 GLU A N 1
ATOM 3175 C CA . GLU B 1 198 ? 16.071 -4.219 12.096 1.00 14.89 198 GLU A CA 1
ATOM 3176 C C . GLU B 1 198 ? 14.990 -3.137 1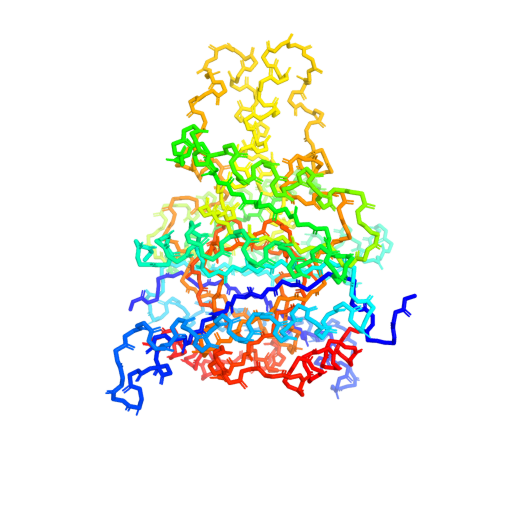1.835 1.00 14.18 198 GLU A C 1
ATOM 3177 O O . GLU B 1 198 ? 15.193 -1.949 12.140 1.00 15.24 198 GLU A O 1
ATOM 3183 N N . HIS B 1 199 ? 13.841 -3.624 11.313 1.00 13.81 199 HIS A N 1
ATOM 3184 C CA . HIS B 1 199 ? 12.776 -2.694 10.902 1.00 14.27 199 HIS A CA 1
ATOM 3185 C C . HIS B 1 199 ? 11.519 -2.926 11.729 1.00 14.57 199 HIS A C 1
ATOM 3186 O O . HIS B 1 199 ? 10.460 -3.375 11.244 1.00 14.98 199 HIS A O 1
ATOM 3193 N N . ARG B 1 200 ? 11.688 -2.729 13.049 1.00 13.84 200 ARG A N 1
ATOM 3194 C CA . ARG B 1 200 ? 10.601 -3.049 14.009 1.00 12.12 200 ARG A CA 1
ATOM 3195 C C . ARG B 1 200 ? 10.685 -2.070 15.105 1.00 12.54 200 ARG A C 1
ATOM 3196 O O . ARG B 1 200 ? 11.743 -1.538 15.431 1.00 14.85 200 ARG A O 1
ATOM 3204 N N . ILE B 1 201 ? 9.532 -1.861 15.747 1.00 11.89 201 ILE A N 1
ATOM 3205 C CA . ILE B 1 201 ? 9.473 -0.972 16.970 1.00 13.00 201 ILE A CA 1
ATOM 3206 C C . ILE B 1 201 ? 9.825 -1.786 18.234 1.00 13.56 201 ILE A C 1
ATOM 3207 O O . ILE B 1 201 ? 10.203 -1.155 19.248 1.00 13.83 201 ILE A O 1
ATOM 3212 N N . SER B 1 202 ? 9.591 -3.113 18.249 1.00 13.29 202 SER A N 1
ATOM 3213 C CA . SER B 1 202 ? 9.980 -3.992 19.369 1.00 15.25 202 SER A CA 1
ATOM 3214 C C . SER B 1 202 ? 9.403 -3.449 20.684 1.00 14.10 202 SER A C 1
ATOM 3215 O O . SER B 1 202 ? 10.106 -3.518 21.734 1.00 14.66 202 SER A O 1
ATOM 3218 N N . ASN B 1 203 ? 8.121 -3.031 20.642 1.00 12.90 203 ASN A N 1
ATOM 3219 C CA . ASN B 1 203 ? 7.440 -2.629 21.881 1.00 12.89 203 ASN A CA 1
ATOM 3220 C C . ASN B 1 203 ? 8.203 -1.543 22.670 1.00 14.17 203 ASN A C 1
ATOM 3221 O O . ASN B 1 203 ? 8.177 -1.478 23.899 1.00 14.95 203 ASN A O 1
ATOM 3226 N N . PHE B 1 204 ? 8.879 -0.671 21.917 1.00 13.09 204 PHE A N 1
ATOM 3227 C CA . PHE B 1 204 ? 9.204 0.710 22.442 1.00 12.99 204 PHE A CA 1
ATOM 3228 C C . PHE B 1 204 ? 7.922 1.493 22.393 1.00 13.18 204 PHE A C 1
ATOM 3229 O O . PHE B 1 204 ? 6.835 0.873 22.602 1.00 15.39 204 PHE A O 1
ATOM 3237 N N . LEU B 1 205 ? 7.955 2.803 22.174 1.00 15.26 205 LEU A N 1
ATOM 3238 C CA . LEU B 1 205 ? 6.718 3.620 22.191 1.00 15.14 205 LEU A CA 1
ATOM 3239 C C . LEU B 1 205 ? 5.721 3.108 21.182 1.00 14.35 205 LEU A C 1
ATOM 3240 O O . LEU B 1 205 ? 6.097 2.775 20.006 1.00 15.63 205 LEU A O 1
ATOM 3245 N N . LEU B 1 206 ? 4.471 3.071 21.595 1.00 12.78 206 LEU A N 1
ATOM 3246 C CA . LEU B 1 206 ? 3.388 2.731 20.668 1.00 12.30 206 LEU A CA 1
ATOM 3247 C C . LEU B 1 206 ? 2.366 3.869 20.593 1.00 13.81 206 LEU A C 1
ATOM 3248 O O . LEU B 1 206 ? 2.157 4.439 19.510 1.00 14.99 206 LEU A O 1
ATOM 3253 N N . TRP B 1 207 ? 1.714 4.184 21.703 1.00 13.04 207 TRP A N 1
ATOM 3254 C CA . TRP B 1 207 ? 0.730 5.287 21.698 1.00 15.28 207 TRP A CA 1
ATOM 3255 C C . TRP B 1 207 ? 1.350 6.561 21.136 1.00 15.23 207 TRP A C 1
ATOM 3256 O O . TRP B 1 207 ? 0.717 7.257 20.303 1.00 16.33 207 TRP A O 1
ATOM 3267 N N . GLN B 1 208 ? 2.612 6.828 21.535 1.00 14.50 208 GLN A N 1
ATOM 3268 C CA . GLN B 1 208 ? 3.228 8.109 21.242 1.00 13.77 208 GLN A CA 1
ATOM 3269 C C . GLN B 1 208 ? 3.751 8.227 19.811 1.00 15.22 208 GLN A C 1
ATOM 3270 O O . GLN B 1 208 ? 4.095 9.364 19.399 1.00 18.78 208 GLN A O 1
ATOM 3276 N N . ILE B 1 209 ? 3.798 7.098 19.070 1.00 14.71 209 ILE A N 1
ATOM 3277 C CA . ILE B 1 209 ? 4.349 7.154 17.692 1.00 16.34 209 ILE A CA 1
ATOM 3278 C C . ILE B 1 209 ? 3.368 7.100 16.582 1.00 16.44 209 ILE A C 1
ATOM 3279 O O . ILE B 1 209 ? 3.767 6.952 15.439 1.00 17.10 209 ILE A O 1
ATOM 3284 N N . ALA B 1 210 ? 2.097 7.401 16.883 1.00 15.08 210 ALA A N 1
ATOM 3285 C CA . ALA B 1 210 ? 1.059 7.325 15.884 1.00 14.72 210 ALA A CA 1
ATOM 3286 C C . ALA B 1 210 ? 1.318 8.152 14.667 1.00 17.38 210 ALA A C 1
ATOM 3287 O O . ALA B 1 210 ? 0.963 7.749 13.561 1.00 17.20 210 ALA A O 1
ATOM 3289 N N . TYR B 1 211 ? 1.952 9.296 14.848 1.00 17.18 211 TYR A N 1
ATOM 3290 C CA . TYR B 1 211 ? 2.229 10.186 13.677 1.00 19.35 211 TYR A CA 1
ATOM 3291 C C . TYR B 1 211 ? 3.702 10.487 13.482 1.00 19.66 211 TYR A C 1
ATOM 3292 O O . TYR B 1 211 ? 4.024 11.325 12.630 1.00 24.67 211 TYR A O 1
ATOM 3301 N N . ALA B 1 212 ? 4.636 9.766 14.120 1.00 14.11 212 ALA A N 1
ATOM 3302 C CA . ALA B 1 212 ? 6.054 10.029 13.975 1.00 14.12 212 ALA A CA 1
ATOM 3303 C C . ALA B 1 212 ? 6.651 9.490 12.668 1.00 13.87 212 ALA A C 1
ATOM 3304 O O . ALA B 1 212 ? 6.243 8.419 12.186 1.00 14.76 212 ALA A O 1
ATOM 3306 N N . GLU B 1 213 ? 7.650 10.173 12.144 1.00 13.74 213 GLU A N 1
ATOM 3307 C CA . GLU B 1 213 ? 8.426 9.630 11.046 1.00 12.09 213 GLU A CA 1
ATOM 3308 C C . GLU B 1 213 ? 9.246 8.500 11.636 1.00 14.52 213 GLU A C 1
ATOM 3309 O O . GLU B 1 213 ? 9.795 8.658 12.754 1.00 14.63 213 GLU A O 1
ATOM 3315 N N . LEU B 1 214 ? 9.411 7.443 10.860 1.00 12.67 214 LEU A N 1
ATOM 3316 C CA . LEU B 1 214 ? 10.197 6.255 11.273 1.00 12.31 214 LEU A CA 1
ATOM 3317 C C . LEU B 1 214 ? 11.386 6.143 10.348 1.00 13.75 214 LEU A C 1
ATOM 3318 O O . LEU B 1 214 ? 11.233 6.078 9.142 1.00 18.35 214 LEU A O 1
ATOM 3323 N N . TYR B 1 215 ? 12.570 6.241 10.924 1.00 11.49 215 TYR A N 1
ATOM 3324 C CA . TYR B 1 215 ? 13.786 6.173 10.181 1.00 13.14 215 TYR A CA 1
ATOM 3325 C C . TYR B 1 215 ? 14.699 5.044 10.614 1.00 13.18 215 TYR A C 1
ATOM 3326 O O . TYR B 1 215 ? 15.167 4.989 11.760 1.00 13.42 215 TYR A O 1
ATOM 3335 N N . PHE B 1 216 ? 14.932 4.123 9.647 1.00 14.77 216 PHE A N 1
ATOM 3336 C CA . PHE B 1 216 ? 15.681 2.918 9.976 1.00 13.01 216 PHE A CA 1
ATOM 3337 C C . PHE B 1 216 ? 17.051 3.027 9.223 1.00 16.99 216 PHE A C 1
ATOM 3338 O O . PHE B 1 216 ? 17.100 3.395 8.023 1.00 20.25 216 PHE A O 1
ATOM 3346 N N . THR B 1 217 ? 18.107 2.744 9.972 1.00 15.96 217 THR A N 1
ATOM 3347 C CA . THR B 1 217 ? 19.468 2.785 9.405 1.00 16.65 217 THR A CA 1
ATOM 3348 C C . THR B 1 217 ? 20.181 1.511 9.793 1.00 15.87 217 THR A C 1
ATOM 3349 O O . THR B 1 217 ? 20.002 0.985 10.942 1.00 17.72 217 THR A O 1
ATOM 3353 N N . ASP B 1 218 ? 21.016 1.029 8.846 1.00 16.94 218 ASP A N 1
ATOM 3354 C CA . ASP B 1 218 ? 21.807 -0.172 9.141 1.00 17.74 218 ASP A CA 1
ATOM 3355 C C . ASP B 1 218 ? 23.055 0.132 9.997 1.00 19.09 218 ASP A C 1
ATOM 3356 O O . ASP B 1 218 ? 23.679 -0.789 10.534 1.00 21.05 218 ASP A O 1
ATOM 3361 N N . VAL B 1 219 ? 23.369 1.406 10.171 1.00 17.20 219 VAL A N 1
ATOM 3362 C CA . VAL B 1 219 ? 24.524 1.761 11.018 1.00 17.47 219 VAL A CA 1
ATOM 3363 C C . VAL B 1 219 ? 24.369 1.191 12.409 1.00 16.42 219 VAL A C 1
ATOM 3364 O O . VAL B 1 219 ? 23.273 1.284 13.006 1.00 16.26 219 VAL A O 1
ATOM 3368 N N . LEU B 1 220 ? 25.443 0.628 12.975 1.00 16.89 220 LEU A N 1
ATOM 3369 C CA . LEU B 1 220 ? 25.349 0.056 14.302 1.00 16.39 220 LEU A CA 1
ATOM 3370 C C . LEU B 1 220 ? 25.432 1.186 15.315 1.00 17.33 220 LEU A C 1
ATOM 3371 O O . LEU B 1 220 ? 26.165 2.157 15.105 1.00 17.03 220 LEU A O 1
ATOM 3376 N N . TRP B 1 221 ? 24.752 1.034 16.452 1.00 16.29 221 TRP A N 1
ATOM 3377 C CA . TRP B 1 221 ? 24.710 2.172 17.422 1.00 13.68 221 TRP A CA 1
ATOM 3378 C C . TRP B 1 221 ? 26.105 2.801 17.776 1.00 14.11 221 TRP A C 1
ATOM 3379 O O . TRP B 1 221 ? 26.244 4.043 17.755 1.00 15.70 221 TRP A O 1
ATOM 3390 N N . PRO B 1 222 ? 27.163 1.997 18.040 1.00 16.49 222 PRO A N 1
ATOM 3391 C CA . PRO B 1 222 ? 28.424 2.653 18.426 1.00 16.89 222 PRO A CA 1
ATOM 3392 C C . PRO B 1 222 ? 29.054 3.563 17.330 1.00 17.08 222 PRO A C 1
ATOM 3393 O O . PRO B 1 222 ? 29.801 4.497 17.629 1.00 20.37 222 PRO A O 1
ATOM 3397 N N . ASP B 1 223 ? 28.663 3.278 16.095 1.00 17.03 223 ASP A N 1
ATOM 3398 C CA . ASP B 1 223 ? 29.120 4.046 14.909 1.00 19.89 223 ASP A CA 1
ATOM 3399 C C . ASP B 1 223 ? 28.183 5.215 14.547 1.00 17.52 223 ASP A C 1
ATOM 3400 O O . ASP B 1 223 ? 28.535 6.041 13.665 1.00 22.92 223 ASP A O 1
ATOM 3405 N N . PHE B 1 224 ? 26.995 5.323 15.184 1.00 15.79 224 PHE A N 1
ATOM 3406 C CA . PHE B 1 224 ? 26.029 6.353 14.762 1.00 16.11 224 PHE A CA 1
ATOM 3407 C C . PHE B 1 224 ? 26.519 7.665 15.305 1.00 18.46 224 PHE A C 1
ATOM 3408 O O . PHE B 1 224 ? 26.647 7.812 16.503 1.00 22.72 224 PHE A O 1
ATOM 3416 N N . ASP B 1 225 ? 26.810 8.585 14.428 1.00 17.55 225 ASP A N 1
ATOM 3417 C CA . ASP B 1 225 ? 27.429 9.872 14.774 1.00 19.26 225 ASP A CA 1
ATOM 3418 C C . ASP B 1 225 ? 26.599 11.075 14.338 1.00 18.97 225 ASP A C 1
ATOM 3419 O O . ASP B 1 225 ? 25.404 10.963 14.082 1.00 19.29 225 ASP A O 1
ATOM 3424 N N . GLU B 1 226 ? 27.211 12.273 14.442 1.00 20.79 226 GLU A N 1
ATOM 3425 C CA . GLU B 1 226 ? 26.415 13.464 14.191 1.00 22.53 226 GLU A CA 1
ATOM 3426 C C . GLU B 1 226 ? 25.908 13.527 12.769 1.00 23.41 226 GLU A C 1
ATOM 3427 O O . GLU B 1 226 ? 24.840 14.030 12.515 1.00 23.25 226 GLU A O 1
ATOM 3433 N N . GLN B 1 227 ? 26.697 13.045 11.828 1.00 23.40 227 GLN A N 1
ATOM 3434 C CA . GLN B 1 227 ? 26.244 13.024 10.415 1.00 26.01 227 GLN A CA 1
ATOM 3435 C C . GLN B 1 227 ? 25.058 12.098 10.205 1.00 23.56 227 GLN A C 1
ATOM 3436 O O . GLN B 1 227 ? 24.133 12.422 9.452 1.00 24.55 227 GLN A O 1
ATOM 3442 N N . ASP B 1 228 ? 25.107 10.949 10.897 1.00 21.93 228 ASP A N 1
ATOM 3443 C CA . ASP B 1 228 ? 24.005 10.002 10.795 1.00 20.90 228 ASP A CA 1
ATOM 3444 C C . ASP B 1 228 ? 22.719 10.626 11.445 1.00 19.45 228 ASP A C 1
ATOM 3445 O O . ASP B 1 228 ? 21.593 10.493 10.919 1.00 20.52 228 ASP A O 1
ATOM 3450 N N . PHE B 1 229 ? 22.888 11.341 12.571 1.00 17.05 229 PHE A N 1
ATOM 3451 C CA . PHE B 1 229 ? 21.765 11.997 13.209 1.00 17.35 229 PHE A CA 1
ATOM 3452 C C . PHE B 1 229 ? 21.197 13.095 12.281 1.00 17.88 229 PHE A C 1
ATOM 3453 O O . PHE B 1 229 ? 19.974 13.198 12.121 1.00 18.62 229 PHE A O 1
ATOM 3461 N N . GLU B 1 230 ? 22.053 13.949 11.721 1.00 20.21 230 GLU A N 1
ATOM 3462 C CA . GLU B 1 230 ? 21.512 14.904 10.770 1.00 23.08 230 GLU A CA 1
ATOM 3463 C C . GLU B 1 230 ? 20.761 14.256 9.555 1.00 22.17 230 GLU A C 1
ATOM 3464 O O . GLU B 1 230 ? 19.755 14.800 9.072 1.00 23.13 230 GLU A O 1
ATOM 3470 N N . GLY B 1 231 ? 21.240 13.128 9.028 1.00 22.54 231 GLY A N 1
ATOM 3471 C CA . GLY B 1 231 ? 20.430 12.481 7.963 1.00 22.71 231 GLY A CA 1
ATOM 3472 C C . GLY B 1 231 ? 19.050 12.052 8.382 1.00 23.57 231 GLY A C 1
ATOM 3473 O O . GLY B 1 231 ? 18.092 12.161 7.593 1.00 24.58 231 GLY A O 1
ATOM 3474 N N . ALA B 1 232 ? 18.959 11.569 9.617 1.00 20.37 232 ALA A N 1
ATOM 3475 C CA . ALA B 1 232 ? 17.635 11.268 10.167 1.00 18.71 232 ALA A CA 1
ATOM 3476 C C . ALA B 1 232 ? 16.784 12.517 10.190 1.00 21.11 232 ALA A C 1
ATOM 3477 O O . ALA B 1 232 ? 15.600 12.523 9.860 1.00 22.14 232 ALA A O 1
ATOM 3479 N N . LEU B 1 233 ? 17.349 13.606 10.730 1.00 19.85 233 LEU A N 1
ATOM 3480 C CA . LEU B 1 233 ? 16.561 14.854 10.784 1.00 21.09 233 LEU A CA 1
ATOM 3481 C C . LEU B 1 233 ? 16.161 15.359 9.383 1.00 24.43 233 LEU A C 1
ATOM 3482 O O . LEU B 1 233 ? 15.117 15.934 9.213 1.00 24.95 233 LEU A O 1
ATOM 3487 N N . ASN B 1 234 ? 17.001 15.125 8.391 1.00 25.54 234 ASN A N 1
ATOM 3488 C CA . ASN B 1 234 ? 16.585 15.466 7.011 1.00 28.61 234 ASN A CA 1
ATOM 3489 C C . ASN B 1 234 ? 15.410 14.621 6.496 1.00 30.06 234 ASN A C 1
ATOM 3490 O O . ASN B 1 234 ? 14.604 15.154 5.710 1.00 30.34 234 ASN A O 1
ATOM 3495 N N . ALA B 1 235 ? 15.311 13.340 6.902 1.00 29.17 235 ALA A N 1
ATOM 3496 C CA . ALA B 1 235 ? 14.217 12.499 6.416 1.00 30.24 235 ALA A CA 1
ATOM 3497 C C . ALA B 1 235 ? 12.935 13.090 6.952 1.00 29.73 235 ALA A C 1
ATOM 3498 O O . ALA B 1 235 ? 11.894 13.122 6.243 1.00 30.99 235 ALA A O 1
ATOM 3500 N N . PHE B 1 236 ? 13.011 13.620 8.188 1.00 27.32 236 PHE A N 1
ATOM 3501 C CA . PHE B 1 236 ? 11.855 14.207 8.824 1.00 28.09 236 PHE A CA 1
ATOM 3502 C C . PHE B 1 236 ? 11.444 15.438 8.030 1.00 30.20 236 PHE A C 1
ATOM 3503 O O . PHE B 1 236 ? 10.280 15.599 7.699 1.00 32.01 236 PHE A O 1
ATOM 3511 N N . ALA B 1 237 ? 12.417 16.329 7.798 1.00 29.97 237 ALA A N 1
ATOM 3512 C CA . ALA B 1 237 ? 12.172 17.580 7.029 1.00 33.39 237 ALA A CA 1
ATOM 3513 C C . ALA B 1 237 ? 11.576 17.327 5.647 1.00 36.77 237 ALA A C 1
ATOM 3514 O O . ALA B 1 237 ? 10.801 18.119 5.158 1.00 37.66 237 ALA A O 1
ATOM 3516 N N . ASN B 1 238 ? 11.872 16.164 5.063 1.00 36.18 238 ASN A N 1
ATOM 3517 C CA . ASN B 1 238 ? 11.363 15.784 3.761 1.00 40.58 238 ASN A CA 1
ATOM 3518 C C . ASN B 1 238 ? 10.042 14.989 3.931 1.00 40.14 238 ASN A C 1
ATOM 3519 O O . ASN B 1 238 ? 9.403 14.588 2.934 1.00 44.30 238 ASN A O 1
#

InterPro domains:
  IPR001441 Decaprenyl diphosphate synthase-like [MF_01139] (17-245)
  IPR001441 Decaprenyl diphosphate synthase-like [PF01255] (24-244)
  IPR001441 Decaprenyl diphosphate synthase-like [PTHR10291] (18-244)
  IPR001441 Decaprenyl diphosphate synthase-like [TIGR00055] (19-244)
  IPR001441 Decaprenyl diphosphate synthase-like [cd00475] (20-238)
  IPR018520 Di-trans-poly-cis-decaprenylcistransferase-like, conserved site [PS01066] (190-207)
  IPR036424 Decaprenyl diphosphate synthase-like superfamily [G3DSA:3.40.1180.10] (17-253)
  IPR036424 Decaprenyl diphosphate synthase-like superfamily [SSF64005] (19-240)

CATH classification: 3.40.1180.10